Protein AF-A0A519V2J7-F1 (afdb_monomer)

Structure (mmCIF, N/CA/C/O backbone):
data_AF-A0A519V2J7-F1
#
_entry.id   AF-A0A519V2J7-F1
#
loop_
_atom_site.group_PDB
_atom_site.id
_atom_site.type_symbol
_atom_site.label_atom_id
_atom_site.label_alt_id
_atom_site.label_comp_id
_atom_site.label_asym_id
_atom_site.label_entity_id
_atom_site.label_seq_id
_atom_site.pdbx_PDB_ins_code
_atom_site.Cartn_x
_atom_site.Cartn_y
_atom_site.Cartn_z
_atom_site.occupancy
_atom_site.B_iso_or_equiv
_atom_site.auth_seq_id
_atom_site.auth_comp_id
_atom_site.auth_asym_id
_atom_site.auth_atom_id
_atom_site.pdbx_PDB_model_num
ATOM 1 N N . LEU A 1 1 ? 22.029 -15.291 -14.902 1.00 94.81 1 LEU A N 1
ATOM 2 C CA . LEU A 1 1 ? 23.264 -14.476 -14.997 1.00 94.81 1 LEU A CA 1
ATOM 3 C C . LEU A 1 1 ? 23.769 -14.062 -13.620 1.00 94.81 1 LEU A C 1
ATOM 5 O O . LEU A 1 1 ? 24.960 -14.186 -13.404 1.00 94.81 1 LEU A O 1
ATOM 9 N N . MET A 1 2 ? 22.904 -13.621 -12.703 1.00 97.44 2 MET A N 1
ATOM 10 C CA . MET A 1 2 ? 23.234 -13.340 -11.295 1.00 97.44 2 MET A CA 1
ATOM 11 C C . MET A 1 2 ? 22.042 -13.717 -10.403 1.00 97.44 2 MET A C 1
ATOM 13 O O . MET A 1 2 ? 20.953 -13.940 -10.940 1.00 97.44 2 MET A O 1
ATOM 17 N N . VAL A 1 3 ? 22.241 -13.796 -9.085 1.00 97.94 3 VAL A N 1
ATOM 18 C CA . VAL A 1 3 ? 21.187 -14.037 -8.079 1.00 97.94 3 VAL A CA 1
ATOM 19 C C . VAL A 1 3 ? 21.355 -13.062 -6.915 1.00 97.94 3 VAL A C 1
ATOM 21 O O . VAL A 1 3 ? 22.473 -12.833 -6.457 1.00 97.94 3 VAL A O 1
ATOM 24 N N . GLN A 1 4 ? 20.250 -12.485 -6.451 1.00 98.00 4 GLN A N 1
ATOM 25 C CA . GLN A 1 4 ? 20.248 -11.547 -5.331 1.00 98.00 4 GLN A CA 1
ATOM 26 C C . GLN A 1 4 ? 20.232 -12.291 -3.986 1.00 98.00 4 GLN A C 1
ATOM 28 O O . GLN A 1 4 ? 19.559 -13.312 -3.843 1.00 98.00 4 GLN A O 1
ATOM 33 N N . VAL A 1 5 ? 20.976 -11.778 -3.010 1.00 97.38 5 VAL A N 1
ATOM 34 C CA . VAL A 1 5 ? 21.006 -12.202 -1.609 1.00 97.38 5 VAL A CA 1
ATOM 35 C C . VAL A 1 5 ? 20.238 -11.161 -0.810 1.00 97.38 5 VAL A C 1
ATOM 37 O O . VAL A 1 5 ? 20.700 -10.026 -0.711 1.00 97.38 5 VAL A O 1
ATOM 40 N N . GLU A 1 6 ? 19.101 -11.560 -0.230 1.00 96.06 6 GLU A N 1
ATOM 41 C CA . GLU A 1 6 ? 18.181 -10.617 0.434 1.00 96.06 6 GLU A CA 1
ATOM 42 C C . GLU A 1 6 ? 17.695 -9.512 -0.533 1.00 96.06 6 GLU A C 1
ATOM 44 O O . GLU A 1 6 ? 17.820 -9.660 -1.747 1.00 96.06 6 GLU A O 1
ATOM 49 N N . ASN A 1 7 ? 17.059 -8.457 -0.037 1.00 96.06 7 ASN A N 1
ATOM 50 C CA . ASN A 1 7 ? 16.529 -7.327 -0.781 1.00 96.06 7 ASN A CA 1
ATOM 51 C C . ASN A 1 7 ? 16.445 -6.077 0.110 1.00 96.06 7 ASN A C 1
ATOM 53 O O . ASN A 1 7 ? 15.557 -5.982 0.956 1.00 96.06 7 ASN A O 1
ATOM 57 N N . GLU A 1 8 ? 17.308 -5.089 -0.136 1.00 93.44 8 GLU A N 1
ATOM 58 C CA . GLU A 1 8 ? 17.346 -3.821 0.610 1.00 93.44 8 GLU A CA 1
ATOM 59 C C . GLU A 1 8 ? 17.364 -4.006 2.135 1.00 93.44 8 GLU A C 1
ATOM 61 O O . GLU A 1 8 ? 16.686 -3.291 2.882 1.00 93.44 8 GLU A O 1
ATOM 66 N N . TYR A 1 9 ? 18.133 -4.985 2.621 1.00 93.25 9 TYR A N 1
ATOM 67 C CA . TYR A 1 9 ? 18.157 -5.332 4.038 1.00 93.25 9 TYR A CA 1
ATOM 68 C C . TYR A 1 9 ? 18.612 -4.164 4.920 1.00 93.25 9 TYR A C 1
ATOM 70 O O . TYR A 1 9 ? 18.130 -4.024 6.045 1.00 93.25 9 TYR A O 1
ATOM 78 N N . GLY A 1 10 ? 19.427 -3.247 4.393 1.00 88.94 10 GLY A N 1
ATOM 79 C CA . GLY A 1 10 ? 19.815 -2.011 5.064 1.00 88.94 10 GLY A CA 1
ATOM 80 C C . GLY A 1 10 ? 18.650 -1.058 5.376 1.00 88.94 10 GLY A C 1
ATOM 81 O O . GLY A 1 10 ? 18.790 -0.172 6.223 1.00 88.94 10 GLY A O 1
ATOM 82 N N . SER A 1 11 ? 17.488 -1.236 4.738 1.00 83.06 11 SER A N 1
ATOM 83 C CA . SER A 1 11 ? 16.233 -0.539 5.066 1.00 83.06 11 SER A CA 1
ATOM 84 C C . SER A 1 11 ? 15.457 -1.200 6.218 1.00 83.06 11 SER A C 1
ATOM 86 O O . SER A 1 11 ? 14.498 -0.621 6.735 1.00 83.06 11 SER A O 1
ATOM 88 N N . TYR A 1 12 ? 15.869 -2.395 6.652 1.00 86.94 12 TYR A N 1
ATOM 89 C CA . TYR A 1 12 ? 15.297 -3.129 7.784 1.00 86.94 12 TYR A CA 1
ATOM 90 C C . TYR A 1 12 ? 16.260 -3.227 8.979 1.00 86.94 12 TYR A C 1
ATOM 92 O O . TYR A 1 12 ? 15.853 -3.008 10.122 1.00 86.94 12 TYR A O 1
ATOM 100 N N . GLY A 1 13 ? 17.529 -3.549 8.733 1.00 85.94 13 GLY A N 1
ATOM 101 C CA . GLY A 1 13 ? 18.540 -3.824 9.749 1.00 85.94 13 GLY A CA 1
ATOM 102 C C . GLY A 1 13 ? 19.968 -3.725 9.209 1.00 85.94 13 GLY A C 1
ATOM 103 O O . GLY A 1 13 ? 20.228 -3.063 8.214 1.00 85.94 13 GLY A O 1
ATOM 104 N N . ASN A 1 14 ? 20.924 -4.324 9.922 1.00 88.44 14 ASN A N 1
ATOM 105 C CA . ASN A 1 14 ? 22.348 -4.337 9.550 1.00 88.44 14 ASN A CA 1
ATOM 106 C C . ASN A 1 14 ? 23.089 -5.600 10.044 1.00 88.44 14 ASN A C 1
ATOM 108 O O . ASN A 1 14 ? 24.297 -5.578 10.308 1.00 88.44 14 ASN A O 1
ATOM 112 N N . ASP A 1 15 ? 22.353 -6.695 10.245 1.00 91.12 15 ASP A N 1
ATOM 113 C CA . ASP A 1 15 ? 22.886 -7.991 10.661 1.00 91.12 15 ASP A CA 1
ATOM 114 C C . ASP A 1 15 ? 23.608 -8.717 9.510 1.00 91.12 15 ASP A C 1
ATOM 116 O O . ASP A 1 15 ? 23.041 -9.474 8.718 1.00 91.12 15 ASP A O 1
ATOM 120 N N . LYS A 1 16 ? 24.927 -8.538 9.471 1.00 90.50 16 LYS A N 1
ATOM 121 C CA . LYS A 1 16 ? 25.799 -9.202 8.493 1.00 90.50 16 LYS A CA 1
ATOM 122 C C . LYS A 1 16 ? 25.878 -10.717 8.675 1.00 90.50 16 LYS A C 1
ATOM 124 O O . LYS A 1 16 ? 26.193 -11.425 7.718 1.00 90.50 16 LYS A O 1
ATOM 129 N N . ALA A 1 17 ? 25.640 -11.236 9.883 1.00 92.94 17 ALA A N 1
ATOM 130 C CA . ALA A 1 17 ? 25.634 -12.678 10.107 1.00 92.94 17 ALA A CA 1
ATOM 131 C C . ALA A 1 17 ? 24.411 -13.307 9.431 1.00 92.94 17 ALA A C 1
ATOM 133 O O . ALA A 1 17 ? 24.555 -14.311 8.733 1.00 92.94 17 ALA A O 1
ATOM 134 N N . TYR A 1 18 ? 23.247 -12.663 9.546 1.00 94.94 18 TYR A N 1
ATOM 135 C CA . TYR A 1 18 ? 22.048 -13.030 8.795 1.00 94.94 18 TYR A CA 1
ATOM 136 C C . TYR A 1 18 ? 22.289 -13.005 7.277 1.00 94.94 18 TYR A C 1
ATOM 138 O O . TYR A 1 18 ? 22.065 -14.021 6.617 1.00 94.94 18 TYR A O 1
ATOM 146 N N . MET A 1 19 ? 22.843 -11.917 6.729 1.00 94.81 19 MET A N 1
ATOM 147 C CA . MET A 1 19 ? 23.150 -11.822 5.291 1.00 94.81 19 MET A CA 1
ATOM 148 C C . MET A 1 19 ? 24.060 -12.964 4.803 1.00 94.81 19 MET A C 1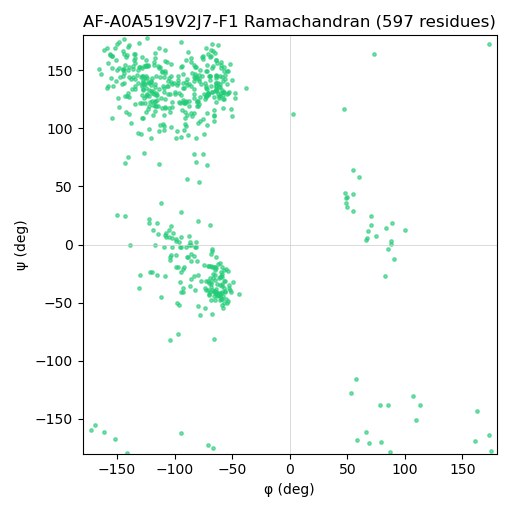
ATOM 150 O O . MET A 1 19 ? 23.823 -13.561 3.749 1.00 94.81 19 MET A O 1
ATOM 154 N N . ASN A 1 20 ? 25.073 -13.334 5.593 1.00 93.69 20 ASN A N 1
ATOM 155 C CA . ASN A 1 20 ? 25.963 -14.456 5.280 1.00 93.69 20 ASN A CA 1
ATOM 156 C C . ASN A 1 20 ? 25.269 -15.826 5.346 1.00 93.69 20 ASN A C 1
ATOM 158 O O . ASN A 1 20 ? 25.614 -16.718 4.564 1.00 93.69 20 ASN A O 1
ATOM 162 N N . ILE A 1 21 ? 24.282 -16.004 6.231 1.00 96.25 21 ILE A N 1
ATOM 163 C CA . ILE A 1 21 ? 23.445 -17.212 6.262 1.00 96.25 21 ILE A CA 1
ATOM 164 C C . ILE A 1 21 ? 22.614 -17.301 4.977 1.00 96.25 21 ILE A C 1
ATOM 166 O O . ILE A 1 21 ? 22.630 -18.341 4.323 1.00 96.25 21 ILE A O 1
ATOM 170 N N . ILE A 1 22 ? 21.949 -16.217 4.559 1.00 97.12 22 ILE A N 1
ATOM 171 C CA . ILE A 1 22 ? 21.142 -16.210 3.324 1.00 97.12 22 ILE A CA 1
ATOM 172 C C . ILE A 1 22 ? 22.007 -16.496 2.093 1.00 97.12 22 ILE A C 1
ATOM 174 O O . ILE A 1 22 ? 21.646 -17.331 1.261 1.00 97.12 22 ILE A O 1
ATOM 178 N N . LYS A 1 23 ? 23.189 -15.875 2.009 1.00 95.81 23 LYS A N 1
ATOM 179 C CA . LYS A 1 23 ? 24.191 -16.170 0.976 1.00 95.81 23 LYS A CA 1
ATOM 180 C C . LYS A 1 23 ? 24.549 -17.659 0.940 1.00 95.81 23 LYS A C 1
ATOM 182 O O . LYS A 1 23 ? 24.518 -18.258 -0.133 1.00 95.81 23 LYS A O 1
ATOM 187 N N . SER A 1 24 ? 24.871 -18.247 2.093 1.00 95.69 24 SER A N 1
ATOM 188 C CA . SER A 1 24 ? 25.264 -19.661 2.188 1.00 95.69 24 SER A CA 1
ATOM 189 C C . SER A 1 24 ? 24.119 -20.584 1.773 1.00 95.69 24 SER A C 1
ATOM 191 O O . SER A 1 24 ? 24.327 -21.487 0.968 1.00 95.69 24 SER A O 1
ATOM 193 N N . ASN A 1 25 ? 22.889 -20.292 2.206 1.00 97.69 25 ASN A N 1
ATOM 194 C CA . ASN A 1 25 ? 21.698 -21.049 1.817 1.00 97.69 25 ASN A CA 1
ATOM 195 C C . ASN A 1 25 ? 21.483 -21.052 0.294 1.00 97.69 25 ASN A C 1
ATOM 197 O O . ASN A 1 25 ? 21.133 -22.083 -0.276 1.00 97.69 25 ASN A O 1
ATOM 201 N N . LEU A 1 26 ? 21.707 -19.921 -0.386 1.00 97.50 26 LEU A N 1
ATOM 202 C CA . LEU A 1 26 ? 21.622 -19.852 -1.851 1.00 97.50 26 LEU A CA 1
ATOM 203 C C . LEU A 1 26 ? 22.711 -20.705 -2.524 1.00 97.50 26 LEU A C 1
ATOM 205 O O . LEU A 1 26 ? 22.443 -21.394 -3.509 1.00 97.50 26 LEU A O 1
ATOM 209 N N . GLN A 1 27 ? 23.930 -20.710 -1.986 1.00 96.00 27 GLN A N 1
ATOM 210 C CA . GLN A 1 27 ? 25.010 -21.556 -2.504 1.00 96.00 27 GLN A CA 1
ATOM 211 C C . GLN A 1 27 ? 24.709 -23.047 -2.300 1.00 96.00 27 GLN A C 1
ATOM 213 O O . GLN A 1 27 ? 24.857 -23.832 -3.236 1.00 96.00 27 GLN A O 1
ATOM 218 N N . GLU A 1 28 ? 24.227 -23.432 -1.117 1.00 98.06 28 GLU A N 1
ATOM 219 C CA . GLU A 1 28 ? 23.810 -24.804 -0.797 1.00 98.06 28 GLU A CA 1
ATOM 220 C C . GLU A 1 28 ? 22.620 -25.268 -1.648 1.00 98.06 28 GLU A C 1
ATOM 222 O O . GLU A 1 28 ? 22.567 -26.429 -2.054 1.00 98.06 28 GLU A O 1
ATOM 227 N N . ALA A 1 29 ? 21.707 -24.357 -2.000 1.00 98.31 29 ALA A N 1
ATOM 228 C CA . ALA A 1 29 ? 20.618 -24.618 -2.941 1.00 98.31 29 ALA A CA 1
ATOM 229 C C . ALA A 1 29 ? 21.096 -24.832 -4.394 1.00 98.31 29 ALA A C 1
ATOM 231 O O . ALA A 1 29 ? 20.302 -25.229 -5.248 1.00 98.31 29 ALA A O 1
ATOM 232 N N . GLY A 1 30 ? 22.381 -24.595 -4.684 1.00 97.62 30 GLY A N 1
ATOM 233 C CA . GLY A 1 30 ? 23.009 -24.875 -5.975 1.00 97.62 30 GLY A CA 1
ATOM 234 C C . GLY A 1 30 ? 23.172 -23.664 -6.895 1.00 97.62 30 GLY A C 1
ATOM 235 O O . GLY A 1 30 ? 23.476 -23.843 -8.076 1.00 97.62 30 GLY A O 1
ATOM 236 N N . PHE A 1 31 ? 22.994 -22.431 -6.407 1.00 97.75 31 PHE A N 1
ATOM 237 C CA . PHE A 1 31 ? 23.256 -21.240 -7.219 1.00 97.75 31 PHE A CA 1
ATOM 238 C C . PHE A 1 31 ? 24.767 -20.995 -7.367 1.00 97.75 31 PHE A C 1
ATOM 240 O O . PHE A 1 31 ? 25.440 -20.562 -6.436 1.00 97.75 31 PHE A O 1
ATOM 247 N N . THR A 1 32 ? 25.301 -21.243 -8.569 1.00 95.88 32 THR A N 1
ATOM 248 C CA . THR A 1 32 ? 26.739 -21.105 -8.895 1.00 95.88 32 THR A CA 1
ATOM 249 C C . THR A 1 32 ? 27.094 -19.827 -9.666 1.00 95.88 32 THR A C 1
ATOM 251 O O . THR A 1 32 ? 28.220 -19.677 -10.137 1.00 95.88 32 THR A O 1
ATOM 254 N N . VAL A 1 33 ? 26.132 -18.925 -9.866 1.00 96.62 33 VAL A N 1
ATOM 255 C CA . VAL A 1 33 ? 26.321 -17.633 -10.552 1.00 96.62 33 VAL A CA 1
ATOM 256 C C . VAL A 1 33 ? 26.740 -16.540 -9.557 1.00 96.62 33 VAL A C 1
ATOM 258 O O . VAL A 1 33 ? 26.599 -16.751 -8.352 1.00 96.62 33 VAL A O 1
ATOM 261 N N . PRO A 1 34 ? 27.232 -15.368 -10.013 1.00 95.25 34 PRO A N 1
ATOM 262 C CA . PRO A 1 34 ? 27.531 -14.262 -9.112 1.00 95.25 34 PRO A CA 1
ATOM 263 C C . PRO A 1 34 ? 26.337 -13.904 -8.223 1.00 95.25 34 PRO A C 1
ATOM 265 O O . PRO A 1 34 ? 25.211 -13.740 -8.706 1.00 95.25 34 PRO A O 1
ATOM 268 N N . LEU A 1 35 ? 26.621 -13.787 -6.928 1.00 96.50 35 LEU A N 1
ATOM 269 C CA . LEU A 1 35 ? 25.678 -13.350 -5.911 1.00 96.50 35 LEU A CA 1
ATOM 270 C C . LEU A 1 35 ? 25.885 -11.860 -5.626 1.00 96.50 35 LEU A C 1
ATOM 272 O O . LEU A 1 35 ? 27.028 -11.403 -5.515 1.00 96.50 35 LEU A O 1
ATOM 276 N N . PHE A 1 36 ? 24.794 -11.113 -5.491 1.00 96.31 36 PHE A N 1
ATOM 277 C CA . PHE A 1 36 ? 24.826 -9.679 -5.200 1.00 96.31 36 PHE A CA 1
ATOM 278 C C . PHE A 1 36 ? 23.809 -9.305 -4.124 1.00 96.31 36 PHE A C 1
ATOM 280 O O . PHE A 1 36 ? 22.850 -10.038 -3.928 1.00 96.31 36 PHE A O 1
ATOM 287 N N . HIS A 1 37 ? 24.000 -8.177 -3.447 1.00 95.94 37 HIS A N 1
ATOM 288 C CA . HIS A 1 37 ? 22.964 -7.551 -2.617 1.00 95.94 37 HIS A CA 1
ATOM 289 C C . HIS A 1 37 ? 22.645 -6.160 -3.175 1.00 95.94 37 HIS A C 1
ATOM 291 O O . HIS A 1 37 ? 23.489 -5.562 -3.854 1.00 95.94 37 HIS A O 1
ATOM 297 N N . CYS A 1 38 ? 21.438 -5.665 -2.916 1.00 95.81 38 CYS A N 1
ATOM 298 C CA . CYS A 1 38 ? 21.008 -4.330 -3.317 1.00 95.81 38 CYS A CA 1
ATOM 299 C C . CYS A 1 38 ? 20.539 -3.526 -2.108 1.00 95.81 38 CYS A C 1
ATOM 301 O O . CYS A 1 38 ? 19.924 -4.086 -1.206 1.00 95.81 38 CYS A O 1
ATOM 303 N N . ASP A 1 39 ? 20.821 -2.224 -2.109 1.00 93.50 39 ASP A N 1
ATOM 304 C CA . ASP A 1 39 ? 20.346 -1.276 -1.100 1.00 93.50 39 ASP A CA 1
ATOM 305 C C . ASP A 1 39 ? 20.287 0.146 -1.679 1.00 93.50 39 ASP A C 1
ATOM 307 O O . ASP A 1 39 ? 20.958 0.479 -2.666 1.00 93.50 39 ASP A O 1
ATOM 311 N N . GLY A 1 40 ? 19.539 1.026 -1.013 1.00 89.38 40 GLY A N 1
ATOM 312 C CA . GLY A 1 40 ? 19.598 2.465 -1.261 1.00 89.38 40 GLY A CA 1
ATOM 313 C C . GLY A 1 40 ? 20.975 3.072 -0.926 1.00 89.38 40 GLY A C 1
ATOM 314 O O . GLY A 1 40 ? 21.738 2.532 -0.114 1.00 89.38 40 GLY A O 1
ATOM 315 N N . PRO A 1 41 ? 21.317 4.244 -1.494 1.00 86.00 41 PRO A N 1
ATOM 316 C CA . PRO A 1 41 ? 22.643 4.866 -1.367 1.00 86.00 41 PRO A CA 1
ATOM 317 C C . PRO A 1 41 ? 23.077 5.129 0.079 1.00 86.00 41 PRO A C 1
ATOM 319 O O . PRO A 1 41 ? 24.269 5.099 0.389 1.00 86.00 41 PRO A O 1
ATOM 322 N N . SER A 1 42 ? 22.122 5.410 0.969 1.00 80.31 42 SER A N 1
ATOM 323 C CA . SER A 1 42 ? 22.409 5.730 2.369 1.00 80.31 42 SER A CA 1
ATOM 324 C C . SER A 1 42 ? 22.588 4.484 3.244 1.00 80.31 42 SER A C 1
ATOM 326 O O . SER A 1 42 ? 23.332 4.525 4.225 1.00 80.31 42 SER A O 1
ATOM 328 N N . GLN A 1 43 ? 21.952 3.378 2.856 1.00 84.12 43 GLN A N 1
ATOM 329 C CA . GLN A 1 43 ? 21.918 2.103 3.566 1.00 84.12 43 GLN A CA 1
ATOM 330 C C . GLN A 1 43 ? 23.113 1.213 3.199 1.00 84.12 43 GLN A C 1
ATOM 332 O O . GLN A 1 43 ? 23.698 0.575 4.077 1.00 84.12 43 GLN A O 1
ATOM 337 N N . LEU A 1 44 ? 23.549 1.261 1.933 1.00 82.50 44 LEU A N 1
ATOM 338 C CA . LEU A 1 44 ? 24.611 0.422 1.359 1.00 82.50 44 LEU A CA 1
ATOM 339 C C . LEU A 1 44 ? 25.856 0.269 2.240 1.00 82.50 44 LEU A C 1
ATOM 341 O O . LEU A 1 44 ? 26.417 -0.818 2.369 1.00 82.50 44 LEU A O 1
ATOM 345 N N . LYS A 1 45 ? 26.320 1.364 2.852 1.00 77.44 45 LYS A N 1
ATOM 346 C CA . LYS A 1 45 ? 27.564 1.354 3.632 1.00 77.44 45 LYS A CA 1
ATOM 347 C C . LYS A 1 45 ? 27.455 0.577 4.940 1.00 77.44 45 LYS A C 1
ATOM 349 O O . LYS A 1 45 ? 28.452 0.008 5.384 1.00 77.44 45 LYS A O 1
ATOM 354 N N . ALA A 1 46 ? 26.288 0.591 5.575 1.00 73.12 46 ALA A N 1
ATOM 355 C CA . ALA A 1 46 ? 26.096 -0.083 6.852 1.00 73.12 46 ALA A CA 1
ATOM 356 C C . ALA A 1 46 ? 26.058 -1.606 6.672 1.00 73.12 46 ALA A C 1
ATOM 358 O O . ALA A 1 46 ? 26.657 -2.328 7.474 1.00 73.12 46 ALA A O 1
ATOM 359 N N . ASP A 1 47 ? 25.426 -2.070 5.593 1.00 73.19 47 ASP A N 1
ATOM 360 C CA . ASP A 1 47 ? 25.054 -3.474 5.440 1.00 73.19 47 ASP A CA 1
ATOM 361 C C . ASP A 1 47 ? 25.953 -4.291 4.498 1.00 73.19 47 ASP A C 1
ATOM 363 O O . ASP A 1 47 ? 25.894 -5.511 4.528 1.00 73.19 47 ASP A O 1
ATOM 367 N N . HIS A 1 48 ? 26.874 -3.672 3.742 1.00 84.56 48 HIS A N 1
ATOM 368 C CA . HIS A 1 48 ? 27.737 -4.391 2.789 1.00 84.56 48 HIS A CA 1
ATOM 369 C C . HIS A 1 48 ? 28.450 -5.625 3.405 1.00 84.56 48 HIS A C 1
ATOM 371 O O . HIS A 1 48 ? 29.347 -5.451 4.257 1.00 84.56 48 HIS A O 1
ATOM 377 N N . PRO A 1 49 ? 28.077 -6.862 2.998 1.00 83.19 49 PRO A N 1
ATOM 378 C CA . PRO A 1 49 ? 28.698 -8.097 3.467 1.00 83.19 49 PRO A CA 1
ATOM 379 C C . PRO A 1 49 ? 29.953 -8.416 2.651 1.00 83.19 49 PRO A C 1
ATOM 381 O O . PRO A 1 49 ? 30.023 -8.156 1.449 1.00 83.19 49 PRO A O 1
ATOM 384 N N . GLU A 1 50 ? 30.949 -9.035 3.283 1.00 82.06 50 GLU A N 1
ATOM 385 C CA . GLU A 1 50 ? 32.198 -9.371 2.601 1.00 82.06 50 GLU A CA 1
ATOM 386 C C . GLU A 1 50 ? 31.978 -10.388 1.461 1.00 82.06 50 GLU A C 1
ATOM 388 O O . GLU A 1 50 ? 31.302 -11.417 1.595 1.00 82.06 50 GLU A O 1
ATOM 393 N N . GLY A 1 51 ? 32.571 -10.099 0.300 1.00 82.94 51 GLY A N 1
ATOM 394 C CA . GLY A 1 51 ? 32.550 -10.993 -0.856 1.00 82.94 51 GLY A CA 1
ATOM 395 C C . GLY A 1 51 ? 31.186 -11.122 -1.541 1.00 82.94 51 GLY A C 1
ATOM 396 O O . GLY A 1 51 ? 30.930 -12.160 -2.153 1.00 82.94 51 GLY A O 1
ATOM 397 N N . LEU A 1 52 ? 30.300 -10.131 -1.411 1.00 90.50 52 LEU A N 1
ATOM 398 C CA . LEU A 1 52 ? 29.135 -9.961 -2.283 1.00 90.50 52 LEU A CA 1
ATOM 399 C C . LEU A 1 52 ? 29.326 -8.749 -3.192 1.00 90.50 52 LEU A C 1
ATOM 401 O O . LEU A 1 52 ? 29.910 -7.748 -2.790 1.00 90.50 52 LEU A O 1
ATOM 405 N N . PHE A 1 53 ? 28.834 -8.846 -4.426 1.00 94.25 53 PHE A N 1
ATOM 406 C CA . PHE A 1 53 ? 28.776 -7.696 -5.323 1.00 94.25 53 PHE A CA 1
ATOM 407 C C . PHE A 1 53 ? 27.707 -6.716 -4.819 1.00 94.25 53 PHE A C 1
ATOM 409 O O . PHE A 1 53 ? 26.584 -7.133 -4.535 1.00 94.25 53 PHE A O 1
ATOM 416 N N . ALA A 1 54 ? 28.058 -5.437 -4.683 1.00 95.00 54 ALA A N 1
ATOM 417 C CA . ALA A 1 54 ? 27.129 -4.403 -4.240 1.00 95.00 54 ALA A CA 1
ATOM 418 C C . ALA A 1 54 ? 26.439 -3.745 -5.438 1.00 95.00 54 ALA A C 1
ATOM 420 O O . ALA A 1 54 ? 27.088 -3.358 -6.418 1.00 95.00 54 ALA A O 1
ATOM 421 N N . VAL A 1 55 ? 25.125 -3.581 -5.323 1.00 96.12 55 VAL A N 1
ATOM 422 C CA . VAL A 1 55 ? 24.253 -2.936 -6.306 1.00 96.12 55 VAL A CA 1
ATOM 423 C C . VAL A 1 55 ? 23.469 -1.826 -5.606 1.00 96.12 55 VAL A C 1
ATOM 425 O O . VAL A 1 55 ? 23.025 -2.007 -4.481 1.00 96.12 55 VAL A O 1
ATOM 428 N N . VAL A 1 56 ? 23.318 -0.661 -6.239 1.00 96.19 56 VAL A N 1
ATOM 429 C CA . VAL A 1 56 ? 22.593 0.474 -5.639 1.00 96.19 56 VAL A CA 1
ATOM 430 C C . VAL A 1 56 ? 21.201 0.613 -6.253 1.00 96.19 56 VAL A C 1
ATOM 432 O O . VAL A 1 56 ? 21.063 0.480 -7.464 1.00 96.19 56 VAL A O 1
ATOM 435 N N . ASN A 1 57 ? 20.182 0.914 -5.454 1.00 95.69 57 ASN A N 1
ATOM 436 C CA . ASN A 1 57 ? 18.821 1.187 -5.929 1.00 95.69 57 ASN A CA 1
ATOM 437 C C . ASN A 1 57 ? 18.512 2.688 -5.846 1.00 95.69 57 ASN A C 1
ATOM 439 O O . ASN A 1 57 ? 18.860 3.339 -4.857 1.00 95.69 57 ASN A O 1
ATOM 443 N N . PHE A 1 58 ? 17.892 3.263 -6.885 1.00 91.25 58 PHE A N 1
ATOM 444 C CA . PHE A 1 58 ? 17.529 4.687 -6.909 1.00 91.25 58 PHE A CA 1
ATOM 445 C C . PHE A 1 58 ? 16.528 5.044 -8.018 1.00 91.25 58 PHE A C 1
ATOM 447 O O . PHE A 1 58 ? 16.543 4.478 -9.102 1.00 91.25 58 PHE A O 1
ATOM 454 N N . GLY A 1 59 ? 15.708 6.077 -7.792 1.00 87.81 59 GLY A N 1
ATOM 455 C CA . GLY A 1 59 ? 14.768 6.612 -8.796 1.00 87.81 59 GLY A CA 1
ATOM 456 C C . GLY A 1 59 ? 15.211 7.909 -9.485 1.00 87.81 59 GLY A C 1
ATOM 457 O O . GLY A 1 59 ? 14.477 8.444 -10.309 1.00 87.81 59 GLY A O 1
ATOM 458 N N . SER A 1 60 ? 16.368 8.467 -9.111 1.00 86.62 60 SER A N 1
ATOM 459 C CA . SER A 1 60 ? 16.905 9.699 -9.706 1.00 86.62 60 SER A CA 1
ATOM 460 C C . SER A 1 60 ? 18.401 9.873 -9.435 1.00 86.62 60 SER A C 1
ATOM 462 O O . SER A 1 60 ? 18.965 9.196 -8.577 1.00 86.62 60 SER A O 1
ATOM 464 N N . ASN A 1 61 ? 19.038 10.809 -10.145 1.00 90.94 61 ASN A N 1
ATOM 465 C CA . ASN A 1 61 ? 20.418 11.259 -9.912 1.00 90.94 61 ASN A CA 1
ATOM 466 C C . ASN A 1 61 ? 21.473 10.120 -9.923 1.00 90.94 61 ASN A C 1
ATOM 468 O O . ASN A 1 61 ? 22.123 9.845 -8.908 1.00 90.94 61 ASN A O 1
ATOM 472 N N . PRO A 1 62 ? 21.674 9.437 -11.067 1.00 95.44 62 PRO A N 1
ATOM 473 C CA . PRO A 1 62 ? 22.590 8.297 -11.168 1.00 95.44 62 PRO A CA 1
ATOM 474 C C . PRO A 1 62 ? 24.043 8.629 -10.796 1.00 95.44 62 PRO A C 1
ATOM 476 O O . PRO A 1 62 ? 24.725 7.795 -10.203 1.00 95.44 62 PRO A O 1
ATOM 479 N N . GLU A 1 63 ? 24.520 9.843 -11.090 1.00 95.00 63 GLU A N 1
ATOM 480 C CA . GLU A 1 63 ? 25.886 10.277 -10.767 1.00 95.00 63 GLU A CA 1
ATOM 481 C C . GLU A 1 63 ? 26.167 10.208 -9.259 1.00 95.00 63 GLU A C 1
ATOM 483 O O . GLU A 1 63 ? 27.135 9.578 -8.822 1.00 95.00 63 GLU A O 1
ATOM 488 N N . ALA A 1 64 ? 25.296 10.815 -8.447 1.00 90.06 64 ALA A N 1
ATOM 489 C CA . ALA A 1 64 ? 25.467 10.835 -6.998 1.00 90.06 64 ALA A CA 1
ATOM 490 C C . ALA A 1 64 ? 25.368 9.427 -6.390 1.00 90.06 64 ALA A C 1
ATOM 492 O O . ALA A 1 64 ? 26.159 9.070 -5.512 1.00 90.06 64 ALA A O 1
ATOM 493 N N . ASN A 1 65 ? 24.434 8.611 -6.881 1.00 93.31 65 ASN A N 1
ATOM 494 C CA . ASN A 1 65 ? 24.216 7.256 -6.379 1.00 93.31 65 ASN A CA 1
ATOM 495 C C . ASN A 1 65 ? 25.366 6.304 -6.730 1.00 93.31 65 ASN A C 1
ATOM 497 O O . ASN A 1 65 ? 25.825 5.545 -5.876 1.00 93.31 65 ASN A O 1
ATOM 501 N N . PHE A 1 66 ? 25.919 6.382 -7.943 1.00 96.69 66 PHE A N 1
ATOM 502 C CA . PHE A 1 66 ? 27.112 5.608 -8.288 1.00 96.69 66 PHE A CA 1
ATOM 503 C C . PHE A 1 66 ? 28.362 6.084 -7.560 1.00 96.69 66 PHE A C 1
ATOM 505 O O . PHE A 1 66 ? 29.232 5.266 -7.251 1.00 96.69 66 PHE A O 1
ATOM 512 N N . LYS A 1 67 ? 28.445 7.370 -7.206 1.00 93.94 67 LYS A N 1
ATOM 513 C CA . LYS A 1 67 ? 29.489 7.833 -6.293 1.00 93.94 67 LYS A CA 1
ATOM 514 C C . LYS A 1 67 ? 29.356 7.170 -4.913 1.00 93.94 67 LYS A C 1
ATOM 516 O O . LYS A 1 67 ? 30.364 6.728 -4.370 1.00 93.94 67 LYS A O 1
ATOM 521 N N . ALA A 1 68 ? 28.142 7.057 -4.368 1.00 91.00 68 ALA A N 1
ATOM 522 C CA . ALA A 1 68 ? 27.911 6.355 -3.101 1.00 91.00 68 ALA A CA 1
ATOM 523 C C . ALA A 1 68 ? 28.307 4.869 -3.190 1.00 91.00 68 ALA A C 1
ATOM 525 O O . ALA A 1 68 ? 28.988 4.363 -2.299 1.00 91.00 68 ALA A O 1
ATOM 526 N N . LEU A 1 69 ? 27.985 4.197 -4.303 1.00 94.62 69 LEU A N 1
ATOM 527 C CA . LEU A 1 69 ? 28.432 2.824 -4.555 1.00 94.62 69 LEU A CA 1
ATOM 528 C C . LEU A 1 69 ? 29.968 2.713 -4.579 1.00 94.62 69 LEU A C 1
ATOM 530 O O . LEU A 1 69 ? 30.532 1.790 -3.997 1.00 94.62 69 LEU A O 1
ATOM 534 N N . ARG A 1 70 ? 30.672 3.669 -5.200 1.00 94.50 70 ARG A N 1
ATOM 535 C CA . ARG A 1 70 ? 32.147 3.677 -5.258 1.00 94.50 70 ARG A CA 1
ATOM 536 C C . ARG A 1 70 ? 32.823 3.849 -3.903 1.00 94.50 70 ARG A C 1
ATOM 538 O O . ARG A 1 70 ? 33.941 3.366 -3.739 1.00 94.50 70 ARG A O 1
ATOM 545 N N . ASP A 1 71 ? 32.155 4.474 -2.938 1.00 91.06 71 ASP A N 1
ATOM 546 C CA . ASP A 1 71 ? 32.693 4.639 -1.585 1.00 91.06 71 ASP A CA 1
ATOM 547 C C . ASP A 1 71 ? 32.816 3.285 -0.837 1.00 91.06 71 ASP A C 1
ATOM 549 O O . ASP A 1 71 ? 33.583 3.197 0.123 1.00 91.06 71 ASP A O 1
ATOM 553 N N . ILE A 1 72 ? 32.106 2.232 -1.275 1.00 89.62 72 ILE A N 1
ATOM 554 C CA . ILE A 1 72 ? 32.201 0.863 -0.719 1.00 89.62 72 ILE A CA 1
ATOM 555 C C . ILE A 1 72 ? 32.740 -0.173 -1.710 1.00 89.62 72 ILE A C 1
ATOM 557 O O . ILE A 1 72 ? 33.356 -1.152 -1.301 1.00 89.62 72 ILE A O 1
ATOM 561 N N . GLN A 1 73 ? 32.554 0.063 -3.008 1.00 91.38 73 GLN A N 1
ATOM 562 C CA . GLN A 1 73 ? 32.998 -0.796 -4.100 1.00 91.38 73 GLN A CA 1
ATOM 563 C C . GLN A 1 73 ? 33.835 0.039 -5.088 1.00 91.38 73 GLN A C 1
ATOM 565 O O . GLN A 1 73 ? 33.330 0.458 -6.140 1.00 91.38 73 GLN A O 1
ATOM 570 N N . PRO A 1 74 ? 35.122 0.311 -4.772 1.00 92.62 74 PRO A N 1
ATOM 571 C CA . PRO A 1 74 ? 35.940 1.272 -5.521 1.00 92.62 74 PRO A CA 1
ATOM 572 C C . PRO A 1 74 ? 36.227 0.866 -6.971 1.00 92.62 74 PRO A C 1
ATOM 574 O O . PRO A 1 74 ? 36.533 1.715 -7.804 1.00 92.62 74 PRO A O 1
ATOM 577 N N . THR A 1 75 ? 36.137 -0.429 -7.283 1.00 92.12 75 THR A N 1
ATOM 578 C CA . THR A 1 75 ? 36.404 -0.996 -8.614 1.00 92.12 75 THR A CA 1
ATOM 579 C C . THR A 1 75 ? 35.266 -1.923 -9.049 1.00 92.12 75 THR A C 1
ATOM 581 O O . THR A 1 75 ? 34.345 -2.180 -8.280 1.00 92.12 75 THR A O 1
ATOM 584 N N . GLY A 1 76 ? 35.299 -2.415 -10.289 1.00 91.38 76 GLY A N 1
ATOM 585 C CA . GLY A 1 76 ? 34.262 -3.304 -10.828 1.00 91.38 76 GLY A CA 1
ATOM 586 C C . GLY A 1 76 ? 33.074 -2.562 -11.458 1.00 91.38 76 GLY A C 1
ATOM 587 O O . GLY A 1 76 ? 33.090 -1.330 -11.551 1.00 91.38 76 GLY A O 1
ATOM 588 N N . PRO A 1 77 ? 32.057 -3.290 -11.945 1.00 95.31 77 PRO A N 1
ATOM 589 C CA . PRO A 1 77 ? 30.941 -2.696 -12.676 1.00 95.31 77 PRO A CA 1
ATOM 590 C C . PRO A 1 77 ? 30.069 -1.801 -11.785 1.00 95.31 77 PRO A C 1
ATOM 592 O O . PRO A 1 77 ? 29.988 -1.986 -10.572 1.00 95.31 77 PRO A O 1
ATOM 595 N N . LEU A 1 78 ? 29.430 -0.807 -12.404 1.00 97.81 78 LEU A N 1
ATOM 596 C CA . LEU A 1 78 ? 28.343 -0.040 -11.796 1.00 97.81 78 LEU A CA 1
ATOM 597 C C . LEU A 1 78 ? 27.025 -0.701 -12.178 1.00 97.81 78 LEU A C 1
ATOM 599 O O . LEU A 1 78 ? 26.828 -1.029 -13.350 1.00 97.81 78 LEU A O 1
ATOM 603 N N . MET A 1 79 ? 26.130 -0.871 -11.211 1.00 98.06 79 MET A N 1
ATOM 604 C CA . MET A 1 79 ? 24.791 -1.375 -11.470 1.00 98.06 79 MET A CA 1
ATOM 605 C C . MET A 1 79 ? 23.762 -0.648 -10.612 1.00 98.06 79 MET A C 1
ATOM 607 O O . MET A 1 79 ? 23.940 -0.538 -9.398 1.00 98.06 79 MET A O 1
ATOM 611 N N . CYS A 1 80 ? 22.701 -0.169 -11.261 1.00 98.44 80 CYS A N 1
ATOM 612 C CA . CYS A 1 80 ? 21.457 0.212 -10.606 1.00 98.44 80 CYS A CA 1
ATOM 613 C C . CYS A 1 80 ? 20.535 -1.020 -10.549 1.00 98.44 80 CYS A C 1
ATOM 615 O O . CYS A 1 80 ? 20.124 -1.523 -11.596 1.00 98.44 80 CYS A O 1
ATOM 617 N N . GLY A 1 81 ? 20.277 -1.569 -9.364 1.00 97.38 81 GLY A N 1
ATOM 618 C CA . GLY A 1 81 ? 19.485 -2.802 -9.217 1.00 97.38 81 GLY A CA 1
ATOM 619 C C . GLY A 1 81 ? 18.016 -2.565 -9.515 1.00 97.38 81 GLY A C 1
ATOM 620 O O . GLY A 1 81 ? 17.376 -3.358 -10.202 1.00 97.38 81 GLY A O 1
ATOM 621 N N . GLU A 1 82 ? 17.529 -1.416 -9.069 1.00 98.25 82 GLU A N 1
ATOM 622 C CA . GLU A 1 82 ? 16.170 -0.953 -9.275 1.00 98.25 82 GLU A CA 1
ATOM 623 C C . GLU A 1 82 ? 16.206 0.537 -9.615 1.00 98.25 82 GLU A C 1
ATOM 625 O O . GLU A 1 82 ? 16.440 1.394 -8.759 1.00 98.25 82 GLU A O 1
ATOM 630 N N . TYR A 1 83 ? 16.008 0.833 -10.901 1.00 98.31 83 TYR A N 1
ATOM 631 C CA . TYR A 1 83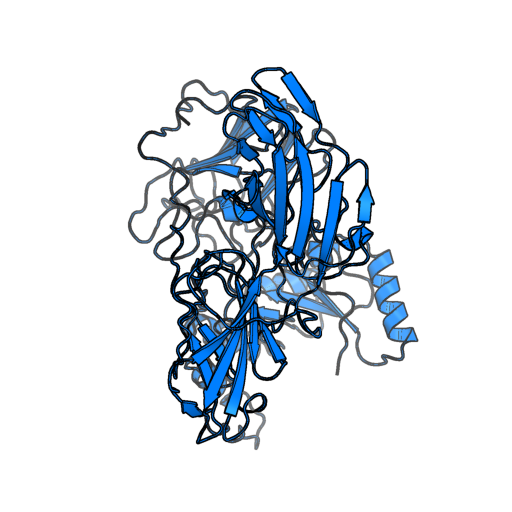 ? 15.749 2.180 -11.382 1.00 98.31 83 TYR A CA 1
ATOM 632 C C . TYR A 1 83 ? 14.244 2.405 -11.455 1.00 98.31 83 TYR A C 1
ATOM 634 O O . TYR A 1 83 ? 13.584 1.752 -12.265 1.00 98.31 83 TYR A O 1
ATOM 642 N N . TYR A 1 84 ? 13.715 3.329 -10.654 1.00 95.44 84 TYR A N 1
ATOM 643 C CA . TYR A 1 84 ? 12.273 3.565 -10.533 1.00 95.44 84 TYR A CA 1
ATOM 644 C C . TYR A 1 84 ? 11.761 4.620 -11.543 1.00 95.44 84 TYR A C 1
ATOM 646 O O . TYR A 1 84 ? 11.942 5.815 -11.303 1.00 95.44 84 TYR A O 1
ATOM 654 N N . PRO A 1 85 ? 11.108 4.246 -12.672 1.00 92.56 85 PRO A N 1
ATOM 655 C CA . PRO A 1 85 ? 10.664 5.191 -13.705 1.00 92.56 85 PRO A CA 1
ATOM 656 C C . PRO A 1 85 ? 9.280 5.803 -13.415 1.00 92.56 85 PRO A C 1
ATOM 658 O O . PRO A 1 85 ? 8.749 6.568 -14.217 1.00 92.56 85 PRO A O 1
ATOM 661 N N . GLY A 1 86 ? 8.664 5.418 -12.309 1.00 94.25 86 GLY A N 1
ATOM 662 C CA . GLY A 1 86 ? 7.340 5.804 -11.845 1.00 94.25 86 GLY A CA 1
ATOM 663 C C . GLY A 1 86 ? 7.200 5.310 -10.406 1.00 94.25 86 GLY A C 1
ATOM 664 O O . GLY A 1 86 ? 8.227 5.136 -9.744 1.00 94.25 86 GLY A O 1
ATOM 665 N N . TRP A 1 87 ? 5.986 5.084 -9.911 1.00 94.56 87 TRP A N 1
ATOM 666 C CA . TRP A 1 87 ? 5.779 4.611 -8.538 1.00 94.56 87 TRP A CA 1
ATOM 667 C C . TRP A 1 87 ? 4.440 3.889 -8.378 1.00 94.56 87 TRP A C 1
ATOM 669 O O . TRP A 1 87 ? 3.550 4.021 -9.214 1.00 94.56 87 TRP A O 1
ATOM 679 N N . PHE A 1 88 ? 4.289 3.125 -7.300 1.00 94.81 88 PHE A N 1
ATOM 680 C CA . PHE A 1 88 ? 3.037 2.442 -6.978 1.00 94.81 88 PHE A CA 1
ATOM 681 C C . PHE A 1 88 ? 2.046 3.369 -6.263 1.00 94.81 88 PHE A C 1
ATOM 683 O O . PHE A 1 88 ? 2.432 4.265 -5.515 1.00 94.81 88 PHE A O 1
ATOM 690 N N . ASP A 1 89 ? 0.750 3.096 -6.412 1.00 95.75 89 ASP A N 1
ATOM 691 C CA . ASP A 1 89 ? -0.298 3.895 -5.776 1.00 95.75 89 ASP A CA 1
ATOM 692 C C . ASP A 1 89 ? -0.765 3.333 -4.438 1.00 95.75 89 ASP A C 1
ATOM 694 O O . ASP A 1 89 ? -0.787 2.121 -4.211 1.00 95.75 89 ASP A O 1
ATOM 698 N N . SER A 1 90 ? -1.252 4.232 -3.583 1.00 94.81 90 SER A N 1
ATOM 699 C CA . SER A 1 90 ? -1.916 3.906 -2.318 1.00 94.81 90 SER A CA 1
ATOM 700 C C . SER A 1 90 ? -3.374 4.356 -2.322 1.00 94.81 90 SER A C 1
ATOM 702 O O . SER A 1 90 ? -3.717 5.406 -2.867 1.00 94.81 90 SER A O 1
ATOM 704 N N . TRP A 1 91 ? -4.254 3.593 -1.669 1.00 95.88 91 TRP A N 1
ATOM 705 C CA . TRP A 1 91 ? -5.673 3.943 -1.602 1.00 95.88 91 TRP A CA 1
ATOM 706 C C . TRP A 1 91 ? -5.901 5.289 -0.892 1.00 95.88 91 TRP A C 1
ATOM 708 O O . TRP A 1 91 ? -5.503 5.489 0.261 1.00 95.88 91 TRP A O 1
ATOM 718 N N . GLY A 1 92 ? -6.615 6.189 -1.565 1.00 91.00 92 GLY A N 1
ATOM 719 C CA . GLY A 1 92 ? -6.929 7.545 -1.121 1.00 91.00 92 GLY A CA 1
ATOM 720 C C . GLY A 1 92 ? -5.878 8.591 -1.496 1.00 91.00 92 GLY A C 1
ATOM 721 O O . GLY A 1 92 ? -6.049 9.747 -1.121 1.00 91.00 92 GLY A O 1
ATOM 722 N N . ARG A 1 93 ? -4.815 8.231 -2.227 1.00 86.50 93 ARG A N 1
ATOM 723 C CA . ARG A 1 93 ? -3.780 9.159 -2.720 1.00 86.50 93 ARG A CA 1
ATOM 724 C C . ARG A 1 93 ? -3.883 9.365 -4.233 1.00 86.50 93 ARG A C 1
ATOM 726 O O . ARG A 1 93 ? -4.504 8.534 -4.885 1.00 86.50 93 ARG A O 1
ATOM 733 N N . PRO A 1 94 ? -3.353 10.463 -4.796 1.00 86.94 94 PRO A N 1
ATOM 734 C CA . PRO A 1 94 ? -3.279 10.640 -6.245 1.00 86.94 94 PRO A CA 1
ATOM 735 C C . PRO A 1 94 ? -2.461 9.533 -6.928 1.00 86.94 94 PRO A C 1
ATOM 737 O O . PRO A 1 94 ? -1.625 8.895 -6.294 1.00 86.94 94 PRO A O 1
ATOM 740 N N . HIS A 1 95 ? -2.711 9.329 -8.221 1.00 92.69 95 HIS A N 1
ATOM 741 C CA . HIS A 1 95 ? -1.930 8.422 -9.062 1.00 92.69 95 HIS A CA 1
ATOM 742 C C . HIS A 1 95 ? -0.534 8.998 -9.334 1.00 92.69 95 HIS A C 1
ATOM 744 O O . HIS A 1 95 ? -0.422 10.157 -9.751 1.00 92.69 95 HIS A O 1
ATOM 750 N N . HIS A 1 96 ? 0.514 8.205 -9.120 1.00 89.81 96 HIS A N 1
ATOM 751 C CA . HIS A 1 96 ? 1.895 8.632 -9.342 1.00 89.81 96 HIS A CA 1
ATOM 752 C C . HIS A 1 96 ? 2.260 8.652 -10.825 1.00 89.81 96 HIS A C 1
ATOM 754 O O . HIS A 1 96 ? 1.837 7.800 -11.600 1.00 89.81 96 HIS A O 1
ATOM 760 N N . LYS A 1 97 ? 3.105 9.614 -11.211 1.00 89.25 97 LYS A N 1
ATOM 761 C CA . LYS A 1 97 ? 3.662 9.725 -12.565 1.00 89.25 97 LYS A CA 1
ATOM 762 C C . LYS A 1 97 ? 5.153 10.034 -12.506 1.00 89.25 97 LYS A C 1
ATOM 764 O O . LYS A 1 97 ? 5.611 10.781 -11.646 1.00 89.25 97 LYS A O 1
ATOM 769 N N . GLY A 1 98 ? 5.913 9.486 -13.444 1.00 89.12 98 GLY A N 1
ATOM 770 C CA . GLY A 1 98 ? 7.334 9.746 -13.635 1.00 89.12 98 GLY A CA 1
ATOM 771 C C . GLY A 1 98 ? 7.600 10.563 -14.897 1.00 89.12 98 GLY A C 1
ATOM 772 O O . GLY A 1 98 ? 7.133 10.222 -15.985 1.00 89.12 98 GLY A O 1
ATOM 773 N N . ASP A 1 99 ? 8.403 11.625 -14.776 1.00 93.12 99 ASP A N 1
ATOM 774 C CA . ASP A 1 99 ? 8.765 12.466 -15.922 1.00 93.12 99 ASP A CA 1
ATOM 775 C C . ASP A 1 99 ? 9.624 11.702 -16.942 1.00 93.12 99 ASP A C 1
ATOM 777 O O . ASP A 1 99 ? 10.800 11.406 -16.713 1.00 93.12 99 ASP A O 1
ATOM 781 N N . THR A 1 100 ? 9.039 11.437 -18.111 1.00 96.94 100 THR A N 1
ATOM 782 C CA . THR A 1 100 ? 9.682 10.688 -19.198 1.00 96.94 100 THR A CA 1
ATOM 783 C C . THR A 1 100 ? 10.993 11.334 -19.650 1.00 96.94 100 THR A C 1
ATOM 785 O O . THR A 1 100 ? 11.953 10.619 -19.942 1.00 96.94 100 THR A O 1
ATOM 788 N N . LYS A 1 101 ? 11.086 12.672 -19.685 1.00 96.25 101 LYS A N 1
ATOM 789 C CA . LYS A 1 101 ? 12.308 13.356 -20.144 1.00 96.25 101 LYS A CA 1
ATOM 790 C C . LYS A 1 101 ? 13.463 13.163 -19.168 1.00 96.25 101 LYS A C 1
ATOM 792 O O . LYS A 1 101 ? 14.560 12.807 -19.602 1.00 96.25 101 LYS A O 1
ATOM 797 N N . ARG A 1 102 ? 13.227 13.365 -17.866 1.00 95.94 102 ARG A N 1
ATOM 798 C CA . ARG A 1 102 ? 14.201 13.057 -16.809 1.00 95.94 102 ARG A CA 1
ATOM 799 C C . ARG A 1 102 ? 14.678 11.614 -16.922 1.00 95.94 102 ARG A C 1
ATOM 801 O O . ARG A 1 102 ? 15.882 11.385 -16.968 1.00 95.94 102 ARG A O 1
ATOM 808 N N . ILE A 1 103 ? 13.746 10.673 -17.052 1.00 97.81 103 ILE A N 1
ATOM 809 C CA . ILE A 1 103 ? 14.051 9.240 -17.109 1.00 97.81 103 ILE A CA 1
ATOM 810 C C . ILE A 1 103 ? 14.950 8.888 -18.296 1.00 97.81 103 ILE A C 1
ATOM 812 O O . ILE A 1 103 ? 15.970 8.222 -18.127 1.00 97.81 103 ILE A O 1
ATOM 816 N N . VAL A 1 104 ? 14.626 9.381 -19.496 1.00 98.69 104 VAL A N 1
ATOM 817 C CA . VAL A 1 104 ? 15.462 9.183 -20.692 1.00 98.69 104 VAL A CA 1
ATOM 818 C C . VAL A 1 104 ? 16.876 9.723 -20.467 1.00 98.69 104 VAL A C 1
ATOM 820 O O . VAL A 1 104 ? 17.847 9.046 -20.798 1.00 98.69 104 VAL A O 1
ATOM 823 N N . ASN A 1 105 ? 17.011 10.917 -19.885 1.00 98.31 105 ASN A N 1
ATOM 824 C CA . ASN A 1 105 ? 18.317 11.529 -19.636 1.00 98.31 105 ASN A CA 1
ATOM 825 C C . ASN A 1 105 ? 19.147 10.747 -18.608 1.00 98.31 105 ASN A C 1
ATOM 827 O O . ASN A 1 105 ? 20.351 10.572 -18.796 1.00 98.31 105 ASN A O 1
ATOM 831 N N . GLU A 1 106 ? 18.522 10.255 -17.540 1.00 98.12 106 GLU A N 1
ATOM 832 C CA . GLU A 1 106 ? 19.201 9.484 -16.496 1.00 98.12 106 GLU A CA 1
ATOM 833 C C . GLU A 1 106 ? 19.628 8.097 -16.991 1.00 98.12 106 GLU A C 1
ATOM 835 O O . GLU A 1 106 ? 20.776 7.702 -16.777 1.00 98.12 106 GLU A O 1
ATOM 840 N N . LEU A 1 107 ? 18.767 7.380 -17.725 1.00 98.62 107 LEU A N 1
ATOM 841 C CA . LEU A 1 107 ? 19.156 6.109 -18.346 1.00 98.62 107 LEU A CA 1
ATOM 842 C C . LEU A 1 107 ? 20.247 6.315 -19.404 1.00 98.62 107 LEU A C 1
ATOM 844 O O . LEU A 1 107 ? 21.187 5.523 -19.474 1.00 98.62 107 LEU A O 1
ATOM 848 N N . LYS A 1 108 ? 20.180 7.402 -20.186 1.00 98.69 108 LYS A N 1
ATOM 849 C CA . LYS A 1 108 ? 21.244 7.767 -21.130 1.00 98.69 108 LYS A CA 1
ATOM 850 C C . LYS A 1 108 ? 22.575 7.973 -20.406 1.00 98.69 108 LYS A C 1
ATOM 852 O O . LYS A 1 108 ? 23.586 7.437 -20.850 1.00 98.69 108 LYS A O 1
ATOM 857 N N . TYR A 1 109 ? 22.577 8.711 -19.295 1.00 98.44 109 TYR A N 1
ATOM 858 C CA . TYR A 1 109 ? 23.778 8.904 -18.483 1.00 98.44 109 TYR A CA 1
ATOM 859 C C . TYR A 1 109 ? 24.375 7.558 -18.050 1.00 98.44 109 TYR A C 1
ATOM 861 O O . TYR A 1 109 ? 25.572 7.337 -18.222 1.00 98.44 109 TYR A O 1
ATOM 869 N N . MET A 1 110 ? 23.552 6.632 -17.544 1.00 98.69 110 MET A N 1
ATOM 870 C CA . MET A 1 110 ? 24.034 5.310 -17.128 1.00 98.69 110 MET A CA 1
ATOM 871 C C . MET A 1 110 ? 24.644 4.524 -18.297 1.00 98.69 110 MET A C 1
ATOM 873 O O . MET A 1 110 ? 25.730 3.963 -18.147 1.00 98.69 110 MET A O 1
ATOM 877 N N . LEU A 1 111 ? 24.008 4.549 -19.471 1.00 98.56 111 LEU A N 1
ATOM 878 C CA . LEU A 1 111 ? 24.529 3.911 -20.684 1.00 98.56 111 LEU A CA 1
ATOM 879 C C . LEU A 1 111 ? 25.860 4.529 -21.145 1.00 98.56 111 LEU A C 1
ATOM 881 O O . LEU A 1 111 ? 26.795 3.794 -21.462 1.00 98.56 111 LEU A O 1
ATOM 885 N N . ASP A 1 112 ? 25.988 5.861 -21.122 1.00 98.31 112 ASP A N 1
ATOM 886 C CA . ASP A 1 112 ? 27.237 6.566 -21.454 1.00 98.31 112 ASP A CA 1
ATOM 887 C C . ASP A 1 112 ? 28.385 6.180 -20.508 1.00 98.31 112 ASP A C 1
ATOM 889 O O . ASP A 1 112 ? 29.536 6.069 -20.932 1.00 98.31 112 ASP A O 1
ATOM 893 N N . GLN A 1 113 ? 28.076 5.926 -19.231 1.00 97.25 113 GLN A N 1
ATOM 894 C CA . GLN A 1 113 ? 29.037 5.444 -18.233 1.00 97.25 113 GLN A CA 1
ATOM 895 C C . GLN A 1 113 ? 29.287 3.928 -18.298 1.00 97.25 113 GLN A C 1
ATOM 897 O O . GLN A 1 113 ? 30.048 3.401 -17.484 1.00 97.25 113 GLN A O 1
ATOM 902 N N . LYS A 1 114 ? 28.663 3.210 -19.244 1.00 97.06 114 LYS A N 1
ATOM 903 C CA . LYS A 1 114 ? 28.671 1.737 -19.328 1.00 97.06 114 LYS A CA 1
ATOM 904 C C . LYS A 1 114 ? 28.191 1.064 -18.033 1.00 97.06 114 LYS A C 1
ATOM 906 O O . LYS A 1 114 ? 28.625 -0.040 -17.701 1.00 97.06 114 LYS A O 1
ATOM 911 N N . ALA A 1 115 ? 27.323 1.740 -17.283 1.00 98.25 115 ALA A N 1
ATOM 912 C CA . ALA A 1 115 ? 26.685 1.193 -16.099 1.00 98.25 115 ALA A CA 1
ATOM 913 C C . ALA A 1 115 ? 25.503 0.301 -16.499 1.00 98.25 115 ALA A C 1
ATOM 915 O O . ALA A 1 115 ? 24.779 0.588 -17.451 1.00 98.25 115 ALA A O 1
ATOM 916 N N . SER A 1 116 ? 25.305 -0.784 -15.755 1.00 98.44 116 SER A N 1
ATOM 917 C CA . SER A 1 116 ? 24.128 -1.645 -15.888 1.00 98.44 116 SER A CA 1
ATOM 918 C C . SER A 1 116 ? 22.954 -1.073 -15.095 1.00 98.44 116 SER A C 1
ATOM 920 O O . SER A 1 116 ? 23.148 -0.367 -14.105 1.00 98.44 116 SER A O 1
ATOM 922 N N . PHE A 1 117 ? 21.730 -1.398 -15.494 1.00 98.56 117 PHE A N 1
ATOM 923 C CA . PHE A 1 117 ? 20.537 -1.073 -14.719 1.00 98.56 117 PHE A CA 1
ATOM 924 C C . PHE A 1 117 ? 19.427 -2.097 -14.958 1.00 98.56 117 PHE A C 1
ATOM 926 O O . PHE A 1 117 ? 19.407 -2.770 -15.990 1.00 98.56 117 PHE A O 1
ATOM 933 N N . SER A 1 118 ? 18.488 -2.182 -14.021 1.00 98.69 118 SER A N 1
ATOM 934 C CA . SER A 1 118 ? 17.205 -2.861 -14.195 1.00 98.69 118 SER A CA 1
ATOM 935 C C . SER A 1 118 ? 16.075 -1.879 -13.883 1.00 98.69 118 SER A C 1
ATOM 937 O O . SER A 1 118 ? 16.105 -1.184 -12.872 1.00 98.69 118 SER A O 1
ATOM 939 N N . ILE A 1 119 ? 15.109 -1.758 -14.797 1.00 98.69 119 ILE A N 1
ATOM 940 C CA . ILE A 1 119 ? 13.999 -0.802 -14.684 1.00 98.69 119 ILE A CA 1
ATOM 941 C C . ILE A 1 119 ? 12.884 -1.441 -13.853 1.00 98.69 119 ILE A C 1
ATOM 943 O O . ILE A 1 119 ? 12.244 -2.393 -14.308 1.00 98.69 119 ILE A O 1
ATOM 947 N N . TYR A 1 120 ? 12.632 -0.887 -12.669 1.00 98.38 120 TYR A N 1
ATOM 948 C CA . TYR A 1 120 ? 11.598 -1.327 -11.738 1.00 98.38 120 TYR A CA 1
ATOM 949 C C . TYR A 1 120 ? 10.467 -0.283 -11.680 1.00 98.38 120 TYR A C 1
ATOM 951 O O . TYR A 1 120 ? 10.599 0.730 -11.012 1.00 98.38 120 TYR A O 1
ATOM 959 N N . MET A 1 121 ? 9.339 -0.417 -12.373 1.00 98.38 121 MET A N 1
ATOM 960 C CA . MET A 1 121 ? 8.926 -1.525 -13.233 1.00 98.38 121 MET A CA 1
ATOM 961 C C . MET A 1 121 ? 9.027 -1.166 -14.714 1.00 98.38 121 MET A C 1
ATOM 963 O O . MET A 1 121 ? 8.647 -0.074 -15.130 1.00 98.38 121 MET A O 1
ATOM 967 N N . VAL A 1 122 ? 9.479 -2.115 -15.538 1.00 98.50 122 VAL A N 1
ATOM 968 C CA . VAL A 1 122 ? 9.305 -2.042 -17.001 1.00 98.50 122 VAL A CA 1
ATOM 969 C C . VAL A 1 122 ? 7.852 -2.323 -17.410 1.00 98.50 122 VAL A C 1
ATOM 971 O O . VAL A 1 122 ? 7.333 -1.680 -18.317 1.00 98.50 122 VAL A O 1
ATOM 974 N N . HIS A 1 123 ? 7.207 -3.256 -16.710 1.00 98.69 123 HIS A N 1
ATOM 975 C CA . HIS A 1 123 ? 5.784 -3.589 -16.737 1.00 98.69 123 HIS A CA 1
ATOM 976 C C . HIS A 1 123 ? 5.425 -4.055 -15.326 1.00 98.69 123 HIS A C 1
ATOM 978 O O . HIS A 1 123 ? 6.020 -5.027 -14.856 1.00 98.69 123 HIS A O 1
ATOM 984 N N . GLY A 1 124 ? 4.518 -3.368 -14.633 1.00 98.31 124 GLY A N 1
ATOM 985 C CA . GLY A 1 124 ? 4.133 -3.776 -13.280 1.00 98.31 124 GLY A CA 1
ATOM 986 C C . GLY A 1 124 ? 2.906 -4.696 -13.243 1.00 98.31 124 GLY A C 1
ATOM 987 O O . GLY A 1 124 ? 2.891 -5.670 -12.491 1.00 98.31 124 GLY A O 1
ATOM 988 N N . GLY A 1 125 ? 1.916 -4.463 -14.110 1.00 98.25 125 GLY A N 1
ATOM 989 C CA . GLY A 1 125 ? 0.729 -5.314 -14.234 1.00 98.25 125 GLY A CA 1
ATOM 990 C C . GLY A 1 125 ? -0.308 -5.069 -13.134 1.00 98.25 125 GLY A C 1
ATOM 991 O O . GLY A 1 125 ? -0.595 -3.929 -12.780 1.00 98.25 125 GLY A O 1
ATOM 992 N N . THR A 1 126 ? -0.893 -6.142 -12.601 1.00 98.44 126 THR A N 1
ATOM 993 C CA . THR A 1 126 ? -1.951 -6.085 -11.579 1.00 98.44 126 THR A CA 1
ATOM 994 C C . THR A 1 126 ? -1.573 -6.960 -10.392 1.00 98.44 126 THR A C 1
ATOM 996 O O . THR A 1 126 ? -1.229 -8.134 -10.556 1.00 98.44 126 THR A O 1
ATOM 999 N N . THR A 1 127 ? -1.722 -6.445 -9.174 1.00 98.38 127 THR A N 1
ATOM 1000 C CA . THR A 1 127 ? -1.672 -7.282 -7.975 1.00 98.38 127 THR A CA 1
ATOM 1001 C C . THR A 1 127 ? -3.031 -7.946 -7.758 1.00 98.38 127 THR A C 1
ATOM 1003 O O . THR A 1 127 ? -3.946 -7.383 -7.144 1.00 98.38 127 THR A O 1
ATOM 1006 N N . PHE A 1 128 ? -3.183 -9.152 -8.306 1.00 97.75 128 PHE A N 1
ATOM 1007 C CA . PHE A 1 128 ? -4.439 -9.893 -8.236 1.00 97.75 128 PHE A CA 1
ATOM 1008 C C . PHE A 1 128 ? -4.786 -10.375 -6.812 1.00 97.75 128 PHE A C 1
ATOM 1010 O O . PHE A 1 128 ? -3.974 -10.351 -5.884 1.00 97.75 128 PHE A O 1
ATOM 1017 N N . ALA A 1 129 ? -6.027 -10.826 -6.650 1.00 96.31 129 ALA A N 1
ATOM 1018 C CA . ALA A 1 129 ? -6.576 -11.410 -5.436 1.00 96.31 129 ALA A CA 1
ATOM 1019 C C . ALA A 1 129 ? -6.391 -10.541 -4.176 1.00 96.31 129 ALA A C 1
ATOM 1021 O O . ALA A 1 129 ? -6.807 -9.383 -4.131 1.00 96.31 129 ALA A O 1
ATOM 1022 N N . THR A 1 130 ? -5.839 -11.118 -3.110 1.00 96.38 130 THR A N 1
ATOM 1023 C CA . THR A 1 130 ? -5.604 -10.456 -1.818 1.00 96.38 130 THR A CA 1
ATOM 1024 C C . THR A 1 130 ? -4.135 -10.095 -1.599 1.00 96.38 130 THR A C 1
ATOM 1026 O O . THR A 1 130 ? -3.772 -9.758 -0.473 1.00 96.38 130 THR A O 1
ATOM 1029 N N . TYR A 1 131 ? -3.308 -10.161 -2.649 1.00 97.06 131 TYR A N 1
ATOM 1030 C CA . TYR A 1 131 ? -1.846 -10.063 -2.566 1.00 97.06 131 TYR A CA 1
ATOM 1031 C C . TYR A 1 131 ? -1.302 -8.631 -2.469 1.00 97.06 131 TYR A C 1
ATOM 1033 O O . TYR A 1 131 ? -0.097 -8.449 -2.331 1.00 97.06 131 TYR A O 1
ATOM 1041 N N . THR A 1 132 ? -2.169 -7.615 -2.505 1.00 96.25 132 THR A N 1
ATOM 1042 C CA . THR A 1 132 ? -1.789 -6.212 -2.279 1.00 96.25 132 THR A CA 1
ATOM 1043 C C . THR A 1 132 ? -1.127 -6.044 -0.913 1.00 96.25 132 THR A C 1
ATOM 1045 O O . THR A 1 132 ? -1.681 -6.487 0.100 1.00 96.25 132 THR A O 1
ATOM 1048 N N . GLY A 1 133 ? 0.022 -5.373 -0.875 1.00 97.44 133 GLY A N 1
ATOM 1049 C CA . GLY A 1 133 ? 0.710 -5.042 0.367 1.00 97.44 133 GLY A CA 1
ATOM 1050 C C . GLY A 1 133 ? 0.369 -3.651 0.899 1.00 97.44 133 GLY A C 1
ATOM 1051 O O . GLY A 1 133 ? -0.654 -3.052 0.550 1.00 97.44 133 GLY A O 1
ATOM 1052 N N . ALA A 1 134 ? 1.217 -3.154 1.792 1.00 96.31 134 ALA A N 1
ATOM 1053 C CA . ALA A 1 134 ? 1.112 -1.827 2.380 1.00 96.31 134 ALA A CA 1
ATOM 1054 C C . ALA A 1 134 ? 2.486 -1.319 2.833 1.00 96.31 134 ALA A C 1
ATOM 1056 O O . ALA A 1 134 ? 3.323 -2.107 3.272 1.00 96.31 134 ALA A O 1
ATOM 1057 N N . ASN A 1 135 ? 2.672 -0.003 2.840 1.00 88.38 135 ASN A N 1
ATOM 1058 C CA . ASN A 1 135 ? 3.771 0.641 3.561 1.00 88.38 135 ASN A CA 1
ATOM 1059 C C . ASN A 1 135 ? 3.287 1.065 4.956 1.00 88.38 135 ASN A C 1
ATOM 1061 O O . ASN A 1 135 ? 2.087 1.253 5.172 1.00 88.38 135 ASN A O 1
ATOM 1065 N N . SER A 1 136 ? 4.196 1.162 5.930 1.00 83.12 136 SER A N 1
ATOM 1066 C CA . SER A 1 136 ? 3.893 1.674 7.272 1.00 83.12 136 SER A CA 1
ATOM 1067 C C . SER A 1 136 ? 5.166 2.029 8.040 1.00 83.12 136 SER A C 1
ATOM 1069 O O . SER A 1 136 ? 6.125 1.262 7.950 1.00 83.12 136 SER A O 1
ATOM 1071 N N . PRO A 1 137 ? 5.146 3.061 8.909 1.00 70.19 137 PRO A N 1
ATOM 1072 C CA . PRO A 1 137 ? 4.068 4.036 9.162 1.00 70.19 137 PRO A CA 1
ATOM 1073 C C . PRO A 1 137 ? 4.122 5.233 8.195 1.00 70.19 137 PRO A C 1
ATOM 1075 O O . PRO A 1 137 ? 5.187 5.449 7.659 1.00 70.19 137 PRO A O 1
ATOM 1078 N N . PRO A 1 138 ? 3.039 6.014 7.986 1.00 76.88 138 PRO A N 1
ATOM 1079 C CA . PRO A 1 138 ? 1.661 5.654 8.314 1.00 76.88 138 PRO A CA 1
ATOM 1080 C C . PRO A 1 138 ? 1.203 4.451 7.476 1.00 76.88 138 PRO A C 1
ATOM 1082 O O . PRO A 1 138 ? 1.777 4.162 6.434 1.00 76.88 138 PRO A O 1
ATOM 1085 N N . TYR A 1 139 ? 0.168 3.731 7.921 1.00 86.69 139 TYR A N 1
ATOM 1086 C CA . TYR A 1 139 ? -0.348 2.589 7.160 1.00 86.69 139 TYR A CA 1
ATOM 1087 C C . TYR A 1 139 ? -0.956 3.054 5.826 1.00 86.69 139 TYR A C 1
ATOM 1089 O O . TYR A 1 139 ? -2.013 3.688 5.807 1.00 86.69 139 TYR A O 1
ATOM 1097 N N . LEU A 1 140 ? -0.293 2.719 4.720 1.00 90.19 140 LEU A N 1
ATOM 1098 C CA . LEU A 1 140 ? -0.650 3.081 3.351 1.00 90.19 140 LEU A CA 1
ATOM 1099 C C . LEU A 1 140 ? -0.859 1.798 2.533 1.00 90.19 140 LEU A C 1
ATOM 1101 O O . LEU A 1 140 ? 0.103 1.239 2.005 1.00 90.19 140 LEU A O 1
ATOM 1105 N N . PRO A 1 141 ? -2.098 1.277 2.456 1.00 96.31 141 PRO A N 1
ATOM 1106 C CA . PRO A 1 141 ? -2.379 0.090 1.666 1.00 96.31 141 PRO A CA 1
ATOM 1107 C C . PRO A 1 141 ? -2.294 0.416 0.177 1.00 96.31 141 PRO A C 1
ATOM 1109 O O . PRO A 1 141 ? -2.928 1.364 -0.298 1.00 96.31 141 PRO A O 1
ATOM 1112 N N . GLN A 1 142 ? -1.545 -0.407 -0.546 1.00 97.69 142 GLN A N 1
ATOM 1113 C CA . GLN A 1 142 ? -1.315 -0.243 -1.975 1.00 97.69 142 GLN A CA 1
ATOM 1114 C C . GLN A 1 142 ? -2.581 -0.590 -2.770 1.00 97.69 142 GLN A C 1
ATOM 1116 O O . GLN A 1 142 ? -3.401 -1.417 -2.344 1.00 97.69 142 GLN A O 1
ATOM 1121 N N . THR A 1 143 ? -2.764 0.065 -3.917 1.00 97.81 143 THR A N 1
ATOM 1122 C CA . THR A 1 143 ? -3.877 -0.256 -4.817 1.00 97.81 143 THR A CA 1
ATOM 1123 C C . THR A 1 143 ? -3.658 -1.581 -5.541 1.00 97.81 143 THR A C 1
ATOM 1125 O O . THR A 1 143 ? -2.589 -2.182 -5.488 1.00 97.81 143 THR A O 1
ATOM 1128 N N . SER A 1 144 ? -4.709 -2.067 -6.194 1.00 97.50 144 SER A N 1
ATOM 1129 C CA . SER A 1 144 ? -4.654 -3.308 -6.967 1.00 97.50 144 SER A CA 1
ATOM 1130 C C . SER A 1 144 ? -3.967 -3.160 -8.319 1.00 97.50 144 SER A C 1
ATOM 1132 O O . SER A 1 144 ? -3.372 -4.125 -8.796 1.00 97.50 144 SER A O 1
ATOM 1134 N N . SER A 1 145 ? -4.068 -1.982 -8.939 1.00 98.38 145 SER A N 1
ATOM 1135 C CA . SER A 1 145 ? -3.322 -1.695 -10.160 1.00 98.38 145 SER A CA 1
ATOM 1136 C C . SER A 1 145 ? -1.859 -1.517 -9.780 1.00 98.38 145 SER A C 1
ATOM 1138 O O . SER A 1 145 ? -1.534 -0.758 -8.865 1.00 98.38 145 SER A O 1
ATOM 1140 N N . TYR A 1 146 ? -0.983 -2.230 -10.474 1.00 98.56 146 TYR A N 1
ATOM 1141 C CA . TYR A 1 146 ? 0.458 -2.042 -10.386 1.00 98.56 146 TYR A CA 1
ATOM 1142 C C . TYR A 1 146 ? 0.967 -1.466 -11.712 1.00 98.56 146 TYR A C 1
ATOM 1144 O O . TYR A 1 146 ? 2.047 -1.812 -12.169 1.00 98.56 146 TYR A O 1
ATOM 1152 N N . ASP A 1 147 ? 0.167 -0.596 -12.347 1.00 98.56 147 ASP A N 1
ATOM 1153 C CA . ASP A 1 147 ? 0.527 0.119 -13.578 1.00 98.56 147 ASP A CA 1
ATOM 1154 C C . ASP A 1 147 ? 1.883 0.826 -13.451 1.00 98.56 147 ASP A C 1
ATOM 1156 O O . ASP A 1 147 ? 2.723 0.746 -14.347 1.00 98.56 147 ASP A O 1
ATOM 1160 N N . TYR A 1 148 ? 2.118 1.426 -12.280 1.00 98.44 148 TYR A N 1
ATOM 1161 C CA . TYR A 1 148 ? 3.378 2.044 -11.874 1.00 98.44 148 TYR A CA 1
ATOM 1162 C C . TYR A 1 148 ? 3.764 3.293 -12.687 1.00 98.44 148 TYR A C 1
ATOM 1164 O O . TYR A 1 148 ? 4.864 3.811 -12.505 1.00 98.44 148 TYR A O 1
ATOM 1172 N N . ASP A 1 149 ? 2.918 3.757 -13.618 1.00 97.81 149 ASP A N 1
ATOM 1173 C CA . ASP A 1 149 ? 3.334 4.617 -14.732 1.00 97.81 149 ASP A CA 1
ATOM 1174 C C . ASP A 1 149 ? 4.571 4.027 -15.443 1.00 97.81 149 ASP A C 1
ATOM 1176 O O . ASP A 1 149 ? 5.547 4.706 -15.781 1.00 97.81 149 ASP A O 1
ATOM 1180 N N . ALA A 1 150 ? 4.586 2.702 -15.604 1.00 98.62 150 ALA A N 1
ATOM 1181 C CA . ALA A 1 150 ? 5.676 1.989 -16.244 1.00 98.62 150 ALA A CA 1
ATOM 1182 C C . ALA A 1 150 ? 5.750 2.309 -17.754 1.00 98.62 150 ALA A C 1
ATOM 1184 O O . ALA A 1 150 ? 4.786 2.770 -18.375 1.00 98.62 150 ALA A O 1
ATOM 1185 N N . PRO A 1 151 ? 6.890 2.032 -18.414 1.00 98.56 151 PRO A N 1
ATOM 1186 C CA . PRO A 1 151 ? 6.964 2.055 -19.873 1.00 98.56 151 PRO A CA 1
ATOM 1187 C C . PRO A 1 151 ? 5.881 1.186 -20.540 1.00 98.56 151 PRO A C 1
ATOM 1189 O O . PRO A 1 151 ? 5.360 1.542 -21.594 1.00 98.56 151 PRO A O 1
ATOM 1192 N N . ILE A 1 152 ? 5.518 0.059 -19.932 1.00 98.62 152 ILE A N 1
ATOM 1193 C CA . ILE A 1 152 ? 4.448 -0.819 -20.405 1.00 98.62 152 ILE A CA 1
ATOM 1194 C C . ILE A 1 152 ? 3.319 -0.806 -19.370 1.00 98.62 152 ILE A C 1
ATOM 1196 O O . ILE A 1 152 ? 3.542 -1.221 -18.231 1.00 98.62 152 ILE A O 1
ATOM 1200 N N . ASP A 1 153 ? 2.127 -0.373 -19.786 1.00 97.88 153 ASP A N 1
ATOM 1201 C CA . ASP A 1 153 ? 0.966 -0.173 -18.902 1.00 97.88 153 ASP A CA 1
ATOM 1202 C C . ASP A 1 153 ? 0.483 -1.472 -18.221 1.00 97.88 153 ASP A C 1
ATOM 1204 O O . ASP A 1 153 ? 0.922 -2.579 -18.558 1.00 97.88 153 ASP A O 1
ATOM 1208 N N . GLU A 1 154 ? -0.455 -1.355 -17.273 1.00 98.44 154 GLU A N 1
ATOM 1209 C CA . GLU A 1 154 ? -1.065 -2.490 -16.554 1.00 98.44 154 GLU A CA 1
ATOM 1210 C C . GLU A 1 154 ? -1.552 -3.617 -17.486 1.00 98.44 154 GLU A C 1
ATOM 1212 O O . GLU A 1 154 ? -1.510 -4.794 -17.123 1.00 98.44 154 GLU A O 1
ATOM 1217 N N . ALA A 1 155 ? -1.996 -3.289 -18.699 1.00 96.88 155 ALA A N 1
ATOM 1218 C CA . ALA A 1 155 ? -2.541 -4.253 -19.644 1.00 96.88 155 ALA A CA 1
ATOM 1219 C C . ALA A 1 155 ? -1.543 -4.724 -20.715 1.00 96.88 155 ALA A C 1
ATOM 1221 O O . ALA A 1 155 ? -1.921 -5.501 -21.599 1.00 96.88 155 ALA A O 1
ATOM 1222 N N . GLY A 1 156 ? -0.279 -4.305 -20.636 1.00 97.44 156 GLY A N 1
ATOM 1223 C CA . GLY A 1 156 ? 0.783 -4.748 -21.531 1.00 97.44 156 GLY A CA 1
ATOM 1224 C C . GLY A 1 156 ? 0.935 -3.920 -22.811 1.00 97.44 156 GLY A C 1
ATOM 1225 O O . GLY A 1 156 ? 1.516 -4.422 -23.775 1.00 97.44 156 GLY A O 1
ATOM 1226 N N . ASN A 1 157 ? 0.401 -2.696 -22.875 1.00 97.56 157 ASN A N 1
ATOM 1227 C CA . ASN A 1 157 ? 0.559 -1.817 -24.035 1.00 97.56 157 ASN A CA 1
ATOM 1228 C C . ASN A 1 157 ? 1.762 -0.874 -23.877 1.00 97.56 157 ASN A C 1
ATOM 1230 O O . ASN A 1 157 ? 2.053 -0.418 -22.771 1.00 97.56 157 ASN A O 1
ATOM 1234 N N . PRO A 1 158 ? 2.447 -0.532 -24.983 1.00 97.88 158 PRO A N 1
ATOM 1235 C CA . PRO A 1 158 ? 3.510 0.466 -24.958 1.00 97.88 158 PRO A CA 1
ATOM 1236 C C . PRO A 1 158 ? 2.949 1.869 -24.674 1.00 97.88 158 PRO A C 1
ATOM 1238 O O . PRO A 1 158 ? 2.014 2.311 -25.344 1.00 97.88 158 PRO A O 1
ATOM 1241 N N . THR A 1 159 ? 3.556 2.587 -23.727 1.00 97.81 159 THR A N 1
ATOM 1242 C CA . THR A 1 159 ? 3.252 3.998 -23.435 1.00 97.81 159 THR A CA 1
ATOM 1243 C C . THR A 1 159 ? 4.203 4.944 -24.175 1.00 97.81 159 THR A C 1
ATOM 1245 O O . THR A 1 159 ? 5.186 4.515 -24.787 1.00 97.81 159 THR A O 1
ATOM 1248 N N . GLU A 1 160 ? 3.968 6.258 -24.093 1.00 98.06 160 GLU A N 1
ATOM 1249 C CA . GLU A 1 160 ? 4.915 7.269 -24.597 1.00 98.06 160 GLU A CA 1
ATOM 1250 C C . GLU A 1 160 ? 6.330 7.068 -24.026 1.00 98.06 160 GLU A C 1
ATOM 1252 O O . GLU A 1 160 ? 7.325 7.181 -24.748 1.00 98.06 160 GLU A O 1
ATOM 1257 N N . LYS A 1 161 ? 6.417 6.671 -22.750 1.00 98.50 161 LYS A N 1
ATOM 1258 C CA . LYS A 1 161 ? 7.672 6.362 -22.064 1.00 98.50 161 LYS A CA 1
ATOM 1259 C C . LYS A 1 161 ? 8.376 5.156 -22.686 1.00 98.50 161 LYS A C 1
ATOM 1261 O O . LYS A 1 161 ? 9.585 5.213 -22.898 1.00 98.50 161 LYS A O 1
ATOM 1266 N N . PHE A 1 162 ? 7.650 4.101 -23.070 1.00 98.62 162 PHE A N 1
ATOM 1267 C CA . PHE A 1 162 ? 8.240 2.976 -23.807 1.00 98.62 162 PHE A CA 1
ATOM 1268 C C . PHE A 1 162 ? 8.849 3.402 -25.135 1.00 98.62 162 PHE A C 1
ATOM 1270 O O . PHE A 1 162 ? 9.977 3.009 -25.424 1.00 98.62 162 PHE A O 1
ATOM 1277 N N . TYR A 1 163 ? 8.149 4.207 -25.938 1.00 98.62 163 TYR A N 1
ATOM 1278 C CA . TYR A 1 163 ? 8.683 4.639 -27.232 1.00 98.62 163 TYR A CA 1
ATOM 1279 C C . TYR A 1 163 ? 9.952 5.483 -27.069 1.00 98.62 163 TYR A C 1
ATOM 1281 O O . TYR A 1 163 ? 10.931 5.244 -27.777 1.00 98.62 163 TYR A O 1
ATOM 1289 N N . ALA A 1 164 ? 9.973 6.397 -26.095 1.00 98.75 164 ALA A N 1
ATOM 1290 C CA . ALA A 1 164 ? 11.145 7.218 -25.800 1.00 98.75 164 ALA A CA 1
ATOM 1291 C C . ALA A 1 164 ? 12.349 6.377 -25.332 1.00 98.75 164 ALA A C 1
ATOM 1293 O O . ALA A 1 164 ? 13.471 6.564 -25.807 1.00 98.75 164 ALA A O 1
ATOM 1294 N N . LEU A 1 165 ? 12.121 5.405 -24.441 1.00 98.69 165 LEU A N 1
ATOM 1295 C CA . LEU A 1 165 ? 13.172 4.495 -23.981 1.00 98.69 165 LEU A CA 1
ATOM 1296 C C . LEU A 1 165 ? 13.659 3.555 -25.084 1.00 98.69 165 LEU A C 1
ATOM 1298 O O . LEU A 1 165 ? 14.855 3.307 -25.209 1.00 98.69 165 LEU A O 1
ATOM 1302 N N . ARG A 1 166 ? 12.749 3.065 -25.926 1.00 98.50 166 ARG A N 1
ATOM 1303 C CA . ARG A 1 166 ? 13.088 2.232 -27.076 1.00 98.50 166 ARG A CA 1
ATOM 1304 C C . ARG A 1 166 ? 13.969 2.989 -28.073 1.00 98.50 166 ARG A C 1
ATOM 1306 O O . ARG A 1 166 ? 14.941 2.423 -28.566 1.00 98.50 166 ARG A O 1
ATOM 1313 N N . GLU A 1 167 ? 13.660 4.257 -28.348 1.00 98.56 167 GLU A N 1
ATOM 1314 C CA . GLU A 1 167 ? 14.497 5.116 -29.194 1.00 98.56 167 GLU A CA 1
ATOM 1315 C C . GLU A 1 167 ? 15.893 5.315 -28.590 1.00 98.56 167 GLU A C 1
ATOM 1317 O O . GLU A 1 167 ? 16.893 5.232 -29.304 1.00 98.56 167 GLU A O 1
ATOM 1322 N N . LEU A 1 168 ? 15.974 5.547 -27.275 1.00 98.62 168 LEU A N 1
ATOM 1323 C CA . LEU A 1 168 ? 17.246 5.638 -26.565 1.00 98.62 168 LEU A CA 1
ATOM 1324 C C . LEU A 1 168 ? 18.058 4.348 -26.732 1.00 98.62 168 LEU A C 1
ATOM 1326 O O . LEU A 1 168 ? 19.194 4.410 -27.192 1.00 98.62 168 LEU A O 1
ATOM 1330 N N . PHE A 1 169 ? 17.487 3.190 -26.396 1.00 98.25 169 PHE A N 1
ATOM 1331 C CA . PHE A 1 169 ? 18.208 1.913 -26.418 1.00 98.25 169 PHE A CA 1
ATOM 1332 C C . PHE A 1 169 ? 18.640 1.490 -27.819 1.00 98.25 169 PHE A C 1
ATOM 1334 O O . PHE A 1 169 ? 19.714 0.913 -27.964 1.00 98.25 169 PHE A O 1
ATOM 1341 N N . GLY A 1 170 ? 17.883 1.855 -28.858 1.00 97.94 170 GLY A N 1
ATOM 1342 C CA . GLY A 1 170 ? 18.288 1.632 -30.248 1.00 97.94 170 GLY A CA 1
ATOM 1343 C C . GLY A 1 170 ? 19.634 2.274 -30.612 1.00 97.94 170 GLY A C 1
ATOM 1344 O O . GLY A 1 170 ? 20.290 1.817 -31.541 1.00 97.94 170 GLY A O 1
ATOM 1345 N N . LYS A 1 171 ? 20.082 3.295 -29.865 1.00 97.50 171 LYS A N 1
ATOM 1346 C CA . LYS A 1 171 ? 21.370 3.985 -30.070 1.00 97.50 171 LYS A CA 1
ATOM 1347 C C . LYS A 1 171 ? 22.556 3.297 -29.377 1.00 97.50 171 LYS A C 1
ATOM 1349 O O . LYS A 1 171 ? 23.687 3.716 -29.595 1.00 97.50 171 LYS A O 1
ATOM 1354 N N . TYR A 1 172 ? 22.310 2.282 -28.543 1.00 97.94 172 TYR A N 1
ATOM 1355 C CA . TYR A 1 172 ? 23.331 1.573 -27.750 1.00 97.94 172 TYR A CA 1
ATOM 1356 C C . TYR A 1 172 ? 23.426 0.076 -28.082 1.00 97.94 172 TYR A C 1
ATOM 1358 O O . TYR A 1 172 ? 24.056 -0.683 -27.345 1.00 97.94 172 TYR A O 1
ATOM 1366 N N . LEU A 1 173 ? 22.800 -0.351 -29.179 1.00 97.31 173 LEU A N 1
ATOM 1367 C CA . LEU A 1 173 ? 22.927 -1.706 -29.706 1.00 97.31 173 LEU A CA 1
ATOM 1368 C C . LEU A 1 173 ? 24.346 -1.982 -30.220 1.00 97.31 173 LEU A C 1
ATOM 1370 O O . LEU A 1 173 ? 25.061 -1.059 -30.621 1.00 97.31 173 LEU A O 1
ATOM 1374 N N . GLN A 1 174 ? 24.754 -3.253 -30.213 1.00 96.06 174 GLN A N 1
ATOM 1375 C CA . GLN A 1 174 ? 26.008 -3.650 -30.856 1.00 96.06 174 GLN A CA 1
ATOM 1376 C C . GLN A 1 174 ? 25.893 -3.540 -32.382 1.00 96.06 174 GLN A C 1
ATOM 1378 O O . GLN A 1 174 ? 24.799 -3.507 -32.949 1.00 96.06 174 GLN A O 1
ATOM 1383 N N . GLU A 1 175 ? 27.034 -3.486 -33.071 1.00 95.56 175 GLU A N 1
ATOM 1384 C CA . GLU A 1 175 ? 27.051 -3.451 -34.534 1.00 95.56 175 GLU A CA 1
ATOM 1385 C C . GLU A 1 175 ? 26.320 -4.673 -35.118 1.00 95.56 175 GLU A C 1
ATOM 1387 O O . GLU A 1 175 ? 26.632 -5.817 -34.791 1.00 95.56 175 GLU A O 1
ATOM 1392 N N . GLY A 1 176 ? 25.334 -4.418 -35.983 1.00 95.56 176 GLY A N 1
ATOM 1393 C CA . GLY A 1 176 ? 24.506 -5.451 -36.612 1.00 95.56 176 GLY A CA 1
ATOM 1394 C C . GLY A 1 176 ? 23.293 -5.907 -35.793 1.00 95.56 176 GLY A C 1
ATOM 1395 O O . GLY A 1 176 ? 22.505 -6.704 -36.299 1.00 95.56 176 GLY A O 1
ATOM 1396 N N . GLU A 1 177 ? 23.105 -5.410 -34.568 1.00 97.19 177 GLU A N 1
ATOM 1397 C CA . GLU A 1 177 ? 21.883 -5.649 -33.798 1.00 97.19 177 GLU A CA 1
ATOM 1398 C C . GLU A 1 177 ? 20.773 -4.664 -34.187 1.00 97.19 177 GLU A C 1
ATOM 1400 O O . GLU A 1 177 ? 21.007 -3.479 -34.427 1.00 97.19 177 GLU A O 1
ATOM 1405 N N . GLU A 1 178 ? 19.531 -5.149 -34.179 1.00 95.94 178 GLU A N 1
ATOM 1406 C CA . GLU A 1 178 ? 18.332 -4.341 -34.390 1.00 95.94 178 GLU A CA 1
ATOM 1407 C C . GLU A 1 178 ? 17.280 -4.665 -33.327 1.00 95.94 178 GLU A C 1
ATOM 1409 O O . GLU A 1 178 ? 17.125 -5.810 -32.892 1.00 95.94 178 GLU A O 1
ATOM 1414 N N . LEU A 1 179 ? 16.508 -3.656 -32.917 1.00 96.62 179 LEU A N 1
ATOM 1415 C CA . LEU A 1 179 ? 15.391 -3.877 -32.005 1.00 96.62 179 LEU A CA 1
ATOM 1416 C C . LEU A 1 179 ? 14.256 -4.618 -32.720 1.00 96.62 179 LEU A C 1
ATOM 1418 O O . LEU A 1 179 ? 13.727 -4.149 -33.728 1.00 96.62 179 LEU A O 1
ATOM 1422 N N . THR A 1 180 ? 13.781 -5.709 -32.125 1.00 96.38 180 THR A N 1
ATOM 1423 C CA . THR A 1 180 ? 12.646 -6.490 -32.641 1.00 96.38 180 THR A CA 1
ATOM 1424 C C . THR A 1 180 ? 11.366 -5.665 -32.750 1.00 96.38 180 THR A C 1
ATOM 1426 O O . THR A 1 180 ? 11.163 -4.716 -31.989 1.00 96.38 180 THR A O 1
ATOM 1429 N N . ALA A 1 181 ? 10.481 -6.024 -33.684 1.00 96.88 181 ALA A N 1
ATOM 1430 C CA . ALA A 1 181 ? 9.199 -5.347 -33.863 1.00 96.88 181 ALA A CA 1
ATOM 1431 C C . ALA A 1 181 ? 8.363 -5.340 -32.569 1.00 96.88 181 ALA A C 1
ATOM 1433 O O . ALA A 1 181 ? 8.337 -6.317 -31.820 1.00 96.88 181 ALA A O 1
ATOM 1434 N N . ILE A 1 182 ? 7.660 -4.233 -32.324 1.00 97.69 182 ILE A N 1
ATOM 1435 C CA . ILE A 1 182 ? 6.768 -4.096 -31.168 1.00 97.69 182 ILE A CA 1
ATOM 1436 C C . ILE A 1 182 ? 5.542 -4.998 -31.399 1.00 97.69 182 ILE A C 1
ATOM 1438 O O . ILE A 1 182 ? 4.938 -4.915 -32.474 1.00 97.69 182 ILE A O 1
ATOM 1442 N N . PRO A 1 183 ? 5.151 -5.849 -30.431 1.00 96.25 183 PRO A N 1
ATOM 1443 C CA . PRO A 1 183 ? 3.920 -6.626 -30.527 1.00 96.25 183 PRO A CA 1
ATOM 1444 C C . PRO A 1 183 ? 2.685 -5.739 -30.727 1.00 96.25 183 PRO A C 1
ATOM 1446 O O . PRO A 1 183 ? 2.648 -4.591 -30.288 1.00 96.25 183 PRO A O 1
ATOM 1449 N N . ALA A 1 184 ? 1.647 -6.279 -31.367 1.00 94.50 184 ALA A N 1
ATOM 1450 C CA . ALA A 1 184 ? 0.390 -5.554 -31.532 1.00 94.50 184 ALA A CA 1
ATOM 1451 C C . ALA A 1 184 ? -0.238 -5.222 -30.167 1.00 94.50 184 ALA A C 1
ATOM 1453 O O . ALA A 1 184 ? -0.321 -6.094 -29.298 1.00 94.50 184 ALA A O 1
ATOM 1454 N N . SER A 1 185 ? -0.720 -3.986 -30.011 1.00 92.62 185 SER A N 1
ATOM 1455 C CA . SER A 1 185 ? -1.407 -3.545 -28.795 1.00 92.62 185 SER A CA 1
ATOM 1456 C C . SER A 1 185 ? -2.618 -4.419 -28.482 1.00 92.62 185 SER A C 1
ATOM 1458 O O . SER A 1 185 ? -3.295 -4.942 -29.379 1.00 92.62 185 SER A O 1
ATOM 1460 N N . GLN A 1 186 ? -2.913 -4.559 -27.192 1.00 95.00 186 GLN A N 1
ATOM 1461 C CA . GLN A 1 186 ? -4.104 -5.258 -26.747 1.00 95.00 186 GLN A CA 1
ATOM 1462 C C . GLN A 1 186 ? -5.362 -4.517 -27.203 1.00 95.00 186 GLN A C 1
ATOM 1464 O O . GLN A 1 186 ? -5.412 -3.289 -27.275 1.00 95.00 186 GLN A O 1
ATOM 1469 N N . LYS A 1 187 ? -6.408 -5.286 -27.502 1.00 96.88 187 LYS A N 1
ATOM 1470 C CA . LYS A 1 187 ? -7.725 -4.753 -27.840 1.00 96.88 187 LYS A CA 1
ATOM 1471 C C . LYS A 1 187 ? -8.618 -4.772 -26.613 1.00 96.88 187 LYS A C 1
ATOM 1473 O O . LYS A 1 187 ? -8.574 -5.709 -25.812 1.00 96.88 187 LYS A O 1
ATOM 1478 N N . PHE A 1 188 ? -9.463 -3.753 -26.526 1.00 98.06 188 PHE A N 1
ATOM 1479 C CA . PHE A 1 188 ? -10.412 -3.581 -25.440 1.00 98.06 188 PHE A CA 1
ATOM 1480 C C . PHE A 1 188 ? -11.830 -3.433 -25.966 1.00 98.06 188 PHE A C 1
ATOM 1482 O O . PHE A 1 188 ? -12.055 -2.979 -27.089 1.00 98.06 188 PHE A O 1
ATOM 1489 N N . GLN A 1 189 ? -12.792 -3.809 -25.133 1.00 97.94 189 GLN A N 1
ATOM 1490 C CA . GLN A 1 189 ? -14.210 -3.711 -25.442 1.00 97.94 189 GLN A CA 1
ATOM 1491 C C . GLN A 1 189 ? -15.011 -3.171 -24.260 1.00 97.94 189 GLN A C 1
ATOM 1493 O O . GLN A 1 189 ? -14.673 -3.385 -23.095 1.00 97.94 189 GLN A O 1
ATOM 1498 N N . THR A 1 190 ? -16.134 -2.541 -24.586 1.00 98.25 190 THR A N 1
ATOM 1499 C CA . THR A 1 190 ? -17.222 -2.278 -23.645 1.00 98.25 190 THR A CA 1
ATOM 1500 C C . THR A 1 190 ? -18.277 -3.370 -23.800 1.00 98.25 190 THR A C 1
ATOM 1502 O O . THR A 1 190 ? -18.608 -3.775 -24.915 1.00 98.25 190 THR A O 1
ATOM 1505 N N . LEU A 1 191 ? -18.828 -3.840 -22.682 1.00 98.12 191 LEU A N 1
ATOM 1506 C CA . LEU A 1 191 ? -19.873 -4.864 -22.633 1.00 98.12 191 LEU A CA 1
ATOM 1507 C C . LEU A 1 191 ? -21.158 -4.302 -22.017 1.00 98.12 191 LEU A C 1
ATOM 1509 O O . LEU A 1 191 ? -21.160 -3.260 -21.358 1.00 98.12 191 LEU A O 1
ATOM 1513 N N . ALA A 1 192 ? -22.266 -5.019 -22.205 1.00 97.62 192 ALA A N 1
ATOM 1514 C CA . ALA A 1 192 ? -23.516 -4.693 -21.527 1.00 97.62 192 ALA A CA 1
ATOM 1515 C C . ALA A 1 192 ? -23.366 -4.827 -19.993 1.00 97.62 192 ALA A C 1
ATOM 1517 O O . ALA A 1 192 ? -22.678 -5.745 -19.536 1.00 97.62 192 ALA A O 1
ATOM 1518 N N . PRO A 1 193 ? -24.041 -3.976 -19.193 1.00 97.12 193 PRO A N 1
ATOM 1519 C CA . PRO A 1 193 ? -23.984 -4.044 -17.735 1.00 97.12 193 PRO A CA 1
ATOM 1520 C C . PRO A 1 193 ? -24.358 -5.419 -17.169 1.00 97.12 193 PRO A C 1
ATOM 1522 O O . PRO A 1 193 ? -25.203 -6.140 -17.714 1.00 97.12 193 PRO A O 1
ATOM 1525 N N . VAL A 1 194 ? -23.752 -5.759 -16.033 1.00 97.31 194 VAL A N 1
ATOM 1526 C CA . VAL A 1 194 ? -23.983 -7.026 -15.334 1.00 97.31 194 VAL A CA 1
ATOM 1527 C C . VAL A 1 194 ? -25.423 -7.118 -14.845 1.00 97.31 194 VAL A C 1
ATOM 1529 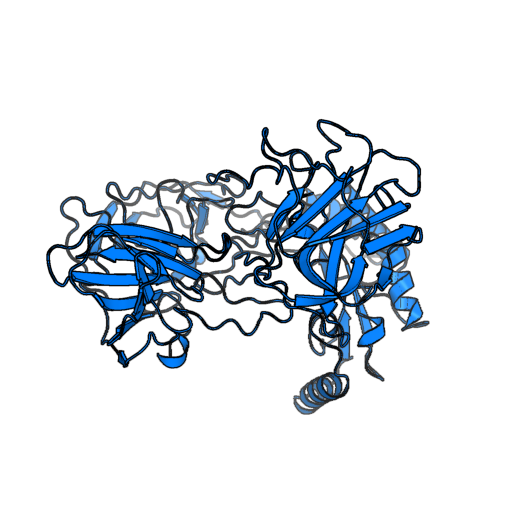O O . VAL A 1 194 ? -25.965 -6.193 -14.242 1.00 97.31 194 VAL A O 1
ATOM 1532 N N . LYS A 1 195 ? -26.030 -8.292 -15.033 1.00 93.19 195 LYS A N 1
ATOM 1533 C CA . LYS A 1 195 ? -27.341 -8.618 -14.464 1.00 93.19 195 LYS A CA 1
ATOM 1534 C C . LYS A 1 195 ? -27.151 -9.421 -13.180 1.00 93.19 195 LYS A C 1
ATOM 1536 O O . LYS A 1 195 ? -26.944 -10.635 -13.242 1.00 93.19 195 LYS A O 1
ATOM 1541 N N . PHE A 1 196 ? -27.215 -8.757 -12.027 1.00 93.56 196 PHE A N 1
ATOM 1542 C CA . PHE A 1 196 ? -27.197 -9.431 -10.726 1.00 93.56 196 PHE A CA 1
ATOM 1543 C C . PHE A 1 196 ? -28.523 -10.147 -10.473 1.00 93.56 196 PHE A C 1
ATOM 1545 O O . PHE A 1 196 ? -29.594 -9.555 -10.592 1.00 93.56 196 PHE A O 1
ATOM 1552 N N . LYS A 1 197 ? -28.443 -11.439 -10.150 1.00 92.06 197 LYS A N 1
ATOM 1553 C CA . LYS A 1 197 ? -29.615 -12.296 -9.900 1.00 92.06 197 LYS A CA 1
ATOM 1554 C C . LYS A 1 197 ? -29.628 -12.879 -8.502 1.00 92.06 197 LYS A C 1
ATOM 1556 O O . LYS A 1 197 ? -30.693 -13.253 -8.017 1.00 92.06 197 LYS A O 1
ATOM 1561 N N . PHE A 1 198 ? -28.462 -12.975 -7.875 1.00 93.69 198 PHE A N 1
ATOM 1562 C CA . PHE A 1 198 ? -28.309 -13.662 -6.610 1.00 93.69 198 PHE A CA 1
ATOM 1563 C C . PHE A 1 198 ? -27.535 -12.825 -5.604 1.00 93.69 198 PHE A C 1
ATOM 1565 O O . PHE A 1 198 ? -26.648 -12.052 -5.968 1.00 93.69 198 PHE A O 1
ATOM 1572 N N . PHE A 1 199 ? -27.855 -13.032 -4.333 1.00 93.88 199 PHE A N 1
ATOM 1573 C CA . PHE A 1 199 ? -27.164 -12.426 -3.208 1.00 93.88 199 PHE A CA 1
ATOM 1574 C C . PHE A 1 199 ? -26.998 -13.432 -2.073 1.00 93.88 199 PHE A C 1
ATOM 1576 O O . PHE A 1 199 ? -27.874 -14.265 -1.834 1.00 93.88 199 PHE A O 1
ATOM 1583 N N . ALA A 1 200 ? -25.870 -13.350 -1.379 1.00 94.56 200 ALA A N 1
ATOM 1584 C CA . ALA A 1 200 ? -25.618 -14.076 -0.147 1.00 94.56 200 ALA A CA 1
ATOM 1585 C C . ALA A 1 200 ? -25.155 -13.087 0.929 1.00 94.56 200 ALA A C 1
ATOM 1587 O O . ALA A 1 200 ? -24.038 -12.569 0.864 1.00 94.56 200 ALA A O 1
ATOM 1588 N N . ALA A 1 201 ? -26.010 -12.829 1.921 1.00 94.06 201 ALA A N 1
ATOM 1589 C CA . ALA A 1 201 ? -25.669 -11.982 3.061 1.00 94.06 201 ALA A CA 1
ATOM 1590 C C . ALA A 1 201 ? -24.549 -12.630 3.885 1.00 94.06 201 ALA A C 1
ATOM 1592 O O . ALA A 1 201 ? -24.649 -13.810 4.246 1.00 94.06 201 ALA A O 1
ATOM 1593 N N . LEU A 1 202 ? -23.512 -11.867 4.237 1.00 95.38 202 LEU A N 1
ATOM 1594 C CA . LEU A 1 202 ? -22.376 -12.389 4.998 1.00 95.38 202 LEU A CA 1
ATOM 1595 C C . LEU A 1 202 ? -22.819 -12.930 6.362 1.00 95.38 202 LEU A C 1
ATOM 1597 O O . LEU A 1 202 ? -22.441 -14.033 6.741 1.00 95.38 202 LEU A O 1
ATOM 1601 N N . ASN A 1 203 ? -23.685 -12.198 7.070 1.00 92.50 203 ASN A N 1
ATOM 1602 C CA . ASN A 1 203 ? -24.182 -12.585 8.395 1.00 92.50 203 ASN A CA 1
ATOM 1603 C C . ASN A 1 203 ? -24.923 -13.935 8.413 1.00 92.50 203 ASN A C 1
ATOM 1605 O O . ASN A 1 203 ? -24.943 -14.599 9.446 1.00 92.50 203 ASN A O 1
ATOM 1609 N N . GLN A 1 204 ? -25.525 -14.342 7.291 1.00 93.62 204 GLN A N 1
ATOM 1610 C CA . GLN A 1 204 ? -26.226 -15.626 7.154 1.00 93.62 204 GLN A CA 1
ATOM 1611 C C . GLN A 1 204 ? -25.298 -16.767 6.712 1.00 93.62 204 GLN A C 1
ATOM 1613 O O . GLN A 1 204 ? -25.693 -17.930 6.741 1.00 93.62 204 GLN A O 1
ATOM 1618 N N . ASN A 1 205 ? -24.077 -16.433 6.296 1.00 96.06 205 ASN A N 1
ATOM 1619 C CA . ASN A 1 205 ? -23.087 -17.355 5.749 1.00 96.06 205 ASN A CA 1
ATOM 1620 C C . ASN A 1 205 ? -21.778 -17.334 6.553 1.00 96.06 205 ASN A C 1
ATOM 1622 O O . ASN A 1 205 ? -20.727 -17.707 6.035 1.00 96.06 205 ASN A O 1
ATOM 1626 N N . LEU A 1 206 ? -21.824 -16.888 7.813 1.00 96.44 206 LEU A N 1
ATOM 1627 C CA . LEU A 1 206 ? -20.652 -16.921 8.678 1.00 96.44 206 LEU A CA 1
ATOM 1628 C C . LEU A 1 206 ? -20.218 -18.379 8.922 1.00 96.44 206 LEU A C 1
ATOM 1630 O O . LEU A 1 206 ? -21.072 -19.240 9.153 1.00 96.44 206 LEU A O 1
ATOM 1634 N N . PRO A 1 207 ? -18.904 -18.660 8.903 1.00 95.50 207 PRO A N 1
ATOM 1635 C CA . PRO A 1 207 ? -18.378 -19.988 9.196 1.00 95.50 207 PRO A CA 1
ATOM 1636 C C . PRO A 1 207 ? -18.527 -20.337 10.684 1.00 95.50 207 PRO A C 1
ATOM 1638 O O . PRO A 1 207 ? -19.164 -19.630 11.463 1.00 95.50 207 PRO A O 1
ATOM 1641 N N . LYS A 1 208 ? -17.945 -21.459 11.113 1.00 96.44 208 LYS A N 1
ATOM 1642 C CA . LYS A 1 208 ? -17.913 -21.810 12.536 1.00 96.44 208 LYS A CA 1
ATOM 1643 C C . LYS A 1 208 ? -17.099 -20.768 13.315 1.00 96.44 208 LYS A C 1
ATOM 1645 O O . LYS A 1 208 ? -15.994 -20.424 12.909 1.00 96.44 208 LYS A O 1
ATOM 1650 N N . ALA A 1 209 ? -17.637 -20.308 14.443 1.00 98.12 209 ALA A N 1
ATOM 1651 C CA . ALA A 1 209 ? -16.936 -19.373 15.317 1.00 98.12 209 ALA A CA 1
ATOM 1652 C C . ALA A 1 209 ? -15.895 -20.081 16.198 1.00 98.12 209 ALA A C 1
ATOM 1654 O O . ALA A 1 209 ? -16.175 -21.157 16.737 1.00 98.12 209 ALA A O 1
ATOM 1655 N N . ALA A 1 210 ? -14.755 -19.430 16.419 1.00 98.56 210 ALA A N 1
ATOM 1656 C CA . ALA A 1 210 ? -13.868 -19.697 17.547 1.00 98.56 210 ALA A CA 1
ATO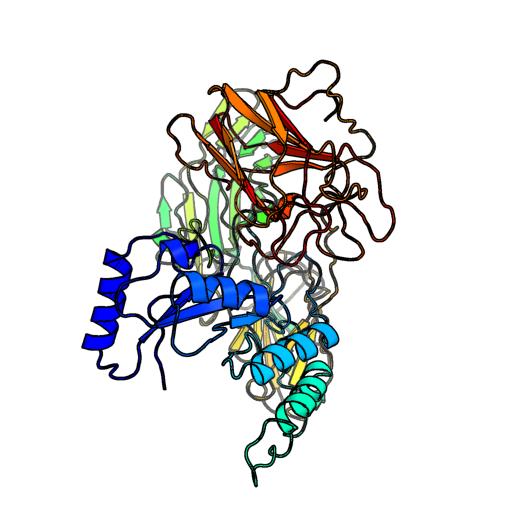M 1657 C C . ALA A 1 210 ? -14.283 -18.825 18.743 1.00 98.56 210 ALA A C 1
ATOM 1659 O O . ALA A 1 210 ? -14.615 -17.649 18.570 1.00 98.56 210 ALA A O 1
ATOM 1660 N N . LEU A 1 211 ? -14.297 -19.402 19.943 1.00 98.50 211 LEU A N 1
ATOM 1661 C CA . LEU A 1 211 ? -14.696 -18.717 21.175 1.00 98.50 211 LEU A CA 1
ATOM 1662 C C . LEU A 1 211 ? -13.458 -18.322 21.977 1.00 98.50 211 LEU A C 1
ATOM 1664 O O . LEU A 1 211 ? -12.542 -19.131 22.112 1.00 98.50 211 LEU A O 1
ATOM 1668 N N . SER A 1 212 ? -13.453 -17.117 22.536 1.00 98.38 212 SER A N 1
ATOM 1669 C CA . SER A 1 212 ? -12.328 -16.608 23.325 1.00 98.38 212 SER A CA 1
ATOM 1670 C C . SER A 1 212 ? -12.765 -15.494 24.279 1.00 98.38 212 SER A C 1
ATOM 1672 O O . SER A 1 212 ? -13.762 -14.812 24.046 1.00 98.38 212 SER A O 1
ATOM 1674 N N . GLU A 1 213 ? -12.017 -15.278 25.363 1.00 97.62 213 GLU A N 1
ATOM 1675 C CA . GLU A 1 213 ? -12.288 -14.166 26.290 1.00 97.62 213 GLU A CA 1
ATOM 1676 C C . GLU A 1 213 ? -12.001 -12.797 25.662 1.00 97.62 213 GLU A C 1
ATOM 1678 O O . GLU A 1 213 ? -12.755 -11.854 25.887 1.00 97.62 213 GLU A O 1
ATOM 1683 N N . MET A 1 214 ? -10.962 -12.706 24.829 1.00 97.00 214 MET A N 1
ATOM 1684 C CA . MET A 1 214 ? -10.553 -11.510 24.081 1.00 97.00 214 MET A CA 1
ATOM 1685 C C . MET A 1 214 ? -10.665 -11.762 22.571 1.00 97.00 214 MET A C 1
ATOM 1687 O O . MET A 1 214 ? -10.680 -12.930 22.176 1.00 97.00 214 MET A O 1
ATOM 1691 N N . PRO A 1 215 ? -10.733 -10.732 21.711 1.00 98.12 215 PRO A N 1
ATOM 1692 C CA . PRO A 1 215 ? -10.673 -10.931 20.265 1.00 98.12 215 PRO A CA 1
ATOM 1693 C C . PRO A 1 215 ? -9.420 -11.719 19.862 1.00 98.12 215 PRO A C 1
ATOM 1695 O O . PRO A 1 215 ? -8.339 -11.482 20.393 1.00 98.12 215 PRO A O 1
ATOM 1698 N N . MET A 1 216 ? -9.567 -12.666 18.936 1.00 98.19 216 MET A N 1
ATOM 1699 C CA . MET A 1 216 ? -8.426 -13.394 18.370 1.00 98.19 216 MET A CA 1
ATOM 1700 C C . MET A 1 216 ? -7.880 -12.669 17.145 1.00 98.19 216 MET A C 1
ATOM 1702 O O . MET A 1 216 ? -8.651 -12.166 16.322 1.00 98.19 216 MET A O 1
ATOM 1706 N N . LEU A 1 217 ? -6.561 -12.666 16.974 1.00 98.25 217 LEU A N 1
ATOM 1707 C CA . LEU A 1 217 ? -5.967 -12.187 15.731 1.00 98.25 217 LEU A CA 1
ATOM 1708 C C . LEU A 1 217 ? -6.234 -13.201 14.609 1.00 98.25 217 LEU A C 1
ATOM 1710 O O . LEU A 1 217 ? -6.487 -14.382 14.856 1.00 98.25 217 LEU A O 1
ATOM 1714 N N . MET A 1 218 ? -6.243 -12.722 13.368 1.00 97.94 218 MET A N 1
ATOM 1715 C CA . MET A 1 218 ? -6.598 -13.507 12.184 1.00 97.94 218 MET A CA 1
ATOM 1716 C C . MET A 1 218 ? -5.726 -14.766 12.063 1.00 97.94 218 MET A C 1
ATOM 1718 O O . MET A 1 218 ? -6.223 -15.852 11.771 1.00 97.94 218 MET A O 1
ATOM 1722 N N . GLU A 1 219 ? -4.439 -14.642 12.370 1.00 98.00 219 GLU A N 1
ATOM 1723 C CA . GLU A 1 219 ? -3.472 -15.735 12.312 1.00 98.00 219 GLU A CA 1
ATOM 1724 C C . GLU A 1 219 ? -3.739 -16.796 13.391 1.00 98.00 219 GLU A C 1
ATOM 1726 O O . GLU A 1 219 ? -3.604 -17.990 13.123 1.00 98.00 219 GLU A O 1
ATOM 1731 N N . ASP A 1 220 ? -4.219 -16.396 14.576 1.00 97.88 220 ASP A N 1
ATOM 1732 C CA . ASP A 1 220 ? -4.597 -17.332 15.647 1.00 97.88 220 ASP A CA 1
ATOM 1733 C C . ASP A 1 220 ? -5.855 -18.147 15.272 1.00 97.88 220 ASP A C 1
ATOM 1735 O O . ASP A 1 220 ? -6.118 -19.209 15.836 1.00 97.88 220 ASP A O 1
ATOM 1739 N N . LEU A 1 221 ? -6.632 -17.670 14.291 1.00 97.69 221 LEU A N 1
ATOM 1740 C CA . LEU A 1 221 ? -7.764 -18.381 13.688 1.00 97.69 221 LEU A CA 1
ATOM 1741 C C . LEU A 1 221 ? -7.343 -19.283 12.516 1.00 97.69 221 LEU A C 1
ATOM 1743 O O . LEU A 1 221 ? -8.209 -19.835 11.830 1.00 97.69 221 LEU A O 1
ATOM 1747 N N . ASN A 1 222 ? -6.035 -19.436 12.277 1.00 96.69 222 ASN A N 1
ATOM 1748 C CA . ASN A 1 222 ? -5.474 -20.115 11.112 1.00 96.69 222 ASN A CA 1
ATOM 1749 C C . ASN A 1 222 ? -6.010 -19.521 9.796 1.00 96.69 222 ASN A C 1
ATOM 1751 O O . ASN A 1 222 ? -6.436 -20.241 8.888 1.00 96.69 222 ASN A O 1
ATOM 1755 N N . GLN A 1 223 ? -6.078 -18.193 9.718 1.00 95.62 223 GLN A N 1
ATOM 1756 C CA . GLN A 1 223 ? -6.507 -17.455 8.538 1.00 95.62 223 GLN A CA 1
ATOM 1757 C C . GLN A 1 223 ? -5.383 -16.530 8.064 1.00 95.62 223 GLN A C 1
ATOM 1759 O O . GLN A 1 223 ? -4.726 -15.856 8.849 1.00 95.62 223 GLN A O 1
ATOM 1764 N N . ASP A 1 224 ? -5.186 -16.506 6.753 1.00 93.00 224 ASP A N 1
ATOM 1765 C CA . ASP A 1 224 ? -4.184 -15.728 6.036 1.00 93.00 224 ASP A CA 1
ATOM 1766 C C . ASP A 1 224 ? -4.761 -14.408 5.504 1.00 93.00 224 ASP A C 1
ATOM 1768 O O . ASP A 1 224 ? -4.215 -13.343 5.796 1.00 93.00 224 ASP A O 1
ATOM 1772 N N . PHE A 1 225 ? -5.879 -14.451 4.772 1.00 95.88 225 PHE A N 1
ATOM 1773 C CA . PHE A 1 225 ? -6.478 -13.290 4.103 1.00 95.88 225 PHE A CA 1
ATOM 1774 C C . PHE A 1 225 ? -7.996 -13.197 4.291 1.00 95.88 225 PHE A C 1
ATOM 1776 O O . PHE A 1 225 ? -8.679 -14.159 4.652 1.00 95.88 225 PHE A O 1
ATOM 1783 N N . GLY A 1 226 ? -8.546 -12.017 3.996 1.00 96.06 226 GLY A N 1
ATOM 1784 C CA . GLY A 1 226 ? -9.982 -11.749 3.978 1.00 96.06 226 GLY A CA 1
ATOM 1785 C C . GLY A 1 226 ? -10.442 -10.905 5.160 1.00 96.06 226 GLY A C 1
ATOM 1786 O O . GLY A 1 226 ? -9.882 -9.841 5.431 1.00 96.06 226 GLY A O 1
ATOM 1787 N N . CYS A 1 227 ? -11.494 -11.354 5.838 1.00 97.69 227 CYS A N 1
ATOM 1788 C CA . CYS A 1 227 ? -12.095 -10.638 6.958 1.00 97.69 227 CYS A CA 1
ATOM 1789 C C . CYS A 1 227 ? -12.250 -11.539 8.185 1.00 97.69 227 CYS A C 1
ATOM 1791 O O . CYS A 1 227 ? -12.312 -12.760 8.068 1.00 97.69 227 CYS A O 1
ATOM 1793 N N . VAL A 1 228 ? -12.417 -10.932 9.355 1.00 98.62 228 VAL A N 1
ATOM 1794 C CA . VAL A 1 228 ? -12.914 -11.607 10.556 1.00 98.62 228 VAL A CA 1
ATOM 1795 C C . VAL A 1 228 ? -14.129 -10.842 11.061 1.00 98.62 228 VAL A C 1
ATOM 1797 O O . VAL A 1 228 ? -14.089 -9.626 11.243 1.00 98.62 228 VAL A O 1
ATOM 1800 N N . MET A 1 229 ? -15.233 -11.552 11.278 1.00 98.69 229 MET A N 1
ATOM 1801 C CA . MET A 1 229 ? -16.378 -11.000 11.997 1.00 98.69 229 MET A CA 1
ATOM 1802 C C . MET A 1 229 ? -16.220 -11.336 13.480 1.00 98.69 229 MET A C 1
ATOM 1804 O O . MET A 1 229 ? -16.147 -12.504 13.849 1.00 98.69 229 MET A O 1
ATOM 1808 N N . TYR A 1 230 ? -16.194 -10.322 14.332 1.00 98.81 230 TYR A N 1
ATOM 1809 C CA . TYR A 1 230 ? -16.124 -10.451 15.783 1.00 98.81 230 TYR A CA 1
ATOM 1810 C C . TYR A 1 230 ? -17.482 -10.121 16.382 1.00 98.81 230 TYR A C 1
ATOM 1812 O O . TYR A 1 230 ? -18.052 -9.078 16.067 1.00 98.81 230 TYR A O 1
ATOM 1820 N N . LYS A 1 231 ? -18.018 -10.981 17.252 1.00 98.75 231 LYS A N 1
ATOM 1821 C CA . LYS A 1 231 ? -19.286 -10.720 17.946 1.00 98.75 231 LYS A CA 1
ATOM 1822 C C . LYS A 1 231 ? -19.149 -10.895 19.449 1.00 98.75 231 LYS A C 1
ATOM 1824 O O . LYS A 1 231 ? -18.607 -11.899 19.896 1.00 98.75 231 LYS A O 1
ATOM 1829 N N . ALA A 1 232 ? -19.719 -9.969 20.208 1.00 98.62 232 ALA A N 1
ATOM 1830 C CA . ALA A 1 232 ? -19.830 -10.035 21.662 1.00 98.62 232 ALA A CA 1
ATOM 1831 C C . ALA A 1 232 ? -21.165 -9.429 22.111 1.00 98.62 232 ALA A C 1
ATOM 1833 O O . ALA A 1 232 ? -21.827 -8.718 21.353 1.00 98.62 232 ALA A O 1
ATOM 1834 N N . ASN A 1 233 ? -21.573 -9.701 23.347 1.00 98.44 233 ASN A N 1
ATOM 1835 C CA . ASN A 1 233 ? -22.725 -9.038 23.952 1.00 98.44 233 ASN A CA 1
ATOM 1836 C C . ASN A 1 233 ? -22.233 -7.916 24.862 1.00 98.44 233 ASN A C 1
ATOM 1838 O O . ASN A 1 233 ? -21.385 -8.146 25.721 1.00 98.44 233 ASN A O 1
ATOM 1842 N N . ILE A 1 234 ? -22.792 -6.720 24.697 1.00 98.06 234 ILE A N 1
ATOM 1843 C CA . ILE A 1 234 ? -22.495 -5.569 25.552 1.00 98.06 234 ILE A CA 1
ATOM 1844 C C . ILE A 1 234 ? -23.729 -5.192 26.378 1.00 98.06 234 ILE A C 1
ATOM 1846 O O . ILE A 1 234 ? -24.853 -5.328 25.883 1.00 98.06 234 ILE A O 1
ATOM 1850 N N . PRO A 1 235 ? -23.559 -4.744 27.633 1.00 96.31 235 PRO A N 1
ATOM 1851 C CA . PRO A 1 235 ? -24.683 -4.465 28.517 1.00 96.31 235 PRO A CA 1
ATOM 1852 C C . PRO A 1 235 ? -25.471 -3.218 28.091 1.00 96.31 235 PRO A C 1
ATOM 1854 O O . PRO A 1 235 ? -24.987 -2.357 27.341 1.00 96.31 235 PRO A O 1
ATOM 1857 N N . ALA A 1 236 ? -26.680 -3.104 28.648 1.00 96.25 236 ALA A N 1
ATOM 1858 C CA . ALA A 1 236 ? -27.423 -1.849 28.674 1.00 96.25 236 ALA A CA 1
ATOM 1859 C C . ALA A 1 236 ? -26.568 -0.729 29.293 1.00 96.25 236 ALA A C 1
ATOM 1861 O O . ALA A 1 236 ? -25.729 -0.979 30.162 1.00 96.25 236 ALA A O 1
ATOM 1862 N N . GLY A 1 237 ? -26.780 0.508 28.861 1.00 93.69 237 GLY A N 1
ATOM 1863 C CA . GLY A 1 237 ? -26.031 1.653 29.364 1.00 93.69 237 GLY A CA 1
ATOM 1864 C C . GLY A 1 237 ? -26.334 2.934 28.604 1.00 93.69 237 GLY A C 1
ATOM 1865 O O . GLY A 1 237 ? -27.024 2.923 27.584 1.00 93.69 237 GLY A O 1
ATOM 1866 N N . ALA A 1 238 ? -25.805 4.046 29.105 1.00 94.62 238 ALA A N 1
ATOM 1867 C CA . ALA A 1 238 ? -25.867 5.330 28.422 1.00 94.62 238 ALA A CA 1
ATOM 1868 C C . ALA A 1 238 ? -25.039 5.317 27.118 1.00 94.62 238 ALA A C 1
ATOM 1870 O O . ALA A 1 238 ? -24.517 4.286 26.680 1.00 94.62 238 ALA A O 1
ATOM 1871 N N . LYS A 1 239 ? -24.948 6.477 26.467 1.00 96.75 239 LYS A N 1
ATOM 1872 C CA . LYS A 1 239 ? -24.010 6.693 25.363 1.00 96.75 239 LYS A CA 1
ATOM 1873 C C . LYS A 1 239 ? -22.582 6.453 25.873 1.00 96.75 239 LYS A C 1
ATOM 1875 O O . LYS A 1 239 ? -22.240 6.938 26.943 1.00 96.75 239 LYS A O 1
ATOM 1880 N N . THR A 1 240 ? -21.780 5.699 25.128 1.00 97.38 240 THR A N 1
ATOM 1881 C CA . THR A 1 240 ? -20.416 5.313 25.535 1.00 97.38 240 THR A CA 1
ATOM 1882 C C . THR A 1 240 ? -19.491 5.266 24.331 1.00 97.38 240 THR A C 1
ATOM 1884 O O . THR A 1 240 ? -19.933 4.868 23.253 1.00 97.38 240 THR A O 1
ATOM 1887 N N . THR A 1 241 ? -18.204 5.533 24.520 1.00 98.06 241 THR A N 1
ATOM 1888 C CA . THR A 1 241 ? -17.187 5.325 23.483 1.00 98.06 241 THR A CA 1
ATOM 1889 C C . THR A 1 241 ? -16.742 3.864 23.482 1.00 98.06 241 THR A C 1
ATOM 1891 O O . THR A 1 241 ? -16.347 3.332 24.518 1.00 98.06 241 THR A O 1
ATOM 1894 N N . LEU A 1 242 ? -16.809 3.197 22.332 1.00 98.44 242 LEU A N 1
ATOM 1895 C CA . LEU A 1 242 ? -16.155 1.911 22.104 1.00 98.44 242 LEU A CA 1
ATOM 1896 C C . LEU A 1 242 ? -14.728 2.174 21.630 1.00 98.44 242 LEU A C 1
ATOM 1898 O O . LEU A 1 242 ? -14.535 2.785 20.578 1.00 98.44 242 LEU A O 1
ATOM 1902 N N . THR A 1 243 ? -13.754 1.703 22.398 1.00 94.81 243 THR A N 1
ATOM 1903 C CA . THR A 1 243 ? -12.330 1.935 22.157 1.00 94.81 243 THR A CA 1
ATOM 1904 C C . THR A 1 243 ? -11.613 0.613 21.948 1.00 94.81 243 THR A C 1
ATOM 1906 O O . THR A 1 243 ? -11.751 -0.315 22.750 1.00 94.81 243 THR A O 1
ATOM 1909 N N . PHE A 1 244 ? -10.833 0.566 20.878 1.00 92.94 244 PHE A N 1
ATOM 1910 C CA . PHE A 1 244 ? -9.925 -0.515 20.528 1.00 92.94 244 PHE A CA 1
ATOM 1911 C C . PHE A 1 244 ? -8.494 -0.028 20.753 1.00 92.94 244 PHE A C 1
ATOM 1913 O O . PHE A 1 244 ? -8.231 1.169 20.629 1.00 92.94 244 PHE A O 1
ATOM 1920 N N . GLU A 1 245 ? -7.588 -0.939 21.101 1.00 84.94 245 GLU A N 1
ATOM 1921 C CA . GLU A 1 245 ? -6.159 -0.624 21.152 1.00 84.94 245 GLU A CA 1
ATOM 1922 C C . GLU A 1 245 ? -5.644 -0.362 19.733 1.00 84.94 245 GLU A C 1
ATOM 1924 O O . GLU A 1 245 ? -5.272 0.767 19.424 1.00 84.94 245 GLU A O 1
ATOM 1929 N N . GLU A 1 246 ? -5.771 -1.353 18.844 1.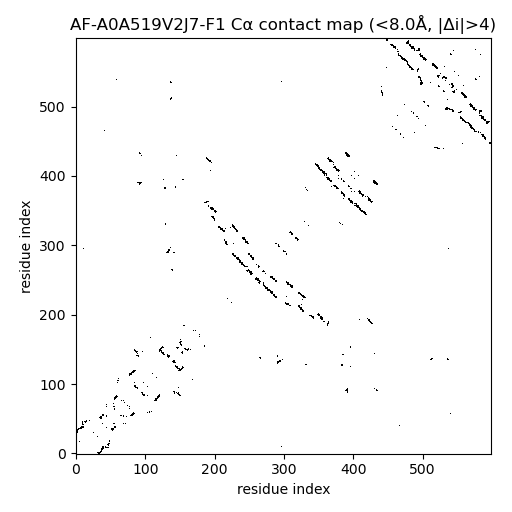00 86.75 246 GLU A N 1
ATOM 1930 C CA . GLU A 1 246 ? -5.541 -1.199 17.404 1.00 86.75 246 GLU A CA 1
ATOM 1931 C C . GLU A 1 246 ? -6.531 -2.052 16.592 1.00 86.75 246 GLU A C 1
ATOM 1933 O O . GLU A 1 246 ? -7.059 -3.070 17.058 1.00 86.75 246 GLU A O 1
ATOM 1938 N N . ILE A 1 247 ? -6.786 -1.633 15.350 1.00 94.50 247 ILE A N 1
ATOM 1939 C CA . ILE A 1 247 ? -7.579 -2.386 14.370 1.00 94.50 247 ILE A CA 1
ATOM 1940 C C . ILE A 1 247 ? -6.795 -2.502 13.078 1.00 94.50 247 ILE A C 1
ATOM 1942 O O . ILE A 1 247 ? -6.475 -1.492 12.454 1.00 94.50 247 ILE A O 1
ATOM 1946 N N . HIS A 1 248 ? -6.546 -3.737 12.655 1.00 97.25 248 HIS A N 1
ATOM 1947 C CA . HIS A 1 248 ? -5.826 -4.064 11.432 1.00 97.25 248 HIS A CA 1
ATOM 1948 C C . HIS A 1 248 ? -6.782 -4.742 10.423 1.00 97.25 248 HIS A C 1
ATOM 1950 O O . HIS A 1 248 ? -7.039 -5.942 10.531 1.00 97.25 248 HIS A O 1
ATOM 1956 N N . ASP A 1 249 ? -7.364 -4.028 9.447 1.00 96.94 249 ASP A N 1
ATOM 1957 C CA . ASP A 1 249 ? -7.056 -2.625 9.079 1.00 96.94 249 ASP A CA 1
ATOM 1958 C C . ASP A 1 249 ? -8.280 -1.719 8.942 1.00 96.94 249 ASP A C 1
ATOM 1960 O O . ASP A 1 249 ? -8.239 -0.551 9.331 1.00 96.94 249 ASP A O 1
ATOM 1964 N N . TYR A 1 250 ? -9.382 -2.243 8.412 1.00 98.50 250 TYR A N 1
ATOM 1965 C CA . TYR A 1 250 ? -10.608 -1.476 8.221 1.00 98.50 250 TYR A CA 1
ATOM 1966 C C . TYR A 1 250 ? -11.774 -2.207 8.863 1.00 98.50 250 TYR A C 1
ATOM 1968 O O . TYR A 1 250 ? -12.008 -3.373 8.551 1.00 98.50 250 TYR A O 1
ATOM 1976 N N . ALA A 1 251 ? -12.524 -1.545 9.744 1.00 98.50 251 ALA A N 1
ATOM 1977 C CA . ALA A 1 251 ? -13.621 -2.198 10.448 1.00 98.50 251 ALA A CA 1
ATOM 1978 C C . ALA A 1 251 ? -14.954 -1.479 10.307 1.00 98.50 251 ALA A C 1
ATOM 1980 O O . ALA A 1 251 ? -15.020 -0.254 10.349 1.00 98.50 251 ALA A O 1
ATOM 1981 N N . LEU A 1 252 ? -16.028 -2.262 10.213 1.00 98.44 252 LEU A N 1
ATOM 1982 C CA . LEU A 1 252 ? -17.409 -1.801 10.326 1.00 98.44 252 LEU A CA 1
ATOM 1983 C C . LEU A 1 252 ? -17.996 -2.271 11.654 1.00 98.44 252 LEU A C 1
ATOM 1985 O O . LEU A 1 252 ? -17.988 -3.466 11.957 1.00 98.44 252 LEU A O 1
ATOM 1989 N N . VAL A 1 253 ? -18.509 -1.328 12.444 1.00 98.62 253 VAL A N 1
ATOM 1990 C CA . VAL A 1 253 ? -19.081 -1.586 13.771 1.00 98.62 253 VAL A CA 1
ATOM 1991 C C . VAL A 1 253 ? -20.600 -1.542 13.695 1.00 98.62 253 VAL A C 1
ATOM 1993 O O . VAL A 1 253 ? -21.175 -0.570 13.207 1.00 98.62 253 VAL A O 1
ATOM 1996 N N . TYR A 1 254 ? -21.254 -2.571 14.229 1.00 98.00 254 TYR A N 1
ATOM 1997 C CA . TYR A 1 254 ? -22.705 -2.713 14.251 1.00 98.00 254 TYR A CA 1
ATOM 1998 C C . TYR A 1 254 ? -23.215 -2.986 15.666 1.00 98.00 254 TYR A C 1
ATOM 2000 O O . TYR A 1 254 ? -22.597 -3.736 16.423 1.00 98.00 254 TYR A O 1
ATOM 2008 N N . ILE A 1 255 ? -24.396 -2.451 15.978 1.00 97.62 255 ILE A N 1
ATOM 2009 C CA . ILE A 1 255 ? -25.195 -2.826 17.152 1.00 97.62 255 ILE A CA 1
ATOM 2010 C C . ILE A 1 255 ? -26.514 -3.411 16.664 1.00 97.62 255 ILE A C 1
ATOM 2012 O O . ILE A 1 255 ? -27.226 -2.757 15.905 1.00 97.62 255 ILE A O 1
ATOM 2016 N N . ASP A 1 256 ? -26.825 -4.646 17.064 1.00 94.44 256 ASP A N 1
ATOM 2017 C CA . ASP A 1 256 ? -28.025 -5.383 16.631 1.00 94.44 256 ASP A CA 1
ATOM 2018 C C . ASP A 1 256 ? -28.232 -5.327 15.097 1.00 94.44 256 ASP A C 1
ATOM 2020 O O . ASP A 1 256 ? -29.330 -5.102 14.591 1.00 94.44 256 ASP A O 1
ATOM 2024 N N . ASN A 1 257 ? -27.138 -5.521 14.346 1.00 90.44 257 ASN A N 1
ATOM 2025 C CA . ASN A 1 257 ? -27.043 -5.441 12.877 1.00 90.44 257 ASN A CA 1
ATOM 2026 C C . ASN A 1 257 ? -27.253 -4.046 12.253 1.00 90.44 257 ASN A C 1
ATOM 2028 O O . ASN A 1 257 ? -27.248 -3.922 11.029 1.00 90.44 257 ASN A O 1
ATOM 2032 N N . LYS A 1 258 ? -27.386 -2.982 13.050 1.00 93.25 258 LYS A N 1
ATOM 2033 C CA . LYS A 1 258 ? -27.397 -1.601 12.555 1.00 93.25 258 LYS A CA 1
ATOM 2034 C C . LYS A 1 258 ? -25.978 -1.042 12.524 1.00 93.25 258 LYS A C 1
ATOM 2036 O O . LYS A 1 258 ? -25.316 -1.012 13.559 1.00 93.25 258 LYS A O 1
ATOM 2041 N N . LEU A 1 259 ? -25.533 -0.576 11.357 1.00 95.12 259 LEU A N 1
ATOM 2042 C CA . LEU A 1 259 ? -24.226 0.064 11.194 1.00 95.12 259 LEU A CA 1
ATOM 2043 C C . LEU A 1 259 ? -24.149 1.335 12.052 1.00 95.12 259 LEU A C 1
ATOM 2045 O O . LEU A 1 259 ? -25.016 2.205 11.965 1.00 95.12 259 LEU A O 1
ATOM 2049 N N . ILE A 1 260 ? -23.103 1.428 12.870 1.00 97.62 260 ILE A N 1
ATOM 2050 C CA . ILE A 1 260 ? -22.756 2.611 13.665 1.00 97.62 260 ILE A CA 1
ATOM 2051 C C . ILE A 1 260 ? -21.741 3.469 12.910 1.00 97.62 260 ILE A C 1
ATOM 2053 O O . ILE A 1 260 ? -21.859 4.691 12.886 1.00 97.62 260 ILE A O 1
ATOM 2057 N N . GLY A 1 261 ? -20.765 2.834 12.262 1.00 96.06 261 GLY A N 1
ATOM 2058 C CA . GLY A 1 261 ? -19.777 3.510 11.432 1.00 96.06 261 GLY A CA 1
ATOM 2059 C C . GLY A 1 261 ? -18.541 2.655 11.191 1.00 96.06 261 GLY A C 1
ATOM 2060 O O . GLY A 1 261 ? -18.529 1.460 11.497 1.00 96.06 261 GLY A O 1
ATOM 2061 N N . SER A 1 262 ? -17.511 3.289 10.637 1.00 96.69 262 SER A N 1
ATOM 2062 C CA . SER A 1 262 ? -16.248 2.649 10.286 1.00 96.69 262 SER A CA 1
ATOM 2063 C C . SER A 1 262 ? -15.061 3.149 11.106 1.00 96.69 262 SER A C 1
ATOM 2065 O O . SER A 1 262 ? -15.041 4.289 11.591 1.00 96.69 262 SER A O 1
ATOM 2067 N N . LEU A 1 263 ? -14.070 2.275 11.226 1.00 96.38 263 LEU A N 1
ATOM 2068 C CA . LEU A 1 263 ? -12.754 2.486 11.818 1.00 96.38 263 LEU A CA 1
ATOM 2069 C C . LEU A 1 263 ? -11.713 2.211 10.727 1.00 96.38 263 LEU A C 1
ATOM 2071 O O . LEU A 1 263 ? -11.913 1.317 9.905 1.00 96.38 263 LEU A O 1
ATOM 2075 N N . ASP A 1 264 ? -10.653 3.013 10.680 1.00 93.31 264 ASP A N 1
ATOM 2076 C CA . ASP A 1 264 ? -9.701 3.032 9.563 1.00 93.31 264 ASP A CA 1
ATOM 2077 C C . ASP A 1 264 ? -8.283 3.238 10.099 1.00 93.31 264 ASP A C 1
ATOM 2079 O O . ASP A 1 264 ? -7.967 4.308 10.636 1.00 93.31 264 ASP A O 1
ATOM 2083 N N . ARG A 1 265 ? -7.437 2.212 9.945 1.00 92.94 265 ARG A N 1
ATOM 2084 C CA . ARG A 1 265 ? -6.030 2.231 10.356 1.00 92.94 265 ARG A CA 1
ATOM 2085 C C . ARG A 1 265 ? -5.233 3.337 9.680 1.00 92.94 265 ARG A C 1
ATOM 2087 O O . ARG A 1 265 ? -4.427 3.968 10.349 1.00 92.94 265 ARG A O 1
ATOM 2094 N N . ARG A 1 266 ? -5.517 3.665 8.412 1.00 88.12 266 ARG A N 1
ATOM 2095 C CA . ARG A 1 266 ? -4.836 4.765 7.695 1.00 88.12 266 ARG A CA 1
ATOM 2096 C C . ARG A 1 266 ? -5.011 6.111 8.402 1.00 88.12 266 ARG A C 1
ATOM 2098 O O . ARG A 1 266 ? -4.214 7.024 8.232 1.00 88.12 266 ARG A O 1
ATOM 2105 N N . LYS A 1 267 ? -6.097 6.245 9.171 1.00 81.69 267 LYS A N 1
ATOM 2106 C CA . LYS A 1 267 ? -6.485 7.468 9.883 1.00 81.69 267 LYS A CA 1
ATOM 2107 C C . LYS A 1 267 ? -6.273 7.372 11.393 1.00 81.69 267 LYS A C 1
ATOM 2109 O O . LYS A 1 267 ? -6.735 8.263 12.106 1.00 81.69 267 LYS A O 1
ATOM 2114 N N . ASN A 1 268 ? -5.657 6.292 11.889 1.00 78.50 268 ASN A N 1
ATOM 2115 C CA . ASN A 1 268 ? -5.539 5.986 13.319 1.00 78.50 268 ASN A CA 1
ATOM 2116 C C . ASN A 1 268 ? -6.887 6.105 14.062 1.00 78.50 268 ASN A C 1
ATOM 2118 O O . ASN A 1 268 ? -6.968 6.568 15.202 1.00 78.50 268 ASN A O 1
ATOM 2122 N N . LYS A 1 269 ? -7.987 5.736 13.390 1.00 85.31 269 LYS A N 1
ATOM 2123 C CA . LYS A 1 269 ? -9.339 5.834 13.945 1.00 85.31 269 LYS A CA 1
ATOM 2124 C C . LYS A 1 269 ? -9.725 4.496 14.566 1.00 85.31 269 LYS A C 1
ATOM 2126 O O . LYS A 1 269 ? -10.285 3.649 13.878 1.00 85.31 269 LYS A O 1
ATOM 2131 N N . PHE A 1 270 ? -9.472 4.350 15.867 1.00 90.00 270 PHE A N 1
ATOM 2132 C CA . PHE A 1 270 ? -9.725 3.124 16.647 1.00 90.00 270 PHE A CA 1
ATOM 2133 C C . PHE A 1 270 ? -10.786 3.294 17.741 1.00 90.00 270 PHE A C 1
ATOM 2135 O O . PHE A 1 270 ? -10.862 2.516 18.687 1.00 90.00 270 PHE A O 1
ATOM 2142 N N . ASN A 1 271 ? -11.612 4.330 17.645 1.00 91.19 271 ASN A N 1
ATOM 2143 C CA . ASN A 1 271 ? -12.698 4.572 18.584 1.00 91.19 271 ASN A CA 1
ATOM 2144 C C . ASN A 1 271 ? -13.954 5.068 17.865 1.00 91.19 271 ASN A C 1
ATOM 2146 O O . ASN A 1 271 ? -13.888 5.689 16.799 1.00 91.19 271 ASN A O 1
ATOM 2150 N N . ILE A 1 272 ? -15.113 4.741 18.437 1.00 96.25 272 ILE A N 1
ATOM 2151 C CA . ILE A 1 272 ? -16.416 5.138 17.906 1.00 96.25 272 ILE A CA 1
ATOM 2152 C C . ILE A 1 272 ? -17.454 5.282 19.017 1.00 96.25 272 ILE A C 1
ATOM 2154 O O . ILE A 1 272 ? -17.521 4.480 19.945 1.00 96.25 272 ILE A O 1
ATOM 2158 N N . GLU A 1 273 ? -18.306 6.293 18.897 1.00 97.62 273 GLU A N 1
ATOM 2159 C CA . GLU A 1 273 ? -19.426 6.502 19.810 1.00 97.62 273 GLU A CA 1
ATOM 2160 C C . GLU A 1 273 ? -20.535 5.474 19.576 1.00 97.62 273 GLU A C 1
ATOM 2162 O O . GLU A 1 273 ? -21.043 5.326 18.463 1.00 97.62 273 GLU A O 1
ATOM 2167 N N . LEU A 1 274 ? -20.964 4.807 20.646 1.00 97.94 274 LEU A N 1
ATOM 2168 C CA . LEU A 1 274 ? -22.134 3.940 20.647 1.00 97.94 274 LEU A CA 1
ATOM 2169 C C . LEU A 1 274 ? -23.336 4.670 21.255 1.00 97.94 274 LEU A C 1
ATOM 2171 O O . LEU A 1 274 ? -23.194 5.334 22.287 1.00 97.94 274 LEU A O 1
ATOM 2175 N N . PRO A 1 275 ? -24.543 4.512 20.682 1.00 96.75 275 PRO A N 1
ATOM 2176 C CA . PRO A 1 275 ? -25.755 5.075 21.263 1.00 96.75 275 PRO A CA 1
ATOM 2177 C C . PRO A 1 275 ? -26.075 4.431 22.618 1.00 96.75 275 PRO A C 1
ATOM 2179 O O . PRO A 1 275 ? -25.569 3.354 22.951 1.00 96.75 275 PRO A O 1
ATOM 2182 N N . ALA A 1 276 ? -26.961 5.078 23.379 1.00 96.44 276 ALA A N 1
ATOM 2183 C CA . ALA A 1 276 ? -27.538 4.482 24.578 1.00 96.44 276 ALA A CA 1
ATOM 2184 C C . ALA A 1 276 ? -28.284 3.180 24.239 1.00 96.44 276 ALA A C 1
ATOM 2186 O O . ALA A 1 276 ? -28.910 3.053 23.184 1.00 96.44 276 ALA A O 1
ATOM 2187 N N . ARG A 1 277 ? -28.211 2.210 25.149 1.00 96.50 277 ARG A N 1
ATOM 2188 C CA . ARG A 1 277 ? -28.730 0.848 24.996 1.00 96.50 277 ARG A CA 1
ATOM 2189 C C . ARG A 1 277 ? -29.657 0.546 26.164 1.00 96.50 277 ARG A C 1
ATOM 2191 O O . ARG A 1 277 ? -29.231 0.587 27.314 1.00 96.50 277 ARG A O 1
ATOM 2198 N N . SER A 1 278 ? -30.914 0.217 25.883 1.00 95.94 278 SER A N 1
ATOM 2199 C CA . SER A 1 278 ? -31.919 -0.089 26.915 1.00 95.94 278 SER A CA 1
ATOM 2200 C C . SER A 1 278 ? -31.834 -1.517 27.464 1.00 95.94 278 SER A C 1
ATOM 2202 O O . SER A 1 278 ? -32.428 -1.821 28.493 1.00 95.94 278 SER A O 1
ATOM 2204 N N . LYS A 1 279 ? -31.106 -2.402 26.781 1.00 96.88 279 LYS A N 1
ATOM 2205 C CA . LYS A 1 279 ? -30.912 -3.813 27.131 1.00 96.88 279 LYS A CA 1
ATOM 2206 C C . LYS A 1 279 ? -29.528 -4.271 26.679 1.00 96.88 279 LYS A C 1
ATOM 2208 O O . LYS A 1 279 ? -28.830 -3.529 25.992 1.00 96.88 279 LYS A O 1
ATOM 2213 N N . THR A 1 280 ? -29.150 -5.493 27.034 1.00 97.62 280 THR A N 1
ATOM 2214 C CA . THR A 1 280 ? -27.995 -6.160 26.423 1.00 97.62 280 THR A CA 1
ATOM 2215 C C . THR A 1 280 ? -28.197 -6.264 24.911 1.00 97.62 280 THR A C 1
ATOM 2217 O O . THR A 1 280 ? -29.242 -6.739 24.463 1.00 97.62 280 THR A O 1
ATOM 2220 N N . THR A 1 281 ? -27.207 -5.827 24.139 1.00 97.88 281 THR A N 1
ATOM 2221 C CA . THR A 1 281 ? -27.245 -5.803 22.668 1.00 97.88 281 THR A CA 1
ATOM 2222 C C . THR A 1 281 ? -26.039 -6.522 22.082 1.00 97.88 281 THR A C 1
ATOM 2224 O O . THR A 1 281 ? -24.969 -6.557 22.697 1.00 97.88 281 THR A O 1
ATOM 2227 N N . GLN A 1 282 ? -26.182 -7.054 20.870 1.00 98.25 282 GLN A N 1
ATOM 2228 C CA . GLN A 1 282 ? -25.075 -7.674 20.154 1.00 98.25 282 GLN A CA 1
ATOM 2229 C C . GLN A 1 282 ? -24.196 -6.597 19.514 1.00 98.25 282 GLN A C 1
ATOM 2231 O O . GLN A 1 282 ? -24.642 -5.862 18.633 1.00 98.25 282 GLN A O 1
ATOM 2236 N N . LEU A 1 283 ? -22.928 -6.557 19.915 1.00 98.75 283 LEU A N 1
ATOM 2237 C CA . LEU A 1 283 ? -21.861 -5.880 19.192 1.00 98.75 283 LEU A CA 1
ATOM 2238 C C . LEU A 1 283 ? -21.352 -6.813 18.091 1.00 98.75 283 LEU A C 1
ATOM 2240 O O . LEU A 1 283 ? -21.037 -7.972 18.359 1.00 98.75 283 LEU A O 1
ATOM 2244 N N . SER A 1 284 ? -21.268 -6.312 16.861 1.00 98.62 284 SER A N 1
ATOM 2245 C CA . SER A 1 284 ? -20.557 -6.975 15.764 1.00 98.62 284 SER A CA 1
ATOM 2246 C C . SER A 1 284 ? -19.514 -6.030 15.177 1.00 98.62 284 SER A C 1
ATOM 2248 O O . SER A 1 284 ? -19.814 -4.864 14.933 1.00 98.62 284 SER A O 1
ATOM 2250 N N . VAL A 1 285 ? -18.304 -6.524 14.938 1.00 98.75 285 VAL A N 1
ATOM 2251 C CA . VAL A 1 285 ? -17.204 -5.779 14.320 1.00 98.75 285 VAL A CA 1
ATOM 2252 C C . VAL A 1 285 ? -16.683 -6.613 13.155 1.00 98.75 285 VAL A C 1
ATOM 2254 O O . VAL A 1 285 ? -16.093 -7.669 13.367 1.00 98.75 285 VAL A O 1
ATOM 2257 N N . LEU A 1 286 ? -16.944 -6.179 11.924 1.00 98.75 286 LEU A N 1
ATOM 2258 C CA . LEU A 1 286 ? -16.400 -6.810 10.722 1.00 98.75 286 LEU A CA 1
ATOM 2259 C C . LEU A 1 286 ? -15.079 -6.133 10.385 1.00 98.75 286 LEU A C 1
ATOM 2261 O O . LEU A 1 286 ? -15.105 -4.987 9.950 1.00 98.75 286 LEU A O 1
ATOM 2265 N N . VAL A 1 287 ? -13.960 -6.826 10.580 1.00 98.75 287 VAL A N 1
ATOM 2266 C CA . VAL A 1 287 ? -12.619 -6.318 10.265 1.00 98.75 287 VAL A CA 1
ATOM 2267 C C . VAL A 1 287 ? -12.141 -6.940 8.963 1.00 98.75 287 VAL A C 1
ATOM 2269 O O . VAL A 1 287 ? -12.067 -8.161 8.848 1.00 98.75 287 VAL A O 1
ATOM 2272 N N . GLU A 1 288 ? -11.812 -6.110 7.984 1.00 98.50 288 GLU A N 1
ATOM 2273 C CA . GLU A 1 288 ? -11.134 -6.509 6.758 1.00 98.50 288 GLU A CA 1
ATOM 2274 C C . GLU A 1 288 ? -9.624 -6.261 6.897 1.00 98.50 288 GLU A C 1
ATOM 2276 O O . GLU A 1 288 ? -9.190 -5.180 7.306 1.00 98.50 288 GLU A O 1
ATOM 2281 N N . ALA A 1 289 ? -8.832 -7.284 6.564 1.00 97.50 289 ALA A N 1
ATOM 2282 C CA . ALA A 1 289 ? -7.393 -7.155 6.378 1.00 97.50 289 ALA A CA 1
ATOM 2283 C C . ALA A 1 289 ? -7.134 -6.689 4.943 1.00 97.50 289 ALA A C 1
ATOM 2285 O O . ALA A 1 289 ? -7.373 -7.446 3.990 1.00 97.50 289 ALA A O 1
ATOM 2286 N N . THR A 1 290 ? -6.676 -5.447 4.780 1.00 94.25 290 THR A N 1
ATOM 2287 C CA . THR A 1 290 ? -6.439 -4.866 3.454 1.00 94.25 290 THR A CA 1
ATOM 2288 C C . THR A 1 290 ? -5.121 -5.384 2.870 1.00 94.25 290 THR A C 1
ATOM 2290 O O . THR A 1 290 ? -5.129 -6.073 1.862 1.00 94.25 290 THR A O 1
ATOM 2293 N N . GLY A 1 291 ? -3.985 -5.141 3.510 1.00 95.38 291 GLY A N 1
ATOM 2294 C CA . GLY A 1 291 ? -2.681 -5.624 3.037 1.00 95.38 291 GLY A CA 1
ATOM 2295 C C . GLY A 1 291 ? -1.690 -5.672 4.186 1.00 95.38 291 GLY A C 1
ATOM 2296 O O . GLY A 1 291 ? -1.690 -4.761 5.016 1.00 95.38 291 GLY A O 1
ATOM 2297 N N . ARG A 1 292 ? -0.897 -6.741 4.304 1.00 98.06 292 ARG A N 1
ATOM 2298 C CA . ARG A 1 292 ? 0.194 -6.764 5.292 1.00 98.06 292 ARG A CA 1
ATOM 2299 C C . ARG A 1 292 ? 1.283 -5.790 4.866 1.00 98.06 292 ARG A C 1
ATOM 2301 O O . ARG A 1 292 ? 1.522 -5.628 3.670 1.00 98.06 292 ARG A O 1
ATOM 2308 N N . VAL A 1 293 ? 1.909 -5.152 5.849 1.00 96.19 293 VAL A N 1
ATOM 2309 C CA . VAL A 1 293 ? 3.060 -4.284 5.604 1.00 96.19 293 VAL A CA 1
ATOM 2310 C C . VAL A 1 293 ? 4.185 -5.092 4.953 1.00 96.19 293 VAL A C 1
ATOM 2312 O O . VAL A 1 293 ? 4.517 -6.172 5.438 1.00 96.19 293 VAL A O 1
ATOM 2315 N N . ASN A 1 294 ? 4.744 -4.582 3.855 1.00 95.81 294 ASN A N 1
ATOM 2316 C CA . ASN A 1 294 ? 5.755 -5.264 3.036 1.00 95.81 294 ASN A CA 1
ATOM 2317 C C . ASN A 1 294 ? 7.125 -4.567 3.039 1.00 95.81 294 ASN A C 1
ATOM 2319 O O . ASN A 1 294 ? 7.998 -4.949 2.269 1.00 95.81 294 ASN A O 1
ATOM 2323 N N . TYR A 1 295 ? 7.310 -3.561 3.897 1.00 89.25 295 TYR A N 1
ATOM 2324 C CA . TYR A 1 295 ? 8.540 -2.782 3.966 1.00 89.25 295 TYR A CA 1
ATOM 2325 C C . TYR A 1 295 ? 8.833 -2.299 5.394 1.00 89.25 295 TYR A C 1
ATOM 2327 O O . TYR A 1 295 ? 7.921 -1.946 6.149 1.00 89.25 295 TYR A O 1
ATOM 2335 N N . GLY A 1 296 ? 10.119 -2.267 5.754 1.00 84.81 296 GLY A N 1
ATOM 2336 C CA . GLY A 1 296 ? 10.620 -1.734 7.023 1.00 84.81 296 GLY A CA 1
ATOM 2337 C C . GLY A 1 296 ? 10.258 -2.555 8.270 1.00 84.81 296 GLY A C 1
ATOM 2338 O O . GLY A 1 296 ? 9.735 -3.667 8.211 1.00 84.81 296 GLY A O 1
ATOM 2339 N N . GLY A 1 297 ? 10.525 -1.999 9.455 1.00 80.00 297 GLY A N 1
ATOM 2340 C CA . GLY A 1 297 ? 10.355 -2.709 10.735 1.00 80.00 297 GLY A CA 1
ATOM 2341 C C . GLY A 1 297 ? 8.905 -3.042 11.123 1.00 80.00 297 GLY A C 1
ATOM 2342 O O . GLY A 1 297 ? 8.675 -3.703 12.132 1.00 80.00 297 GLY A O 1
ATOM 2343 N N . HIS A 1 298 ? 7.914 -2.578 10.354 1.00 84.44 298 HIS A N 1
ATOM 2344 C CA . HIS A 1 298 ? 6.487 -2.794 10.628 1.00 84.44 298 HIS A CA 1
ATOM 2345 C C . HIS A 1 298 ? 5.913 -4.020 9.895 1.00 84.44 298 HIS A C 1
ATOM 2347 O O . HIS A 1 298 ? 4.715 -4.268 9.991 1.00 84.44 298 HIS A O 1
ATOM 2353 N N . MET A 1 299 ? 6.750 -4.821 9.217 1.00 90.38 299 MET A N 1
ATOM 2354 C CA . MET A 1 299 ? 6.344 -6.074 8.554 1.00 90.38 299 MET A CA 1
ATOM 2355 C C . MET A 1 299 ? 5.730 -7.118 9.505 1.00 90.38 299 MET A C 1
ATOM 2357 O O . MET A 1 299 ? 5.001 -8.008 9.062 1.00 90.38 299 MET A O 1
ATOM 2361 N N . HIS A 1 300 ? 5.964 -7.007 10.819 1.00 90.56 300 HIS A N 1
ATOM 2362 C CA . HIS A 1 300 ? 5.265 -7.787 11.846 1.00 90.56 300 HIS A CA 1
ATOM 2363 C C . HIS A 1 300 ? 3.807 -7.328 12.013 1.00 90.56 300 HIS A C 1
ATOM 2365 O O . HIS A 1 300 ? 3.408 -6.775 13.035 1.00 90.56 300 HIS A O 1
ATOM 2371 N N . ASP A 1 301 ? 2.996 -7.580 10.990 1.00 95.25 301 ASP A N 1
ATOM 2372 C CA . ASP A 1 301 ? 1.688 -6.962 10.819 1.00 95.25 301 ASP A CA 1
ATOM 2373 C C . ASP A 1 301 ? 0.535 -7.968 10.942 1.00 95.25 301 ASP A C 1
ATOM 2375 O O . ASP A 1 301 ? -0.145 -8.310 9.966 1.00 95.25 301 ASP A O 1
ATOM 2379 N N . ARG A 1 302 ? 0.320 -8.473 12.163 1.00 96.06 302 ARG A N 1
ATOM 2380 C CA . ARG A 1 302 ? -0.815 -9.367 12.449 1.00 96.06 302 ARG A CA 1
ATOM 2381 C C . ARG A 1 302 ? -2.142 -8.635 12.247 1.00 96.06 302 ARG A C 1
ATOM 2383 O O . ARG A 1 302 ? -2.243 -7.439 12.534 1.00 96.06 302 ARG A O 1
ATOM 2390 N N . LYS A 1 303 ? -3.167 -9.339 11.766 1.00 98.19 303 LYS A N 1
ATOM 2391 C CA . LYS A 1 303 ? -4.448 -8.734 11.360 1.00 98.19 303 LYS A CA 1
ATOM 2392 C C . LYS A 1 303 ? -5.580 -9.019 12.343 1.00 98.19 303 LYS A C 1
ATOM 2394 O O . LYS A 1 303 ? -5.555 -10.013 13.061 1.00 98.19 303 LYS A O 1
ATOM 2399 N N . GLY A 1 304 ? -6.610 -8.173 12.344 1.00 97.69 304 GLY A N 1
ATOM 2400 C CA . GLY A 1 304 ? -7.764 -8.289 13.239 1.00 97.69 304 GLY A CA 1
ATOM 2401 C C . GLY A 1 304 ? -7.816 -7.198 14.308 1.00 97.69 304 GLY A C 1
ATOM 2402 O O . GLY A 1 304 ? -7.372 -6.073 14.086 1.00 97.69 304 GLY A O 1
ATOM 2403 N N . ILE A 1 305 ? -8.410 -7.522 15.457 1.00 98.25 305 ILE A N 1
ATOM 2404 C CA . ILE A 1 305 ? -8.467 -6.628 16.621 1.00 98.25 305 ILE A CA 1
ATOM 2405 C C . ILE A 1 305 ? -7.325 -6.991 17.563 1.00 98.25 305 ILE A C 1
ATOM 2407 O O . ILE A 1 305 ? -7.257 -8.129 18.026 1.00 98.25 305 ILE A O 1
ATOM 2411 N N . HIS A 1 306 ? -6.463 -6.022 17.863 1.00 92.56 306 HIS A N 1
ATOM 2412 C CA . HIS A 1 306 ? -5.384 -6.198 18.830 1.00 92.56 306 HIS A CA 1
ATOM 2413 C C . HIS A 1 306 ? -5.849 -5.806 20.229 1.00 92.56 306 HIS A C 1
ATOM 2415 O O . HIS A 1 306 ? -6.557 -4.811 20.405 1.00 92.56 306 HIS A O 1
ATOM 2421 N N . GLY A 1 307 ? -5.427 -6.596 21.215 1.00 88.69 307 GLY A N 1
ATOM 2422 C CA . GLY A 1 307 ? -5.642 -6.307 22.629 1.00 88.69 307 GLY A CA 1
ATOM 2423 C C . GLY A 1 307 ? -7.104 -6.333 23.086 1.00 88.69 307 GLY A C 1
ATOM 2424 O O . GLY A 1 307 ? -7.995 -6.917 22.460 1.00 88.69 307 GLY A O 1
ATOM 2425 N N . SER A 1 308 ? -7.337 -5.711 24.240 1.00 92.31 308 SER A N 1
ATOM 2426 C CA . SER A 1 308 ? -8.657 -5.631 24.869 1.00 92.31 308 SER A CA 1
ATOM 2427 C C . SER A 1 308 ? -9.502 -4.502 24.276 1.00 92.31 308 SER A C 1
ATOM 2429 O O . SER A 1 308 ? -9.016 -3.417 23.958 1.00 92.31 308 SER A O 1
ATOM 2431 N N . VAL A 1 309 ? -10.814 -4.725 24.217 1.00 97.88 309 VAL A N 1
ATOM 2432 C CA . VAL A 1 309 ? -11.795 -3.735 23.751 1.00 97.88 309 VAL A CA 1
ATOM 2433 C C . VAL A 1 309 ? -12.576 -3.201 24.942 1.00 97.88 309 VAL A C 1
ATOM 2435 O O . VAL A 1 309 ? -13.012 -3.970 25.800 1.00 97.88 309 VAL A O 1
ATOM 2438 N N . PHE A 1 310 ? -12.797 -1.888 24.992 1.00 97.56 310 PHE A N 1
ATOM 2439 C CA . PHE A 1 310 ? -13.426 -1.241 26.139 1.00 97.56 310 PHE A CA 1
ATOM 2440 C C . PHE A 1 310 ? -14.607 -0.358 25.755 1.00 97.56 310 PHE A C 1
ATOM 2442 O O . PHE A 1 310 ? -14.591 0.335 24.744 1.00 97.56 310 PHE A O 1
ATOM 2449 N N . LEU A 1 311 ? -15.606 -0.336 26.631 1.00 98.12 311 LEU A N 1
ATOM 2450 C CA . LEU A 1 311 ? -16.615 0.710 26.710 1.00 98.12 311 LEU A CA 1
ATOM 2451 C C . LEU A 1 311 ? -16.147 1.751 27.727 1.00 98.12 311 LEU A C 1
ATOM 2453 O O . LEU A 1 311 ? -15.874 1.408 28.883 1.00 98.12 311 LEU A O 1
ATOM 2457 N N . ILE A 1 312 ? -16.069 3.005 27.298 1.00 96.44 312 ILE A N 1
ATOM 2458 C CA . ILE A 1 312 ? -15.675 4.145 28.122 1.00 96.44 312 ILE A CA 1
ATOM 2459 C C . ILE A 1 312 ? -16.890 5.053 28.331 1.00 96.44 312 ILE A C 1
ATOM 2461 O O . ILE A 1 312 ? -17.546 5.468 27.374 1.00 96.44 312 ILE A O 1
ATOM 2465 N N . ASP A 1 313 ? -17.182 5.339 29.597 1.00 92.88 313 ASP A N 1
ATOM 2466 C CA . ASP A 1 313 ? -18.207 6.281 30.053 1.00 92.88 313 ASP A CA 1
ATOM 2467 C C . ASP A 1 313 ? -17.586 7.196 31.117 1.00 92.88 313 ASP A C 1
ATOM 2469 O O . ASP A 1 313 ? -17.418 6.806 32.277 1.00 92.88 313 ASP A O 1
ATOM 2473 N N . GLY A 1 314 ? -17.125 8.378 30.700 1.00 89.06 314 GLY A N 1
ATOM 2474 C CA . GLY A 1 314 ? -16.299 9.244 31.542 1.00 89.06 314 GLY A CA 1
ATOM 2475 C C . GLY A 1 314 ? -15.026 8.523 32.003 1.00 89.06 314 GLY A C 1
ATOM 2476 O O . GLY A 1 314 ? -14.185 8.149 31.190 1.00 89.06 314 GLY A O 1
ATOM 2477 N N . THR A 1 315 ? -14.884 8.310 33.312 1.00 87.19 315 THR A N 1
ATOM 2478 C CA . THR A 1 315 ? -13.752 7.576 33.908 1.00 87.19 315 THR A CA 1
ATOM 2479 C C . THR A 1 315 ? -13.995 6.070 34.025 1.00 87.19 315 THR A C 1
ATOM 2481 O O . THR A 1 315 ? -13.063 5.315 34.311 1.00 87.19 315 THR A O 1
ATOM 2484 N N . LYS A 1 316 ? -15.230 5.598 33.809 1.00 93.44 316 LYS A N 1
ATOM 2485 C CA . LYS A 1 316 ? -15.568 4.178 33.904 1.00 93.44 316 LYS A CA 1
ATOM 2486 C C . LYS A 1 316 ? -15.113 3.457 32.641 1.00 93.44 316 LYS A C 1
ATOM 2488 O O . LYS A 1 316 ? -15.593 3.737 31.545 1.00 93.44 316 LYS A O 1
ATOM 2493 N N . LYS A 1 317 ? -14.239 2.467 32.818 1.00 95.12 317 LYS A N 1
ATOM 2494 C CA . LYS A 1 317 ? -13.737 1.586 31.758 1.00 95.12 317 LYS A CA 1
ATOM 2495 C C . LYS A 1 317 ? -14.284 0.175 31.973 1.00 95.12 317 LYS A C 1
ATOM 2497 O O . LYS A 1 317 ? -14.020 -0.436 33.003 1.00 95.12 317 LYS A O 1
ATOM 2502 N N . THR A 1 318 ? -15.073 -0.329 31.027 1.00 96.75 318 THR A N 1
ATOM 2503 C CA . THR A 1 318 ? -15.655 -1.682 31.074 1.00 96.75 318 THR A CA 1
ATOM 2504 C C . THR A 1 318 ? -15.129 -2.504 29.908 1.00 96.75 318 THR A C 1
ATOM 2506 O O . THR A 1 318 ? -15.335 -2.135 28.757 1.00 96.75 318 THR A O 1
ATOM 2509 N N . GLU A 1 319 ? -14.442 -3.604 30.192 1.00 97.56 319 GLU A N 1
ATOM 2510 C CA . GLU A 1 319 ? -13.909 -4.500 29.162 1.00 97.56 319 GLU A CA 1
ATOM 2511 C C . GLU A 1 319 ? -15.017 -5.334 28.505 1.00 97.56 319 GLU A C 1
ATOM 2513 O O . GLU A 1 319 ? -15.917 -5.834 29.184 1.00 97.56 319 GLU A O 1
ATOM 2518 N N . VAL A 1 320 ? -14.944 -5.496 27.183 1.00 98.38 320 VAL A N 1
ATOM 2519 C CA . VAL A 1 320 ? -15.833 -6.363 26.404 1.00 98.38 320 VAL A CA 1
ATOM 2520 C C . VAL A 1 320 ? -15.193 -7.742 26.274 1.00 98.38 320 VAL A C 1
ATOM 2522 O O . VAL A 1 320 ? -14.087 -7.870 25.752 1.00 98.38 320 VAL A O 1
ATOM 2525 N N . LYS A 1 321 ? -15.912 -8.773 26.723 1.00 98.19 321 LYS A N 1
ATOM 2526 C CA . LYS A 1 321 ? -15.426 -10.159 26.817 1.00 98.19 321 LYS A CA 1
ATOM 2527 C C . LYS A 1 321 ? -16.316 -11.144 26.061 1.00 98.19 321 LYS A C 1
ATOM 2529 O O . LYS A 1 321 ? -17.386 -10.765 25.579 1.00 98.19 321 LYS A O 1
ATOM 2534 N N . ASN A 1 322 ? -15.922 -12.419 26.053 1.00 98.38 322 ASN A N 1
ATOM 2535 C CA . ASN A 1 322 ? -16.682 -13.543 25.488 1.00 98.38 322 ASN A CA 1
ATOM 2536 C C . ASN A 1 322 ? -16.960 -13.386 23.984 1.00 98.38 322 ASN A C 1
ATOM 2538 O O . ASN A 1 322 ? -18.109 -13.378 23.526 1.00 98.38 322 ASN A O 1
ATOM 2542 N N . TRP A 1 323 ? -15.887 -13.248 23.216 1.00 98.75 323 TRP A N 1
ATOM 2543 C CA . TRP A 1 323 ? -15.924 -13.037 21.780 1.00 98.75 323 TRP A CA 1
ATOM 2544 C C . TRP A 1 323 ? -16.191 -14.330 21.007 1.00 98.75 323 TRP A C 1
ATOM 2546 O O . TRP A 1 323 ? -15.666 -15.404 21.303 1.00 98.75 323 TRP A O 1
ATOM 2556 N N . LYS A 1 324 ? -17.008 -14.197 19.962 1.00 98.88 324 LYS A N 1
ATOM 2557 C CA . LYS A 1 324 ? -17.161 -15.162 18.873 1.00 98.88 324 LYS A CA 1
ATOM 2558 C C . LYS A 1 324 ? -16.451 -14.609 17.643 1.00 98.88 324 LYS A C 1
ATOM 2560 O O . LYS A 1 324 ? -16.863 -13.571 17.125 1.00 98.88 324 LYS A O 1
ATOM 2565 N N . ASN A 1 325 ? -15.430 -15.310 17.175 1.00 98.75 325 ASN A N 1
ATOM 2566 C CA . ASN A 1 325 ? -14.566 -14.902 16.072 1.00 98.75 325 ASN A CA 1
ATOM 2567 C C . ASN A 1 325 ? -14.875 -15.780 14.854 1.00 98.75 325 ASN A C 1
ATOM 2569 O O . ASN A 1 325 ? -14.732 -17.000 14.921 1.00 98.75 325 ASN A O 1
ATOM 2573 N N . TYR A 1 326 ? -15.329 -15.183 13.759 1.00 98.56 326 TYR A N 1
ATOM 2574 C CA . TYR A 1 326 ? -15.766 -15.886 12.554 1.00 98.56 326 TYR A CA 1
ATOM 2575 C C . TYR A 1 326 ? -14.784 -15.592 11.405 1.00 98.56 326 TYR A C 1
ATOM 2577 O O . TYR A 1 326 ? -14.850 -14.494 10.840 1.00 98.56 326 TYR A O 1
ATOM 2585 N N . PRO A 1 327 ? -13.880 -16.529 11.060 1.00 97.44 327 PRO A N 1
ATOM 2586 C CA . PRO A 1 327 ? -12.845 -16.306 10.050 1.00 97.44 327 PRO A CA 1
ATOM 2587 C C . PRO A 1 327 ? -13.397 -16.401 8.621 1.00 97.44 327 PRO A C 1
ATOM 2589 O O . PRO A 1 327 ? -13.695 -17.490 8.134 1.00 97.44 327 PRO A O 1
ATOM 2592 N N . VAL A 1 328 ? -13.544 -15.271 7.930 1.00 96.69 328 VAL A N 1
ATOM 2593 C CA . VAL A 1 328 ? -14.098 -15.179 6.568 1.00 96.69 328 VAL A CA 1
ATOM 2594 C C . VAL A 1 328 ? -12.956 -15.094 5.553 1.00 96.69 328 VAL A C 1
ATOM 2596 O O . VAL A 1 328 ? -12.485 -14.005 5.220 1.00 96.69 328 VAL A O 1
ATOM 2599 N N . ARG A 1 329 ? -12.514 -16.251 5.049 1.00 95.19 329 ARG A N 1
ATOM 2600 C CA . ARG A 1 329 ? -11.481 -16.335 4.002 1.00 95.19 329 ARG A CA 1
ATOM 2601 C C . ARG A 1 329 ? -11.998 -15.782 2.672 1.00 95.19 329 ARG A C 1
ATOM 2603 O O . ARG A 1 329 ? -13.082 -16.158 2.230 1.00 95.19 329 ARG A O 1
ATOM 2610 N N . LEU A 1 330 ? -11.208 -14.913 2.046 1.00 95.31 330 LEU A N 1
ATOM 2611 C CA . LEU A 1 330 ? -11.447 -14.303 0.731 1.00 95.31 330 LEU A CA 1
ATOM 2612 C C . LEU A 1 330 ? -10.149 -14.371 -0.090 1.00 95.31 330 LEU A C 1
ATOM 2614 O O . LEU A 1 330 ? -9.083 -14.564 0.487 1.00 95.31 330 LEU A O 1
ATOM 2618 N N . GLY A 1 331 ? -10.238 -14.179 -1.406 1.00 93.94 331 GLY A N 1
ATOM 2619 C CA . GLY A 1 331 ? -9.107 -14.263 -2.338 1.00 93.94 331 GLY A CA 1
ATOM 2620 C C . GLY A 1 331 ? -9.255 -15.451 -3.286 1.00 93.94 331 GLY A C 1
ATOM 2621 O O . GLY A 1 331 ? -10.367 -15.737 -3.743 1.00 93.94 331 GLY A O 1
ATOM 2622 N N . ASP A 1 332 ? -8.156 -16.162 -3.540 1.00 89.81 332 ASP A N 1
ATOM 2623 C CA . ASP A 1 332 ? -8.095 -17.339 -4.422 1.00 89.81 332 ASP A CA 1
ATOM 2624 C C . ASP A 1 332 ? -8.619 -18.609 -3.740 1.00 89.81 332 ASP A C 1
ATOM 2626 O O . ASP A 1 332 ? -7.969 -19.650 -3.649 1.00 89.81 332 ASP A O 1
ATOM 2630 N N . VAL A 1 333 ? -9.842 -18.511 -3.228 1.00 86.81 333 VAL A N 1
ATOM 2631 C CA . VAL A 1 333 ? -10.559 -19.592 -2.559 1.00 86.81 333 VAL A CA 1
ATOM 2632 C C . VAL A 1 333 ? -11.955 -19.734 -3.146 1.00 86.81 333 VAL A C 1
ATOM 2634 O O . VAL A 1 333 ? -12.567 -18.776 -3.617 1.00 86.81 333 VAL A O 1
ATOM 2637 N N . THR A 1 334 ? -12.505 -20.945 -3.079 1.00 83.31 334 THR A N 1
ATOM 2638 C CA . THR A 1 334 ? -13.926 -21.140 -3.386 1.00 83.31 334 THR A CA 1
ATOM 2639 C C . THR A 1 334 ? -14.763 -20.429 -2.330 1.00 83.31 334 THR A C 1
ATOM 2641 O O . THR A 1 334 ? -14.590 -20.694 -1.145 1.00 83.31 334 THR A O 1
ATOM 2644 N N . ILE A 1 335 ? -15.688 -19.567 -2.754 1.00 83.69 335 ILE A N 1
ATOM 2645 C CA . ILE A 1 335 ? -16.581 -18.816 -1.864 1.00 83.69 335 ILE A CA 1
ATOM 2646 C C . ILE A 1 335 ? -17.739 -19.738 -1.427 1.00 83.69 335 ILE A C 1
ATOM 2648 O O . ILE A 1 335 ? -18.651 -19.981 -2.224 1.00 83.69 335 ILE A O 1
ATOM 2652 N N . PRO A 1 336 ? -17.761 -20.269 -0.186 1.00 84.56 336 PRO A N 1
ATOM 2653 C CA . PRO A 1 336 ? -18.699 -21.317 0.208 1.00 84.56 336 PRO A CA 1
ATOM 2654 C C . PRO A 1 336 ? -20.002 -20.712 0.753 1.00 84.56 336 PRO A C 1
ATOM 2656 O O . PRO A 1 336 ? -20.396 -20.966 1.890 1.00 84.56 336 PRO A O 1
ATOM 2659 N N . VAL A 1 337 ? -20.664 -19.873 -0.047 1.00 93.94 337 VAL A N 1
ATOM 2660 C CA . VAL A 1 337 ? -21.871 -19.142 0.368 1.00 93.94 337 VAL A CA 1
ATOM 2661 C C . VAL A 1 337 ? -23.129 -19.675 -0.304 1.00 93.94 337 VAL A C 1
ATOM 2663 O O . VAL A 1 337 ? -23.124 -20.129 -1.449 1.00 93.94 337 VAL A O 1
ATOM 2666 N N . LYS A 1 338 ? -24.245 -19.594 0.417 1.00 94.75 338 LYS A N 1
ATOM 2667 C CA . LYS A 1 338 ? -25.568 -19.973 -0.071 1.00 94.75 338 LYS A CA 1
ATOM 2668 C C . LYS A 1 338 ? -26.244 -18.763 -0.697 1.00 94.75 338 LYS A C 1
ATOM 2670 O O . LYS A 1 338 ? -26.740 -17.876 -0.002 1.00 94.75 338 LYS A O 1
ATOM 2675 N N . TYR A 1 339 ? -26.258 -18.753 -2.022 1.00 93.94 339 TYR A N 1
ATOM 2676 C CA . TYR A 1 339 ? -26.932 -17.738 -2.817 1.00 93.94 339 TYR A CA 1
ATOM 2677 C C . TYR A 1 339 ? -28.451 -17.895 -2.769 1.00 93.94 339 TYR A C 1
ATOM 2679 O O . TYR A 1 339 ? -28.985 -18.992 -2.920 1.00 93.94 339 TYR A O 1
ATOM 2687 N N . GLN A 1 340 ? -29.139 -16.771 -2.611 1.00 92.50 340 GLN A N 1
ATOM 2688 C CA . GLN A 1 340 ? -30.589 -16.654 -2.725 1.00 92.50 340 GLN A CA 1
ATOM 2689 C C . GLN A 1 340 ? -30.924 -15.705 -3.873 1.00 92.50 340 GLN A C 1
ATOM 2691 O O . GLN A 1 340 ? -30.098 -14.873 -4.257 1.00 92.50 340 GLN A O 1
ATOM 2696 N N . THR A 1 341 ? -32.128 -15.822 -4.434 1.00 91.25 341 THR A N 1
ATOM 2697 C CA . THR A 1 341 ? -32.613 -14.866 -5.436 1.00 91.25 341 THR A CA 1
ATOM 2698 C C . THR A 1 341 ? -32.579 -13.460 -4.853 1.00 91.25 341 THR A C 1
ATOM 2700 O O . THR A 1 341 ? -33.049 -13.220 -3.743 1.00 91.25 341 THR A O 1
ATOM 2703 N N . PHE A 1 342 ? -32.014 -12.524 -5.606 1.00 82.88 342 PHE A N 1
ATOM 2704 C CA . PHE A 1 342 ? -31.918 -11.140 -5.182 1.00 82.88 342 PHE A CA 1
ATOM 2705 C C . PHE A 1 342 ? -33.306 -10.486 -5.224 1.00 82.88 342 PHE A C 1
ATOM 2707 O O . PHE A 1 342 ? -33.808 -10.143 -6.293 1.00 82.88 342 PHE A O 1
ATOM 2714 N N . SER A 1 343 ? -33.935 -10.324 -4.059 1.00 73.25 343 SER A N 1
ATOM 2715 C CA . SER A 1 343 ? -35.196 -9.596 -3.891 1.00 73.25 343 SER A CA 1
ATOM 2716 C C . SER A 1 343 ? -35.008 -8.456 -2.892 1.00 73.25 343 SER A C 1
ATOM 2718 O O . SER A 1 343 ? -34.699 -8.720 -1.737 1.00 73.25 343 SER A O 1
ATOM 2720 N N . THR A 1 344 ? -35.218 -7.212 -3.338 1.00 64.44 344 THR A N 1
ATOM 2721 C CA . THR A 1 344 ? -35.309 -5.965 -2.541 1.00 64.44 344 THR A CA 1
ATOM 2722 C C . THR A 1 344 ? -34.231 -5.701 -1.467 1.00 64.44 344 THR A C 1
ATOM 2724 O O . THR A 1 344 ? -34.141 -6.368 -0.446 1.00 64.44 344 THR A O 1
ATOM 2727 N N . GLN A 1 345 ? -33.483 -4.618 -1.705 1.00 61.50 345 GLN A N 1
ATOM 2728 C CA . GLN A 1 345 ? -32.585 -3.843 -0.832 1.00 61.50 345 GLN A CA 1
ATOM 2729 C C . GLN A 1 345 ? -32.361 -4.308 0.618 1.00 61.50 345 GLN A C 1
ATOM 2731 O O . GLN A 1 345 ? -33.181 -4.065 1.503 1.00 61.50 345 GLN A O 1
ATOM 2736 N N . ARG A 1 346 ? -31.127 -4.751 0.887 1.00 62.72 346 ARG A N 1
ATOM 2737 C CA . ARG A 1 346 ? -30.413 -4.432 2.130 1.00 62.72 346 ARG A CA 1
ATOM 2738 C C . ARG A 1 346 ? -28.972 -4.032 1.790 1.00 62.72 346 ARG A C 1
ATOM 2740 O O . ARG A 1 346 ? -28.281 -4.831 1.160 1.00 62.72 346 ARG A O 1
ATOM 2747 N N . PRO A 1 347 ? -28.512 -2.819 2.149 1.00 71.19 347 PRO A N 1
ATOM 2748 C CA . PRO A 1 347 ? -27.093 -2.486 2.131 1.00 71.19 347 PRO A CA 1
ATOM 2749 C C . PRO A 1 347 ? -26.441 -3.159 3.346 1.00 71.19 347 PRO A C 1
ATOM 2751 O O . PRO A 1 347 ? -26.274 -2.556 4.404 1.00 71.19 347 PRO A O 1
ATOM 2754 N N . GLU A 1 348 ? -26.194 -4.461 3.230 1.00 86.88 348 GLU A N 1
ATOM 2755 C CA . GLU A 1 348 ? -25.410 -5.218 4.201 1.00 86.88 348 GLU A CA 1
ATOM 2756 C C . GLU A 1 348 ? -24.256 -5.931 3.500 1.00 86.88 348 GLU A C 1
ATOM 2758 O O . GLU A 1 348 ? -24.342 -6.239 2.309 1.00 86.88 348 GLU A O 1
ATOM 2763 N N . ALA A 1 349 ? -23.190 -6.208 4.254 1.00 94.12 349 ALA A N 1
ATOM 2764 C CA . ALA A 1 349 ? -22.030 -6.924 3.746 1.00 94.12 349 ALA A CA 1
ATOM 2765 C C . ALA A 1 349 ? -22.449 -8.259 3.113 1.00 94.12 349 ALA A C 1
ATOM 2767 O O . ALA A 1 349 ? -23.168 -9.054 3.734 1.00 94.12 349 ALA A O 1
ATOM 2768 N N . GLY A 1 350 ? -21.981 -8.545 1.901 1.00 95.00 350 GLY A N 1
ATOM 2769 C CA . GLY A 1 350 ? -22.362 -9.781 1.227 1.00 95.00 350 GLY A CA 1
ATOM 2770 C C . GLY A 1 350 ? -21.847 -9.922 -0.195 1.00 95.00 350 GLY A C 1
ATOM 2771 O O . GLY A 1 350 ? -21.121 -9.075 -0.709 1.00 95.00 350 GLY A O 1
ATOM 2772 N N . PHE A 1 351 ? -22.238 -11.034 -0.813 1.00 96.12 351 PHE A N 1
ATOM 2773 C CA . PHE A 1 351 ? -21.784 -11.457 -2.133 1.00 96.12 351 PHE A CA 1
ATOM 2774 C C . PHE A 1 351 ? -22.906 -11.308 -3.156 1.00 96.12 351 PHE A C 1
ATOM 2776 O O . PHE A 1 351 ? -23.926 -11.991 -3.070 1.00 96.12 351 PHE A O 1
ATOM 2783 N N . TYR A 1 352 ? -22.698 -10.457 -4.151 1.00 95.62 352 TYR A N 1
ATOM 2784 C CA . TYR A 1 352 ? -23.579 -10.241 -5.291 1.00 95.62 352 TYR A CA 1
ATOM 2785 C C . TYR A 1 352 ? -23.105 -11.104 -6.452 1.00 95.62 352 TYR A C 1
ATOM 2787 O O . TYR A 1 352 ? -21.972 -10.961 -6.898 1.00 95.62 352 TYR A O 1
ATOM 2795 N N . LYS A 1 353 ? -23.961 -11.989 -6.965 1.00 95.81 353 LYS A N 1
ATOM 2796 C CA . LYS A 1 353 ? -23.636 -12.866 -8.095 1.00 95.81 353 LYS A CA 1
ATOM 2797 C C . LYS A 1 353 ? -24.509 -12.546 -9.303 1.00 95.81 353 LYS A C 1
ATOM 2799 O O . LYS A 1 353 ? -25.741 -12.457 -9.221 1.00 95.81 353 LYS A O 1
ATOM 2804 N N . GLY A 1 354 ? -23.847 -12.352 -10.436 1.00 95.94 354 GLY A N 1
ATOM 2805 C CA . GLY A 1 354 ? -24.458 -11.925 -11.682 1.00 95.94 354 GLY A CA 1
ATOM 2806 C C . GLY A 1 354 ? -23.812 -12.560 -12.900 1.00 95.94 354 GLY A C 1
ATOM 2807 O O . GLY A 1 354 ? -22.845 -13.315 -12.808 1.00 95.94 354 GLY A O 1
ATOM 2808 N N . THR A 1 355 ? -24.382 -12.250 -14.059 1.00 97.81 355 THR A N 1
ATOM 2809 C CA . THR A 1 355 ? -23.897 -12.757 -15.344 1.00 97.81 355 THR A CA 1
ATOM 2810 C C . THR A 1 355 ? -23.869 -11.667 -16.402 1.00 97.81 355 THR A C 1
ATOM 2812 O O . THR A 1 355 ? -24.723 -10.774 -16.391 1.00 97.81 355 THR A O 1
ATOM 2815 N N . PHE A 1 356 ? -22.951 -11.795 -17.354 1.00 98.31 356 PHE A N 1
ATOM 2816 C CA . PHE A 1 356 ? -22.826 -10.937 -18.533 1.00 98.31 356 PHE A CA 1
ATOM 2817 C C . PHE A 1 356 ? -22.446 -11.773 -19.764 1.00 98.31 356 PHE A C 1
ATOM 2819 O O . PHE A 1 356 ? -22.044 -12.930 -19.633 1.00 98.31 356 PHE A O 1
ATOM 2826 N N . VAL A 1 357 ? -22.632 -11.225 -20.967 1.00 98.31 357 VAL A N 1
ATOM 2827 C CA . VAL A 1 357 ? -22.393 -11.944 -22.230 1.00 98.31 357 VAL A CA 1
ATOM 2828 C C . VAL A 1 357 ? -21.216 -11.321 -22.970 1.00 98.31 357 VAL A C 1
ATOM 2830 O O . VAL A 1 357 ? -21.161 -10.103 -23.118 1.00 98.31 357 VAL A O 1
ATOM 2833 N N . VAL A 1 358 ? -20.310 -12.166 -23.457 1.00 98.50 358 VAL A N 1
ATOM 2834 C CA . VAL A 1 358 ? -19.129 -11.788 -24.240 1.00 98.50 358 VAL A CA 1
ATOM 2835 C C . VAL A 1 358 ? -19.249 -12.383 -25.641 1.00 98.50 358 VAL A C 1
ATOM 2837 O O . VAL A 1 358 ? -19.313 -13.602 -25.800 1.00 98.50 358 VAL A O 1
ATOM 2840 N N . ASN A 1 359 ? -19.279 -11.533 -26.668 1.00 97.38 359 ASN A N 1
ATOM 2841 C CA . ASN A 1 359 ? -19.400 -11.979 -28.062 1.00 97.38 359 ASN A CA 1
ATOM 2842 C C . ASN A 1 359 ? -18.032 -12.158 -28.738 1.00 97.38 359 ASN A C 1
ATOM 2844 O O . ASN A 1 359 ? -17.827 -13.147 -29.447 1.00 97.38 359 ASN A O 1
ATOM 2848 N N . ALA A 1 360 ? -17.105 -11.235 -28.476 1.00 96.75 360 ALA A N 1
ATOM 2849 C CA . ALA A 1 360 ? -15.701 -11.291 -28.872 1.00 96.75 360 ALA A CA 1
ATOM 2850 C C . ALA A 1 360 ? -14.830 -11.333 -27.610 1.00 96.75 360 ALA A C 1
ATOM 2852 O O . ALA A 1 360 ? -15.129 -10.648 -26.636 1.00 96.75 360 ALA A O 1
ATOM 2853 N N . ILE A 1 361 ? -13.790 -12.166 -27.591 1.00 97.69 361 ILE A N 1
ATOM 2854 C CA . ILE A 1 361 ? -12.920 -12.321 -26.418 1.00 97.69 361 ILE A CA 1
ATOM 2855 C C . ILE A 1 361 ? -11.799 -11.284 -26.512 1.00 97.69 361 ILE A C 1
ATOM 2857 O O . ILE A 1 361 ? -10.786 -11.520 -27.160 1.00 97.69 361 ILE A O 1
ATOM 2861 N N . GLU A 1 362 ? -12.014 -10.139 -25.873 1.00 98.06 362 GLU A N 1
ATOM 2862 C CA . GLU A 1 362 ? -11.074 -9.018 -25.770 1.00 98.06 362 GLU A CA 1
ATOM 2863 C C . GLU A 1 362 ? -11.022 -8.524 -24.319 1.00 98.06 362 GLU A C 1
ATOM 2865 O O . GLU A 1 362 ? -11.944 -8.804 -23.543 1.00 98.06 362 GLU A O 1
ATOM 2870 N N . ASN A 1 363 ? -9.964 -7.794 -23.951 1.00 98.38 363 ASN A N 1
ATOM 2871 C CA . ASN A 1 363 ? -9.821 -7.245 -22.600 1.00 98.38 363 ASN A CA 1
ATOM 2872 C C . ASN A 1 363 ? -10.941 -6.231 -22.311 1.00 98.38 363 ASN A C 1
ATOM 2874 O O . ASN A 1 363 ? -11.528 -5.634 -23.215 1.00 98.38 363 ASN A O 1
ATOM 2878 N N . THR A 1 364 ? -11.248 -6.006 -21.041 1.00 98.69 364 THR A N 1
ATOM 2879 C CA . THR A 1 364 ? -12.191 -4.961 -20.620 1.00 98.69 364 THR A CA 1
ATOM 2880 C C . THR A 1 364 ? -11.833 -4.481 -19.219 1.00 98.69 364 THR A C 1
ATOM 2882 O O . THR A 1 364 ? -11.024 -5.112 -18.541 1.00 98.69 364 THR A O 1
ATOM 2885 N N . TYR A 1 365 ? -12.441 -3.388 -18.776 1.00 98.75 365 TYR A N 1
ATOM 2886 C CA . TYR A 1 365 ? -12.303 -2.882 -17.418 1.00 98.75 365 TYR A CA 1
ATOM 2887 C C . TYR A 1 365 ? -13.650 -2.891 -16.706 1.00 98.75 365 TYR A C 1
ATOM 2889 O O . TYR A 1 365 ? -14.628 -2.359 -17.227 1.00 98.75 365 TYR A O 1
ATOM 2897 N N . LEU A 1 366 ? -13.718 -3.462 -15.506 1.00 98.56 366 LEU A N 1
ATOM 2898 C CA . LEU A 1 366 ? -14.895 -3.328 -14.647 1.00 98.56 366 LEU A CA 1
ATOM 2899 C C . LEU A 1 366 ? -14.888 -1.966 -13.969 1.00 98.56 366 LEU A C 1
ATOM 2901 O O . LEU A 1 366 ? -13.917 -1.640 -13.299 1.00 98.56 366 LEU A O 1
ATOM 2905 N N . ASN A 1 367 ? -15.972 -1.203 -14.091 1.00 98.06 367 ASN A N 1
ATOM 2906 C CA . ASN A 1 367 ? -16.127 0.085 -13.420 1.00 98.06 367 ASN A CA 1
ATOM 2907 C C . ASN A 1 367 ? -16.796 -0.087 -12.049 1.00 98.06 367 ASN A C 1
ATOM 2909 O O . ASN A 1 367 ? -17.975 -0.444 -11.959 1.00 98.06 367 ASN A O 1
ATOM 2913 N N . LEU A 1 368 ? -16.041 0.215 -10.992 1.00 96.44 368 LEU A N 1
ATOM 2914 C CA . LEU A 1 368 ? -16.436 0.044 -9.593 1.00 96.44 368 LEU A CA 1
ATOM 2915 C C . LEU A 1 368 ? -16.710 1.374 -8.873 1.00 96.44 368 LEU A C 1
ATOM 2917 O O . LEU A 1 368 ? -17.005 1.363 -7.683 1.00 96.44 368 LEU A O 1
ATOM 2921 N N . SER A 1 369 ? -16.736 2.500 -9.595 1.00 93.25 369 SER A N 1
ATOM 2922 C CA . SER A 1 369 ? -17.033 3.847 -9.057 1.00 93.25 369 SER A CA 1
ATOM 2923 C C . SER A 1 369 ? -18.366 3.975 -8.301 1.00 93.25 369 SER A C 1
ATOM 2925 O O . SER A 1 369 ? -18.545 4.891 -7.502 1.00 93.25 369 SER A O 1
ATOM 2927 N N . LYS A 1 370 ? -19.321 3.067 -8.544 1.00 92.06 370 LYS A N 1
ATOM 2928 C CA . LYS A 1 370 ? -20.635 3.016 -7.870 1.00 92.06 370 LYS A CA 1
ATOM 2929 C C . LYS A 1 370 ? -20.687 2.037 -6.689 1.00 92.06 370 LYS A C 1
ATOM 2931 O O . LYS A 1 370 ? -21.754 1.844 -6.104 1.00 92.06 370 LYS A O 1
ATOM 2936 N N . TRP A 1 371 ? -19.571 1.393 -6.367 1.00 94.44 371 TRP A N 1
ATOM 2937 C CA . TRP A 1 371 ? -19.433 0.433 -5.272 1.00 94.44 371 TRP A CA 1
ATOM 2938 C C . TRP A 1 371 ? -18.614 1.034 -4.129 1.00 94.44 371 TRP A C 1
ATOM 2940 O O . TRP A 1 371 ? -18.008 2.087 -4.295 1.00 94.44 371 TRP A O 1
ATOM 2950 N N . ASN A 1 372 ? -18.614 0.393 -2.953 1.00 94.25 372 ASN A N 1
ATOM 2951 C CA . ASN A 1 372 ? -17.966 0.942 -1.759 1.00 94.25 372 ASN A CA 1
ATOM 2952 C C . ASN A 1 372 ? -16.560 0.377 -1.547 1.00 94.25 372 ASN A C 1
ATOM 2954 O O . ASN A 1 372 ? -15.568 1.057 -1.782 1.00 94.25 372 ASN A O 1
ATOM 2958 N N . LYS A 1 373 ? -16.453 -0.857 -1.052 1.00 97.44 373 LYS A N 1
ATOM 2959 C CA . LYS A 1 373 ? -15.167 -1.502 -0.763 1.00 97.44 373 LYS A CA 1
ATOM 2960 C C . LYS A 1 373 ? -15.344 -3.009 -0.728 1.00 97.44 373 LYS A C 1
ATOM 2962 O O . LYS A 1 373 ? -16.270 -3.486 -0.069 1.00 97.44 373 LYS A O 1
ATOM 2967 N N . GLY A 1 374 ? -14.445 -3.746 -1.366 1.00 97.44 374 GLY A N 1
ATOM 2968 C CA . GLY A 1 374 ? -14.462 -5.202 -1.309 1.00 97.44 374 GLY A CA 1
ATOM 2969 C C . GLY A 1 374 ? -13.646 -5.859 -2.412 1.00 97.44 374 GLY A C 1
ATOM 2970 O O . GLY A 1 374 ? -12.581 -5.353 -2.748 1.00 97.44 374 GLY A O 1
ATOM 2971 N N . LEU A 1 375 ? -14.116 -6.995 -2.938 1.00 97.81 375 LEU A N 1
ATOM 2972 C CA . LEU A 1 375 ? -13.405 -7.811 -3.932 1.00 97.81 375 LEU A CA 1
ATOM 2973 C C . LEU A 1 375 ? -14.317 -8.256 -5.078 1.00 97.81 375 LEU A C 1
ATOM 2975 O O . LEU A 1 375 ? -15.532 -8.378 -4.905 1.00 97.81 375 LEU A O 1
ATOM 2979 N N . VAL A 1 376 ? -13.720 -8.550 -6.234 1.00 98.06 376 VAL A N 1
ATOM 2980 C CA . VAL A 1 376 ? -14.437 -9.031 -7.424 1.00 98.06 376 VAL A CA 1
ATOM 2981 C C . VAL A 1 376 ? -13.820 -10.320 -7.957 1.00 98.06 376 VAL A C 1
ATOM 2983 O O . VAL A 1 376 ? -12.602 -10.444 -8.018 1.00 98.06 376 VAL A O 1
ATOM 2986 N N . TRP A 1 377 ? -14.663 -11.248 -8.410 1.00 98.44 377 TRP A N 1
ATOM 2987 C CA . TRP A 1 377 ? -14.269 -12.452 -9.136 1.00 98.44 377 TRP A CA 1
ATOM 2988 C C . TRP A 1 377 ? -14.957 -12.509 -10.493 1.00 98.44 377 TRP A C 1
ATOM 2990 O O . TRP A 1 377 ? -16.159 -12.257 -10.582 1.00 98.44 377 TRP A O 1
ATOM 3000 N N . VAL A 1 378 ? -14.231 -12.922 -11.531 1.00 98.19 378 VAL A N 1
ATOM 3001 C CA . VAL A 1 378 ? -14.780 -13.206 -12.865 1.00 98.19 378 VAL A CA 1
ATOM 3002 C C . VAL A 1 378 ? -14.467 -14.650 -13.223 1.00 98.19 378 VAL A C 1
ATOM 3004 O O . VAL A 1 378 ? -13.313 -15.064 -13.204 1.00 98.19 378 VAL A O 1
ATOM 3007 N N . ASN A 1 379 ? -15.505 -15.436 -13.517 1.00 97.56 379 ASN A N 1
ATOM 3008 C CA . ASN A 1 379 ? -15.391 -16.868 -13.822 1.00 97.56 379 ASN A CA 1
ATOM 3009 C C . ASN A 1 379 ? -14.559 -17.672 -12.796 1.00 97.56 379 ASN A C 1
ATOM 3011 O O . ASN A 1 379 ? -13.907 -18.648 -13.151 1.00 97.56 379 ASN A O 1
ATOM 3015 N N . GLY A 1 380 ? -14.599 -17.271 -11.521 1.00 95.81 380 GLY A N 1
ATOM 3016 C CA . GLY A 1 380 ? -13.858 -17.912 -10.429 1.00 95.81 380 GLY A CA 1
ATOM 3017 C C . GLY A 1 380 ? -12.457 -17.347 -10.175 1.00 95.81 380 GLY A C 1
ATOM 3018 O O . GLY A 1 380 ? -11.906 -17.615 -9.113 1.00 95.81 380 GLY A O 1
ATOM 3019 N N . HIS A 1 381 ? -11.909 -16.524 -11.072 1.00 97.50 381 HIS A N 1
ATOM 3020 C CA . HIS A 1 381 ? -10.643 -15.824 -10.845 1.00 97.50 381 HIS A CA 1
ATOM 3021 C C . HIS A 1 381 ? -10.874 -14.599 -9.965 1.00 97.50 381 HIS A C 1
ATOM 3023 O O . HIS A 1 381 ? -11.691 -13.748 -10.325 1.00 97.50 381 HIS A O 1
ATOM 3029 N N . CYS A 1 382 ? -10.177 -14.497 -8.829 1.00 97.69 382 CYS A N 1
ATOM 3030 C CA . CYS A 1 382 ? -10.220 -13.298 -8.000 1.00 97.69 382 CYS A CA 1
ATOM 3031 C C . CYS A 1 382 ? -9.450 -12.186 -8.712 1.00 97.69 382 CYS A C 1
ATOM 3033 O O . CYS A 1 382 ? -8.238 -12.285 -8.869 1.00 97.69 382 CYS A O 1
ATOM 3035 N N . LEU A 1 383 ? -10.148 -11.131 -9.141 1.00 97.19 383 LEU A N 1
ATOM 3036 C CA . LEU A 1 383 ? -9.510 -9.970 -9.750 1.00 97.19 383 LEU A CA 1
ATOM 3037 C C . LEU A 1 383 ? -8.661 -9.274 -8.695 1.00 97.19 383 LEU A C 1
ATOM 3039 O O . LEU A 1 383 ? -7.476 -9.527 -8.626 1.00 97.19 383 LEU A O 1
ATOM 3043 N N . SER A 1 384 ? -9.237 -8.448 -7.829 1.00 96.06 384 SER A N 1
ATOM 3044 C CA . SER A 1 384 ? -8.517 -7.889 -6.682 1.00 96.06 384 SER A CA 1
ATOM 3045 C C . SER A 1 384 ? -9.490 -7.130 -5.774 1.00 96.06 384 SER A C 1
ATOM 3047 O O . SER A 1 384 ? -10.710 -7.337 -5.831 1.00 96.06 384 SER A O 1
ATOM 3049 N N . ARG A 1 385 ? -8.947 -6.233 -4.951 1.00 97.81 385 ARG A N 1
ATOM 3050 C CA . ARG A 1 385 ? -9.660 -5.289 -4.094 1.00 97.81 385 ARG A CA 1
ATOM 3051 C C . ARG A 1 385 ? -10.090 -4.037 -4.850 1.00 97.81 385 ARG A C 1
ATOM 3053 O O . ARG A 1 385 ? -9.358 -3.517 -5.680 1.00 97.81 385 ARG A O 1
ATOM 3060 N N . TYR A 1 386 ? -11.261 -3.505 -4.527 1.00 97.94 386 TYR A N 1
ATOM 3061 C CA . TYR A 1 386 ? -11.648 -2.152 -4.926 1.00 97.94 386 TYR A CA 1
ATOM 3062 C C . TYR A 1 386 ? -11.998 -1.327 -3.704 1.00 97.94 386 TYR A C 1
ATOM 3064 O O . TYR A 1 386 ? -12.455 -1.853 -2.682 1.00 97.94 386 TYR A O 1
ATOM 3072 N N . TRP A 1 387 ? -11.831 -0.018 -3.839 1.00 97.69 387 TRP A N 1
ATOM 3073 C CA . TRP A 1 387 ? -12.244 0.931 -2.829 1.00 97.69 387 TRP A CA 1
ATOM 3074 C C . TRP A 1 387 ? -12.640 2.251 -3.482 1.00 97.69 387 TRP A C 1
ATOM 3076 O O . TRP A 1 387 ? -11.866 2.862 -4.211 1.00 97.69 387 TRP A O 1
ATOM 3086 N N . SER A 1 388 ? -13.847 2.712 -3.170 1.00 95.69 388 SER A N 1
ATOM 3087 C CA . SER A 1 388 ? -14.473 3.918 -3.704 1.00 95.69 388 SER A CA 1
ATOM 3088 C C . SER A 1 388 ? -13.631 5.176 -3.553 1.00 95.69 388 SER A C 1
ATOM 3090 O O . SER A 1 388 ? -13.834 6.127 -4.297 1.00 95.69 388 SER A O 1
ATOM 3092 N N . ILE A 1 389 ? -12.693 5.207 -2.605 1.00 95.94 389 ILE A N 1
ATOM 3093 C CA . ILE A 1 389 ? -11.831 6.362 -2.353 1.00 95.94 389 ILE A CA 1
ATOM 3094 C C . ILE A 1 389 ? -10.807 6.615 -3.466 1.00 95.94 389 ILE A C 1
ATOM 3096 O O . ILE A 1 389 ? -10.329 7.742 -3.565 1.00 95.94 389 ILE A O 1
ATOM 3100 N N . GLY A 1 390 ? -10.529 5.628 -4.325 1.00 95.88 390 GLY A N 1
ATOM 3101 C CA . GLY A 1 390 ? -9.563 5.754 -5.418 1.00 95.88 390 GLY A CA 1
ATOM 3102 C C . GLY A 1 390 ? -8.104 5.619 -4.972 1.00 95.88 390 GLY A C 1
ATOM 3103 O O . GLY A 1 390 ? -7.858 5.233 -3.830 1.00 95.88 390 GLY A O 1
ATOM 3104 N N . PRO A 1 391 ? -7.132 5.913 -5.848 1.00 95.56 391 PRO A N 1
ATOM 3105 C CA . PRO A 1 391 ? -7.305 6.615 -7.123 1.00 95.56 391 PRO A CA 1
ATOM 3106 C C . PRO A 1 391 ? -7.832 5.717 -8.255 1.00 95.56 391 PRO A C 1
ATOM 3108 O O . PRO A 1 391 ? -8.559 6.190 -9.127 1.00 95.56 391 PRO A O 1
ATOM 3111 N N . THR A 1 392 ? -7.584 4.405 -8.188 1.00 96.56 392 THR A N 1
ATOM 3112 C CA . THR A 1 392 ? -8.149 3.455 -9.155 1.00 96.56 392 THR A CA 1
ATOM 3113 C C . THR A 1 392 ? -9.641 3.200 -8.916 1.00 96.56 392 THR A C 1
ATOM 3115 O O . THR A 1 392 ? -10.075 2.907 -7.800 1.00 96.56 392 THR A O 1
ATOM 3118 N N . GLN A 1 393 ? -10.442 3.315 -9.978 1.00 97.88 393 GLN A N 1
ATOM 3119 C CA . GLN A 1 393 ? -11.895 3.074 -9.987 1.00 97.88 393 GLN A CA 1
ATOM 3120 C C . GLN A 1 393 ? -12.293 1.912 -10.904 1.00 97.88 393 GLN A C 1
ATOM 3122 O O . GLN A 1 393 ? -13.478 1.574 -11.023 1.00 97.88 393 GLN A O 1
ATOM 3127 N N . THR A 1 394 ? -11.312 1.298 -11.564 1.00 98.44 394 THR A N 1
ATOM 3128 C CA . THR A 1 394 ? -11.517 0.212 -12.519 1.00 98.44 394 THR A CA 1
ATOM 3129 C C . THR A 1 394 ? -10.602 -0.970 -12.256 1.00 98.44 394 THR A C 1
ATOM 3131 O O . THR A 1 394 ? -9.489 -0.794 -11.781 1.00 98.44 394 THR A O 1
ATOM 3134 N N . MET A 1 395 ? -11.033 -2.170 -12.641 1.00 98.31 395 MET A N 1
ATOM 3135 C CA . MET A 1 395 ? -10.190 -3.371 -12.630 1.00 98.31 395 MET A CA 1
ATOM 3136 C C . MET A 1 395 ? -10.035 -3.943 -14.029 1.00 98.31 395 MET A C 1
ATOM 3138 O O . MET A 1 395 ? -11.046 -4.158 -14.703 1.00 98.31 395 MET A O 1
ATOM 3142 N N . LEU A 1 396 ? -8.803 -4.257 -14.429 1.00 98.44 396 LEU A N 1
ATOM 3143 C CA . LEU A 1 396 ? -8.544 -5.016 -15.647 1.00 98.44 396 LEU A CA 1
ATOM 3144 C C . LEU A 1 396 ? -9.177 -6.413 -15.550 1.00 98.44 396 LEU A C 1
ATOM 3146 O O . LEU A 1 396 ? -8.958 -7.160 -14.597 1.00 98.44 396 LEU A O 1
ATOM 3150 N N . VAL A 1 397 ? -9.942 -6.780 -16.576 1.00 98.56 397 VAL A N 1
ATOM 3151 C CA . VAL A 1 397 ? -10.396 -8.150 -16.816 1.00 98.56 397 VAL A CA 1
ATOM 3152 C C . VAL A 1 397 ? -9.665 -8.673 -18.048 1.00 98.56 397 VAL A C 1
ATOM 3154 O O . VAL A 1 397 ? -10.012 -8.295 -19.176 1.00 98.56 397 VAL A O 1
ATOM 3157 N N . PRO A 1 398 ? -8.649 -9.532 -17.867 1.00 97.94 398 PRO A N 1
ATOM 3158 C CA . PRO A 1 398 ? -7.889 -10.052 -18.987 1.00 97.94 398 PRO A CA 1
ATOM 3159 C C . PRO A 1 398 ? -8.753 -11.001 -19.820 1.00 97.94 398 PRO A C 1
ATOM 3161 O O . PRO A 1 398 ? -9.523 -11.815 -19.304 1.00 97.94 398 PRO A O 1
ATOM 3164 N N . LYS A 1 399 ? -8.589 -10.942 -21.141 1.00 97.31 399 LYS A N 1
ATOM 3165 C CA . LYS A 1 399 ? -9.336 -11.756 -22.107 1.00 97.31 399 LYS A CA 1
ATOM 3166 C C . LYS A 1 399 ? -9.162 -13.258 -21.880 1.00 97.31 399 LYS A C 1
ATOM 3168 O O . LYS A 1 399 ? -10.067 -14.025 -22.184 1.00 97.31 399 LYS A O 1
ATOM 3173 N N . SER A 1 400 ? -8.027 -13.673 -21.310 1.00 97.56 400 SER A N 1
ATOM 3174 C CA . SER A 1 400 ? -7.744 -15.064 -20.935 1.00 97.56 400 SER A CA 1
ATOM 3175 C C . SER A 1 400 ? -8.651 -15.588 -19.817 1.00 97.56 400 SER A C 1
ATOM 3177 O O . SER A 1 400 ? -8.789 -16.800 -19.682 1.00 97.56 400 SER A O 1
ATOM 3179 N N . TRP A 1 401 ? -9.285 -14.707 -19.037 1.00 98.00 401 TRP A N 1
ATOM 3180 C CA . TRP A 1 401 ? -10.239 -15.066 -17.978 1.00 98.00 401 TRP A CA 1
ATOM 3181 C C . TRP A 1 401 ? -11.697 -14.936 -18.428 1.00 98.00 401 TRP A C 1
ATOM 3183 O O . TRP A 1 401 ? -12.622 -15.171 -17.647 1.00 98.00 401 TRP A O 1
ATOM 3193 N N . LEU A 1 402 ? -11.923 -14.583 -19.695 1.00 98.50 402 LEU A N 1
ATOM 3194 C CA . LEU A 1 402 ? -13.237 -14.515 -20.320 1.00 98.50 402 LEU A CA 1
ATOM 3195 C C . LEU A 1 402 ? -13.478 -15.728 -21.218 1.00 98.50 402 LEU A C 1
ATOM 3197 O O . LEU A 1 402 ? -12.564 -16.333 -21.773 1.00 98.50 402 LEU A O 1
ATOM 3201 N N . ARG A 1 403 ? -14.755 -16.051 -21.419 1.00 98.19 403 ARG A N 1
ATOM 3202 C CA . ARG A 1 403 ? -15.201 -17.051 -22.396 1.00 98.19 403 ARG A CA 1
ATOM 3203 C C . ARG A 1 403 ? -16.287 -16.477 -23.292 1.00 98.19 403 ARG A C 1
ATOM 3205 O O . ARG A 1 403 ? -17.052 -15.616 -22.868 1.00 98.19 403 ARG A O 1
ATOM 3212 N N . LYS A 1 404 ? -16.400 -16.974 -24.524 1.00 98.19 404 LYS A N 1
ATOM 3213 C CA . LYS A 1 404 ? -17.506 -16.603 -25.417 1.00 98.19 404 LYS A CA 1
ATOM 3214 C C . LYS A 1 404 ? -18.845 -17.039 -24.806 1.00 98.19 404 LYS A C 1
ATOM 3216 O O . LYS A 1 404 ? -18.956 -18.136 -24.263 1.00 98.19 404 LYS A O 1
ATOM 3221 N N . GLY A 1 405 ? -19.868 -16.199 -24.919 1.00 98.31 405 GLY A N 1
ATOM 3222 C CA . GLY A 1 405 ? -21.181 -16.434 -24.329 1.00 98.31 405 GLY A CA 1
ATOM 3223 C C . GLY A 1 405 ? -21.263 -15.964 -22.876 1.00 98.31 405 GLY A C 1
ATOM 3224 O O . GLY A 1 405 ? -20.826 -14.864 -22.545 1.00 98.31 405 GLY A O 1
ATOM 3225 N N . LEU A 1 406 ? -21.897 -16.764 -22.017 1.00 98.19 406 LEU A N 1
ATOM 3226 C CA . LEU A 1 406 ? -22.258 -16.361 -20.657 1.00 98.19 406 LEU A CA 1
ATOM 3227 C C . LEU A 1 406 ? -21.073 -16.474 -19.683 1.00 98.19 406 LEU A C 1
ATOM 3229 O O . LEU A 1 406 ? -20.515 -17.554 -19.475 1.00 98.19 406 LEU A O 1
ATOM 3233 N N . ASN A 1 407 ? -20.750 -15.365 -19.027 1.00 98.69 407 ASN A N 1
ATOM 3234 C CA . ASN A 1 407 ? -19.718 -15.248 -18.000 1.00 98.69 407 ASN A CA 1
ATOM 3235 C C . ASN A 1 407 ? -20.364 -14.956 -16.644 1.00 98.69 407 ASN A C 1
ATOM 3237 O O . ASN A 1 407 ? -21.452 -14.376 -16.574 1.00 98.69 407 ASN A O 1
ATOM 3241 N N . GLU A 1 408 ? -19.688 -15.368 -15.578 1.00 97.94 408 GLU A N 1
ATOM 3242 C CA . GLU A 1 408 ? -20.096 -15.128 -14.197 1.00 97.94 408 GLU A CA 1
ATOM 3243 C C . GLU A 1 408 ? -19.233 -14.037 -13.565 1.00 97.94 408 GLU A C 1
ATOM 3245 O O . GLU A 1 408 ? -18.026 -13.979 -13.796 1.00 97.94 408 GLU A O 1
ATOM 3250 N N . VAL A 1 409 ? -19.856 -13.209 -12.728 1.00 97.94 409 VAL A N 1
ATOM 3251 C CA . VAL A 1 409 ? -19.160 -12.277 -11.842 1.00 97.94 409 VAL A CA 1
ATOM 3252 C C . VAL A 1 409 ? -19.721 -12.379 -10.430 1.00 97.94 409 VAL A C 1
ATOM 3254 O O . VAL A 1 409 ? -20.939 -12.488 -10.239 1.00 97.94 409 VAL A O 1
ATOM 3257 N N . VAL A 1 410 ? -18.830 -12.331 -9.445 1.00 97.44 410 VAL A N 1
ATOM 3258 C CA . VAL A 1 410 ? -19.168 -12.209 -8.027 1.00 97.44 410 VAL A CA 1
ATOM 3259 C C . VAL A 1 410 ? -18.518 -10.944 -7.483 1.00 97.44 410 VAL A C 1
ATOM 3261 O O . VAL A 1 410 ? -17.338 -10.720 -7.713 1.00 97.44 410 VAL A O 1
ATOM 3264 N N . VAL A 1 411 ? -19.276 -10.127 -6.758 1.00 97.25 411 VAL A N 1
ATOM 3265 C CA . VAL A 1 411 ? -18.771 -8.949 -6.041 1.00 97.25 411 VAL A CA 1
ATOM 3266 C C . VAL A 1 411 ? -19.042 -9.139 -4.559 1.00 97.25 411 VAL A C 1
ATOM 3268 O O . VAL A 1 411 ? -20.195 -9.288 -4.161 1.00 97.25 411 VAL A O 1
ATOM 3271 N N . PHE A 1 412 ? -17.998 -9.147 -3.741 1.00 97.44 412 PHE A N 1
ATOM 3272 C CA . PHE A 1 412 ? -18.125 -8.991 -2.298 1.00 97.44 412 PHE A CA 1
ATOM 3273 C C . PHE A 1 412 ? -18.023 -7.503 -1.974 1.00 97.44 412 PHE A C 1
ATOM 3275 O O . PHE A 1 412 ? -17.004 -6.908 -2.302 1.00 97.44 412 PHE A O 1
ATOM 3282 N N . ASP A 1 413 ? -19.037 -6.918 -1.334 1.00 96.81 413 ASP A N 1
ATOM 3283 C CA . ASP A 1 413 ? -19.014 -5.520 -0.878 1.00 96.81 413 ASP A CA 1
ATOM 3284 C C . ASP A 1 413 ? -19.253 -5.465 0.636 1.00 96.81 413 ASP A C 1
ATOM 3286 O O . ASP A 1 413 ? -20.167 -6.116 1.145 1.00 96.81 413 ASP A O 1
ATOM 3290 N N . LEU A 1 414 ? -18.434 -4.693 1.356 1.00 96.62 414 LEU A N 1
ATOM 3291 C CA . LEU A 1 414 ? -18.490 -4.565 2.817 1.00 96.62 414 LEU A CA 1
ATOM 3292 C C . LEU A 1 414 ? -19.713 -3.779 3.308 1.00 96.62 414 LEU A C 1
ATOM 3294 O O . LEU A 1 414 ? -20.221 -4.042 4.396 1.00 96.62 414 LEU A O 1
ATOM 3298 N N . TYR A 1 415 ? -20.187 -2.814 2.527 1.00 94.00 415 TYR A N 1
ATOM 3299 C CA . TYR A 1 415 ? -21.334 -1.974 2.878 1.00 94.00 415 TYR A CA 1
ATOM 3300 C C . TYR A 1 415 ? -22.634 -2.488 2.257 1.00 94.00 415 TYR A C 1
ATOM 3302 O O . TYR A 1 415 ? -23.720 -2.146 2.719 1.00 94.00 415 TYR A O 1
ATOM 3310 N N . GLY A 1 416 ? -22.520 -3.313 1.219 1.00 90.31 416 GLY A N 1
ATOM 3311 C CA . GLY A 1 416 ? -23.613 -3.671 0.339 1.00 90.31 416 GLY A CA 1
ATOM 3312 C C . GLY A 1 416 ? -23.988 -2.523 -0.601 1.00 90.31 416 GLY A C 1
ATOM 3313 O O . GLY A 1 416 ? -23.667 -1.353 -0.395 1.00 90.31 416 GLY A O 1
ATOM 3314 N N . SER A 1 417 ? -24.728 -2.862 -1.650 1.00 85.19 417 SER A N 1
ATOM 3315 C CA 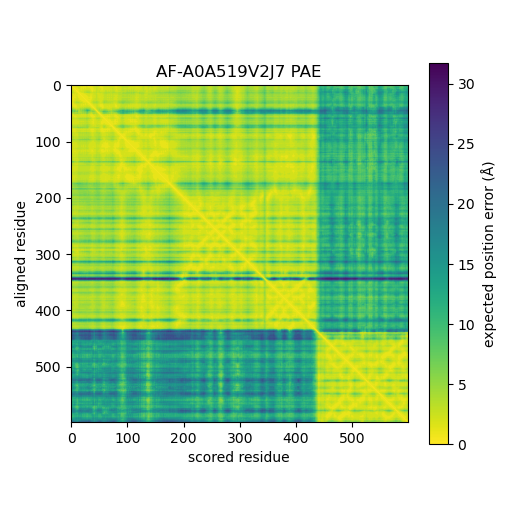. SER A 1 417 ? -25.323 -1.907 -2.577 1.00 85.19 417 SER A CA 1
ATOM 3316 C C . SER A 1 417 ? -26.830 -2.114 -2.675 1.00 85.19 417 SER A C 1
ATOM 3318 O O . SER A 1 417 ? -27.329 -3.214 -2.924 1.00 85.19 417 SER A O 1
ATOM 3320 N N . ALA A 1 418 ? -27.570 -1.017 -2.509 1.00 80.81 418 ALA A N 1
ATOM 3321 C CA . ALA A 1 418 ? -29.013 -0.974 -2.730 1.00 80.81 418 ALA A CA 1
ATOM 3322 C C . ALA A 1 418 ? -29.381 -0.983 -4.229 1.00 80.81 418 ALA A C 1
ATOM 3324 O O . ALA A 1 418 ? -30.530 -1.258 -4.583 1.00 80.81 418 ALA A O 1
ATOM 3325 N N . LYS A 1 419 ? -28.418 -0.663 -5.101 1.00 84.75 419 LYS A N 1
ATOM 3326 C CA . LYS A 1 419 ? -28.540 -0.644 -6.563 1.00 84.75 419 LYS A CA 1
ATOM 3327 C C . LYS A 1 419 ? -27.241 -1.207 -7.158 1.00 84.75 419 LYS A C 1
ATOM 3329 O O . LYS A 1 419 ? -26.406 -0.423 -7.602 1.00 84.75 419 LYS A O 1
ATOM 3334 N N . PRO A 1 420 ? -27.027 -2.536 -7.108 1.00 88.56 420 PRO A N 1
ATOM 3335 C CA . PRO A 1 420 ? -25.794 -3.131 -7.606 1.00 88.56 420 PRO A CA 1
ATOM 3336 C C . PRO A 1 420 ? -25.715 -2.929 -9.122 1.00 88.56 420 PRO A C 1
ATOM 3338 O O . PRO A 1 420 ? -26.441 -3.563 -9.887 1.00 88.56 420 PRO A O 1
ATOM 3341 N N . GLU A 1 421 ? -24.852 -2.011 -9.548 1.00 90.56 421 GLU A N 1
ATOM 3342 C CA . GLU A 1 421 ? -24.636 -1.656 -10.946 1.00 90.56 421 GLU A CA 1
ATOM 3343 C C . GLU A 1 421 ? -23.153 -1.815 -11.258 1.00 90.56 421 GLU A C 1
ATOM 3345 O O . GLU A 1 421 ? -22.315 -1.100 -10.716 1.00 90.56 421 GLU A O 1
ATOM 3350 N N . LEU A 1 422 ? -22.829 -2.775 -12.118 1.00 96.38 422 LEU A N 1
ATOM 3351 C CA . LEU A 1 422 ? -21.463 -3.040 -12.546 1.00 96.38 422 LEU A CA 1
ATOM 3352 C C . LEU A 1 422 ? -21.416 -2.936 -14.069 1.00 96.38 422 LEU A C 1
ATOM 3354 O O . LEU A 1 422 ? -22.112 -3.674 -14.774 1.00 96.38 422 LEU A O 1
ATOM 3358 N N . THR A 1 423 ? -20.651 -1.963 -14.554 1.00 98.00 423 THR A N 1
ATOM 3359 C CA . THR A 1 423 ? -20.511 -1.642 -15.978 1.00 98.00 423 THR A CA 1
ATOM 3360 C C . THR A 1 423 ? -19.092 -1.930 -16.453 1.00 98.00 423 THR A C 1
ATOM 3362 O O . THR A 1 423 ? -18.204 -2.221 -15.652 1.00 98.00 423 THR A O 1
ATOM 3365 N N . PHE A 1 424 ? -18.902 -1.888 -17.768 1.00 98.56 424 PHE A N 1
ATOM 3366 C CA . PHE A 1 424 ? -17.641 -2.204 -18.422 1.00 98.56 424 PHE A CA 1
ATOM 3367 C C . PHE A 1 424 ? -17.142 -0.993 -19.205 1.00 98.56 424 PHE A C 1
ATOM 3369 O O . PHE A 1 424 ? -17.950 -0.283 -19.805 1.00 98.56 424 PHE A O 1
ATOM 3376 N N . LEU A 1 425 ? -15.831 -0.781 -19.222 1.00 98.56 425 LEU A N 1
ATOM 3377 C CA . LEU A 1 425 ? -15.151 0.266 -19.979 1.00 98.56 425 LEU A CA 1
ATOM 3378 C C . LEU A 1 425 ? -14.072 -0.347 -20.876 1.00 98.56 425 LEU A C 1
ATOM 3380 O O . LEU A 1 425 ? -13.582 -1.450 -20.629 1.00 98.56 425 LEU A O 1
ATOM 3384 N N . ALA A 1 426 ? -13.687 0.400 -21.909 1.00 97.94 426 ALA A N 1
ATOM 3385 C CA . ALA A 1 426 ? -12.571 0.054 -22.788 1.00 97.94 426 ALA A CA 1
ATOM 3386 C C . ALA A 1 426 ? -11.237 0.705 -22.362 1.00 97.94 426 ALA A C 1
ATOM 3388 O O . ALA A 1 426 ? -10.225 0.474 -23.012 1.00 97.94 426 ALA A O 1
ATOM 3389 N N . HIS A 1 427 ? -11.238 1.516 -21.302 1.00 97.38 427 HIS A N 1
ATOM 3390 C CA . HIS A 1 427 ? -10.066 2.196 -20.746 1.00 97.38 427 HIS A CA 1
ATOM 3391 C C . HIS A 1 427 ? -10.116 2.163 -19.211 1.00 97.38 427 HIS A C 1
ATOM 3393 O O . HIS A 1 427 ? -11.219 2.088 -18.651 1.00 97.38 427 HIS A O 1
ATOM 3399 N N . PRO A 1 428 ? -8.957 2.214 -18.533 1.00 98.06 428 PRO A N 1
ATOM 3400 C CA . PRO A 1 428 ? -8.910 2.302 -17.084 1.00 98.06 428 PRO A CA 1
ATOM 3401 C C . PRO A 1 428 ? -9.235 3.721 -16.592 1.00 98.06 428 PRO A C 1
ATOM 3403 O O . PRO A 1 428 ? -9.127 4.699 -17.329 1.00 98.06 428 PRO A O 1
ATOM 3406 N N . ILE A 1 429 ? -9.601 3.819 -15.317 1.00 98.38 429 ILE A N 1
ATOM 3407 C CA . ILE A 1 429 ? -9.658 5.056 -14.535 1.00 98.38 429 ILE A CA 1
ATOM 3408 C C . ILE A 1 429 ? -8.741 4.828 -13.333 1.00 98.38 429 ILE A C 1
ATOM 3410 O O . ILE A 1 429 ? -9.134 4.142 -12.385 1.00 98.38 429 ILE A O 1
ATOM 3414 N N . LEU A 1 430 ? -7.515 5.349 -13.405 1.00 97.56 430 LEU A N 1
ATOM 3415 C CA . LEU A 1 430 ? -6.482 5.162 -12.377 1.00 97.56 430 LEU A CA 1
ATOM 3416 C C . LEU A 1 430 ? -6.278 6.394 -11.494 1.00 97.56 430 LEU A C 1
ATOM 3418 O O . LEU A 1 430 ? -5.623 6.276 -10.474 1.00 97.56 430 LEU A O 1
ATOM 3422 N N . ASP A 1 431 ? -6.847 7.546 -11.852 1.00 95.44 431 ASP A N 1
ATOM 3423 C CA . ASP A 1 431 ? -6.508 8.870 -11.320 1.00 95.44 431 ASP A CA 1
ATOM 3424 C C . ASP A 1 431 ? -7.694 9.610 -10.671 1.00 95.44 431 ASP A C 1
ATOM 3426 O O . ASP A 1 431 ? -7.644 10.821 -10.451 1.00 95.44 431 ASP A O 1
ATOM 3430 N N . GLN A 1 432 ? -8.763 8.894 -10.310 1.00 95.50 432 GLN A N 1
ATOM 3431 C CA . GLN A 1 432 ? -9.939 9.484 -9.673 1.00 95.50 432 GLN A CA 1
ATOM 3432 C C . GLN A 1 432 ? -9.961 9.201 -8.169 1.00 95.50 432 GLN A C 1
ATOM 3434 O O . GLN A 1 432 ? -10.408 8.146 -7.708 1.00 95.50 432 GLN A O 1
ATOM 3439 N N . VAL A 1 433 ? -9.571 10.203 -7.385 1.00 91.75 433 VAL A N 1
ATOM 3440 C CA . VAL A 1 433 ? -9.711 10.185 -5.927 1.00 91.75 433 VAL A CA 1
ATOM 3441 C C . VAL A 1 433 ? -11.061 10.782 -5.519 1.00 91.75 433 VAL A C 1
ATOM 3443 O O . VAL A 1 433 ? -11.353 11.937 -5.818 1.00 91.75 433 VAL A O 1
ATOM 3446 N N . ASN A 1 434 ? -11.874 10.006 -4.799 1.00 90.06 434 ASN A N 1
ATOM 3447 C CA . ASN A 1 434 ? -13.172 10.460 -4.273 1.00 90.06 434 ASN A CA 1
ATOM 3448 C C . ASN A 1 434 ? -13.145 10.761 -2.768 1.00 90.06 434 ASN A C 1
ATOM 3450 O O . ASN A 1 434 ? -14.092 11.330 -2.224 1.00 90.06 434 ASN A O 1
ATOM 3454 N N . GLU A 1 435 ? -12.090 10.344 -2.071 1.00 80.25 435 GLU A N 1
ATOM 3455 C CA . GLU A 1 435 ? -11.839 10.783 -0.705 1.00 80.25 435 GLU A CA 1
ATOM 3456 C C . GLU A 1 435 ? -11.269 12.200 -0.733 1.00 80.25 435 GLU A C 1
ATOM 3458 O O . GLU A 1 435 ? -10.427 12.525 -1.566 1.00 80.25 435 GLU A O 1
ATOM 3463 N N . ALA A 1 436 ? -11.732 13.060 0.175 1.00 64.62 436 ALA A N 1
ATOM 3464 C CA . ALA A 1 436 ? -11.071 14.339 0.369 1.00 64.62 436 ALA A CA 1
ATOM 3465 C C . ALA A 1 436 ? -9.612 14.052 0.738 1.00 64.62 436 ALA A C 1
ATOM 3467 O O . ALA A 1 436 ? -9.362 13.419 1.769 1.00 64.62 436 ALA A O 1
ATOM 3468 N N . GLN A 1 437 ? -8.677 14.495 -0.107 1.00 60.81 437 GLN A N 1
ATOM 3469 C CA . GLN A 1 437 ? -7.255 14.437 0.215 1.00 60.81 437 GLN A CA 1
ATOM 3470 C C . GLN A 1 437 ? -7.050 15.053 1.601 1.00 60.81 437 GLN A C 1
ATOM 3472 O O . GLN A 1 437 ? -7.754 16.024 1.927 1.00 60.81 437 GLN A O 1
ATOM 3477 N N . PRO A 1 438 ? -6.151 14.499 2.439 1.00 53.06 438 PRO A N 1
ATOM 3478 C CA . PRO A 1 438 ? -5.799 15.156 3.682 1.00 53.06 438 PRO A CA 1
ATOM 3479 C C . PRO A 1 438 ? -5.439 16.595 3.335 1.00 53.06 438 PRO A C 1
ATOM 3481 O O . PRO A 1 438 ? -4.550 16.863 2.529 1.00 53.06 438 PRO A O 1
ATOM 3484 N N . GLN A 1 439 ? -6.242 17.519 3.859 1.00 60.78 439 GLN A N 1
ATOM 3485 C CA . GLN A 1 439 ? -5.968 18.929 3.679 1.00 60.78 439 GLN A CA 1
ATOM 3486 C C . GLN A 1 439 ? -4.599 19.213 4.281 1.00 60.78 439 GLN A C 1
ATOM 3488 O O . GLN A 1 439 ? -4.180 18.501 5.198 1.00 60.78 439 GLN A O 1
ATOM 3493 N N . LYS A 1 440 ? -3.941 20.265 3.781 1.00 80.19 440 LYS A N 1
ATOM 3494 C CA . LYS A 1 440 ? -2.748 20.819 4.423 1.00 80.19 440 LYS A CA 1
ATOM 3495 C C . LYS A 1 440 ? -2.938 20.763 5.939 1.00 80.19 440 LYS A C 1
ATOM 3497 O O . LYS A 1 440 ? -4.000 21.138 6.444 1.00 80.19 440 LYS A O 1
ATOM 3502 N N . HIS A 1 441 ? -1.927 20.323 6.666 1.00 89.81 441 HIS A N 1
ATOM 3503 C CA . HIS A 1 441 ? -1.941 20.122 8.107 1.00 89.81 441 HIS A CA 1
ATOM 3504 C C . HIS A 1 441 ? -2.013 21.449 8.883 1.00 89.81 441 HIS A C 1
ATOM 3506 O O . HIS A 1 441 ? -1.768 21.481 10.080 1.00 89.81 441 HIS A O 1
ATOM 3512 N N . LYS A 1 442 ? -2.396 22.548 8.229 1.00 88.44 442 LYS A N 1
ATOM 3513 C CA . LYS A 1 442 ? -2.744 23.837 8.813 1.00 88.44 442 LYS A CA 1
ATOM 3514 C C . LYS A 1 442 ? -4.186 24.184 8.478 1.00 88.44 442 LYS A C 1
ATOM 3516 O O . LYS A 1 442 ? -4.523 24.515 7.341 1.00 88.44 442 LYS A O 1
ATOM 3521 N N . SER A 1 443 ? -5.026 24.183 9.506 1.00 81.62 443 SER A N 1
ATOM 3522 C CA . SER A 1 443 ? -6.367 24.763 9.424 1.00 81.62 443 SER A CA 1
ATOM 3523 C C . SER A 1 443 ? -6.319 26.297 9.466 1.00 81.62 443 SER A C 1
ATOM 3525 O O . SER A 1 443 ? -5.344 26.896 9.920 1.00 81.62 443 SER A O 1
ATOM 3527 N N . THR A 1 444 ? -7.400 26.959 9.039 1.00 78.62 444 THR A N 1
ATOM 3528 C CA . THR A 1 444 ? -7.496 28.434 9.009 1.00 78.62 444 THR A CA 1
ATOM 3529 C C . THR A 1 444 ? -7.340 29.099 10.377 1.00 78.62 444 THR A C 1
ATOM 3531 O O . THR A 1 444 ? -6.978 30.271 10.441 1.00 78.62 444 THR A O 1
ATOM 3534 N N . ASN A 1 445 ? -7.622 28.371 11.461 1.00 82.56 445 ASN A N 1
ATOM 3535 C CA . ASN A 1 445 ? -7.629 28.904 12.824 1.00 82.56 445 ASN A CA 1
ATOM 3536 C C . ASN A 1 445 ? -6.333 28.609 13.592 1.00 82.56 445 ASN A C 1
ATOM 3538 O O . ASN A 1 445 ? -6.155 29.135 14.688 1.00 82.56 445 ASN A O 1
ATOM 3542 N N . GLN A 1 446 ? -5.445 27.777 13.041 1.00 88.12 446 GLN A N 1
ATOM 3543 C CA . GLN A 1 446 ? -4.177 27.453 13.681 1.00 88.12 446 GLN A CA 1
ATOM 3544 C C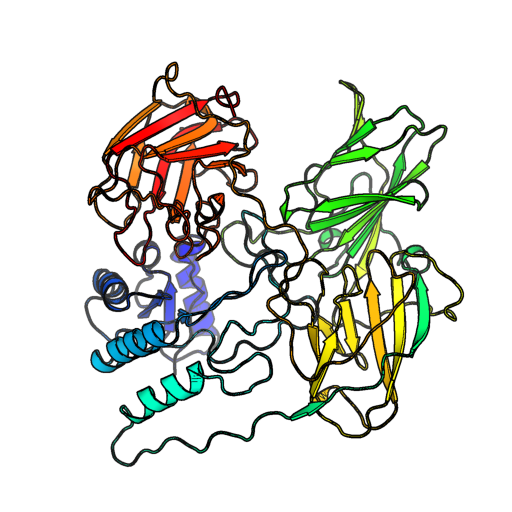 . GLN A 1 446 ? -3.134 28.526 13.392 1.00 88.12 446 GLN A C 1
ATOM 3546 O O . GLN A 1 446 ? -2.922 28.941 12.247 1.00 88.12 446 GLN A O 1
ATOM 3551 N N . LYS A 1 447 ? -2.438 28.944 14.446 1.00 85.94 447 LYS A N 1
ATOM 3552 C CA . LYS A 1 447 ? -1.324 29.879 14.358 1.00 85.94 447 LYS A CA 1
ATOM 3553 C C . LYS A 1 447 ? -0.230 29.437 15.313 1.00 85.94 447 LYS A C 1
ATOM 3555 O O . LYS A 1 447 ? -0.396 29.526 16.525 1.00 85.94 447 LYS A O 1
ATOM 3560 N N . TRP A 1 448 ? 0.891 29.011 14.742 1.00 87.94 448 TRP A N 1
ATOM 3561 C CA . TRP A 1 448 ? 2.115 28.784 15.495 1.00 87.94 448 TRP A CA 1
ATOM 3562 C C . TRP A 1 448 ? 2.549 30.074 16.202 1.00 87.94 448 TRP A C 1
ATOM 3564 O O . TRP A 1 448 ? 2.684 31.125 15.568 1.00 87.94 448 TRP A O 1
ATOM 3574 N N . ASP A 1 449 ? 2.741 29.992 17.518 1.00 85.25 449 ASP A N 1
ATOM 3575 C CA . ASP A 1 449 ? 3.235 31.082 18.356 1.00 85.25 449 ASP A CA 1
ATOM 3576 C C . ASP A 1 449 ? 4.408 30.590 19.213 1.00 85.25 449 ASP A C 1
ATOM 3578 O O . ASP A 1 449 ? 4.227 30.034 20.298 1.00 85.25 449 ASP A O 1
ATOM 3582 N N . ALA A 1 450 ? 5.626 30.815 18.716 1.00 81.06 450 ALA A N 1
ATOM 3583 C CA . ALA A 1 450 ? 6.856 30.488 19.429 1.00 81.06 450 ALA A CA 1
ATOM 3584 C C . ALA A 1 450 ? 7.347 31.598 20.374 1.00 81.06 450 ALA A C 1
ATOM 3586 O O . ALA A 1 450 ? 8.394 31.431 20.995 1.00 81.06 450 ALA A O 1
ATOM 3587 N N . THR A 1 451 ? 6.634 32.725 20.522 1.00 79.06 451 THR A N 1
ATOM 3588 C CA . THR A 1 451 ? 7.156 33.898 21.259 1.00 79.06 451 THR A CA 1
ATOM 3589 C C . THR A 1 451 ? 7.466 33.623 22.731 1.00 79.06 451 THR A C 1
ATOM 3591 O O . THR A 1 451 ? 8.367 34.241 23.291 1.00 79.06 451 THR A O 1
ATOM 3594 N N . ALA A 1 452 ? 6.751 32.680 23.348 1.00 80.75 452 ALA A N 1
ATOM 3595 C CA . ALA A 1 452 ? 6.959 32.258 24.733 1.00 80.75 452 ALA A CA 1
ATOM 3596 C C . ALA A 1 452 ? 7.655 30.889 24.860 1.00 80.75 452 ALA A C 1
ATOM 3598 O O . ALA A 1 452 ? 7.742 30.354 25.966 1.00 80.75 452 ALA A O 1
ATOM 3599 N N . LEU A 1 453 ? 8.110 30.293 23.751 1.00 89.69 453 LEU A N 1
ATOM 3600 C CA . LEU A 1 453 ? 8.753 28.981 23.754 1.00 89.69 453 LEU A CA 1
ATOM 3601 C C . LEU A 1 453 ? 10.274 29.124 23.826 1.00 89.69 453 LEU A C 1
ATOM 3603 O O . LEU A 1 453 ? 10.891 29.797 23.001 1.00 89.69 453 LEU A O 1
ATOM 3607 N N . THR A 1 454 ? 10.891 28.414 24.766 1.00 93.00 454 THR A N 1
ATOM 3608 C CA . THR A 1 454 ? 12.347 28.241 24.795 1.00 93.00 454 THR A CA 1
ATOM 3609 C C . THR A 1 454 ? 12.717 27.032 23.933 1.00 93.00 454 THR A C 1
ATOM 3611 O O . THR A 1 454 ? 12.197 25.943 24.197 1.00 93.00 454 THR A O 1
ATOM 3614 N N . PRO A 1 455 ? 13.588 27.178 22.916 1.00 96.06 455 PRO A N 1
ATOM 3615 C CA . PRO A 1 455 ? 14.018 26.045 22.110 1.00 96.06 455 PRO A CA 1
ATOM 3616 C C . PRO A 1 455 ? 14.795 25.046 22.968 1.00 96.06 455 PRO A C 1
ATOM 3618 O O . PRO A 1 455 ? 15.641 25.411 23.783 1.00 96.06 455 PRO A O 1
ATOM 3621 N N . THR A 1 456 ? 14.499 23.764 22.781 1.00 97.06 456 THR A N 1
ATOM 3622 C CA . THR A 1 456 ? 15.244 22.654 23.381 1.00 97.06 456 THR A CA 1
ATOM 3623 C C . THR A 1 456 ? 16.607 22.476 22.707 1.00 97.06 456 THR A C 1
ATOM 3625 O O . THR A 1 456 ? 17.571 22.084 23.362 1.00 97.06 456 THR A O 1
ATOM 3628 N N . ALA A 1 457 ? 16.688 22.793 21.414 1.00 97.75 457 ALA A N 1
ATOM 3629 C CA . ALA A 1 457 ? 17.930 22.930 20.664 1.00 97.75 457 ALA A CA 1
ATOM 3630 C C . ALA A 1 457 ? 17.768 23.981 19.566 1.00 97.75 457 ALA A C 1
ATOM 3632 O O . ALA A 1 457 ? 16.674 24.178 19.038 1.00 97.75 457 ALA A O 1
ATOM 3633 N N . GLU A 1 458 ? 18.866 24.622 19.196 1.00 97.94 458 GLU A N 1
ATOM 3634 C CA . GLU A 1 458 ? 18.956 25.506 18.040 1.00 97.94 458 GLU A CA 1
ATOM 3635 C C . GLU A 1 458 ? 20.340 25.364 17.411 1.00 97.94 458 GLU A C 1
ATOM 3637 O O . GLU A 1 458 ? 21.308 25.017 18.093 1.00 97.94 458 GLU A O 1
ATOM 3642 N N . GLY A 1 459 ? 20.436 25.590 16.107 1.00 98.06 459 GLY A N 1
ATOM 3643 C CA . GLY A 1 459 ? 21.701 25.445 15.401 1.00 98.06 459 GLY A CA 1
ATOM 3644 C C . GLY A 1 459 ? 21.555 25.590 13.898 1.00 98.06 459 GLY A C 1
ATOM 3645 O O . GLY A 1 459 ? 20.537 26.073 13.401 1.00 98.06 459 GLY A O 1
ATOM 3646 N N . SER A 1 460 ? 22.585 25.139 13.186 1.00 98.38 460 SER A N 1
ATOM 3647 C CA . SER A 1 460 ? 22.612 25.128 11.728 1.00 98.38 460 SER A CA 1
ATOM 3648 C C . SER A 1 460 ? 22.956 23.733 11.216 1.00 98.38 460 SER A C 1
ATOM 3650 O O . SER A 1 460 ? 23.898 23.101 11.693 1.00 98.38 460 SER A O 1
ATOM 3652 N N . PHE A 1 461 ? 22.196 23.260 10.237 1.00 98.38 461 PHE A N 1
ATOM 3653 C CA . PHE A 1 461 ? 22.483 22.056 9.475 1.00 98.38 461 PHE A CA 1
ATOM 3654 C C . PHE A 1 461 ? 23.557 22.320 8.410 1.00 98.38 461 PHE A C 1
ATOM 3656 O O . PHE A 1 461 ? 23.676 23.419 7.859 1.00 98.38 461 PHE A O 1
ATOM 3663 N N . GLU A 1 462 ? 24.336 21.293 8.092 1.00 97.06 462 GLU A N 1
ATOM 3664 C CA . GLU A 1 462 ? 25.285 21.297 6.984 1.00 97.06 462 GLU A CA 1
ATOM 3665 C C . GLU A 1 462 ? 24.560 21.213 5.632 1.00 97.06 462 GLU A C 1
ATOM 3667 O O . GLU A 1 462 ? 23.517 20.568 5.495 1.00 97.06 462 GLU A O 1
ATOM 3672 N N . ASN A 1 463 ? 25.142 21.815 4.591 1.00 95.94 463 ASN A N 1
ATOM 3673 C CA . ASN A 1 463 ? 24.600 21.743 3.233 1.00 95.94 463 ASN A CA 1
ATOM 3674 C C . ASN A 1 463 ? 24.995 20.437 2.523 1.00 95.94 463 ASN A C 1
ATOM 3676 O O . ASN A 1 463 ? 25.804 20.426 1.594 1.00 95.94 463 ASN A O 1
ATOM 3680 N N . ASN A 1 464 ? 24.421 19.322 2.955 1.00 91.50 464 ASN A N 1
ATOM 3681 C CA . ASN A 1 464 ? 24.572 18.023 2.305 1.00 91.50 464 ASN A CA 1
ATOM 3682 C C . ASN A 1 464 ? 23.238 17.251 2.330 1.00 91.50 464 ASN A C 1
ATOM 3684 O O . ASN A 1 464 ? 22.224 17.775 2.779 1.00 91.50 464 ASN A O 1
ATOM 3688 N N . ASN A 1 465 ? 23.217 16.040 1.776 1.00 83.94 465 ASN A N 1
ATOM 3689 C CA . ASN A 1 465 ? 22.053 15.144 1.756 1.00 83.94 465 ASN A CA 1
ATOM 3690 C C . ASN A 1 465 ? 22.161 14.002 2.783 1.00 83.94 465 ASN A C 1
ATOM 3692 O O . ASN A 1 465 ? 21.455 13.006 2.670 1.00 83.94 465 ASN A O 1
ATOM 3696 N N . LYS A 1 466 ? 23.061 14.104 3.765 1.00 88.75 466 LYS A N 1
ATOM 3697 C CA . LYS A 1 466 ? 23.275 13.056 4.769 1.00 88.75 466 LYS A CA 1
ATOM 3698 C C . LYS A 1 466 ? 22.369 13.280 5.975 1.00 88.75 466 LYS A C 1
ATOM 3700 O O . LYS A 1 466 ? 21.939 14.400 6.238 1.00 88.75 466 LYS A O 1
ATOM 3705 N N . TRP A 1 467 ? 22.132 12.214 6.736 1.00 92.50 467 TRP A N 1
ATOM 3706 C CA . TRP A 1 467 ? 21.505 12.301 8.053 1.00 92.50 467 TRP A CA 1
ATOM 3707 C C . TRP A 1 467 ? 22.251 13.279 8.961 1.00 92.50 467 TRP A C 1
ATOM 3709 O O . TRP A 1 467 ? 23.464 13.160 9.144 1.00 92.50 467 TRP A O 1
ATOM 3719 N N . GLN A 1 468 ? 21.511 14.198 9.574 1.00 97.06 468 GLN A N 1
ATOM 3720 C CA . GLN A 1 468 ? 22.051 15.192 10.497 1.00 97.06 468 GLN A CA 1
ATOM 3721 C C . GLN A 1 468 ? 21.455 14.973 11.880 1.00 97.06 468 GLN A C 1
ATOM 3723 O O . GLN A 1 468 ? 20.237 14.937 12.032 1.00 97.06 468 GLN A O 1
ATOM 3728 N N . THR A 1 469 ? 22.313 14.782 12.883 1.00 97.62 469 THR A N 1
ATOM 3729 C CA . THR A 1 469 ? 21.886 14.483 14.257 1.00 97.62 469 THR A CA 1
ATOM 3730 C C . THR A 1 469 ? 21.934 15.743 15.104 1.00 97.62 469 THR A C 1
ATOM 3732 O O . THR A 1 469 ? 22.956 16.425 15.140 1.00 97.62 469 THR A O 1
ATOM 3735 N N . VAL A 1 470 ? 20.853 16.014 15.829 1.00 98.06 470 VAL A N 1
ATOM 3736 C CA . VAL A 1 470 ? 20.785 17.060 16.847 1.00 98.06 470 VAL A CA 1
ATOM 3737 C C . VAL A 1 470 ? 20.522 16.406 18.191 1.00 98.06 470 VAL A C 1
ATOM 3739 O O . VAL A 1 470 ? 19.463 15.817 18.411 1.00 98.06 470 VAL A O 1
ATOM 3742 N N . THR A 1 471 ? 21.491 16.517 19.091 1.00 97.50 471 THR A N 1
ATOM 3743 C CA . THR A 1 471 ? 21.380 16.022 20.465 1.00 97.50 471 THR A CA 1
ATOM 3744 C C . THR A 1 471 ? 20.989 17.163 21.388 1.00 97.50 471 THR A C 1
ATOM 3746 O O . THR A 1 471 ? 21.480 18.282 21.254 1.00 97.50 471 THR A O 1
ATOM 3749 N N . PHE A 1 472 ? 20.130 16.874 22.355 1.00 96.44 472 PHE A N 1
ATOM 3750 C CA . PHE A 1 472 ? 19.697 17.830 23.364 1.00 96.44 472 PHE A CA 1
ATOM 3751 C C . PHE A 1 472 ? 19.583 17.164 24.732 1.00 96.44 472 PHE A C 1
ATOM 3753 O O . PHE A 1 472 ? 19.683 15.946 24.872 1.00 96.44 472 PHE A O 1
ATOM 3760 N N . LYS A 1 473 ? 19.397 17.977 25.776 1.00 95.31 473 LYS A N 1
ATOM 3761 C CA . LYS A 1 473 ? 19.196 17.458 27.129 1.00 95.31 473 LYS A CA 1
ATOM 3762 C C . LYS A 1 473 ? 17.932 16.579 27.161 1.00 95.31 473 LYS A C 1
ATOM 3764 O O . LYS A 1 473 ? 16.869 17.086 26.782 1.00 95.31 473 LYS A O 1
ATOM 3769 N N . PRO A 1 474 ? 18.018 15.328 27.661 1.00 96.75 474 PRO A N 1
ATOM 3770 C CA . PRO A 1 474 ? 16.867 14.447 27.779 1.00 96.75 474 PRO A CA 1
ATOM 3771 C C . PRO A 1 474 ? 15.658 15.129 28.415 1.00 96.75 474 PRO A C 1
ATOM 3773 O O . PRO A 1 474 ? 15.775 15.733 29.484 1.00 96.75 474 PRO A O 1
ATOM 3776 N N . SER A 1 475 ? 14.519 15.080 27.728 1.00 96.56 475 SER A N 1
ATOM 3777 C CA . SER A 1 475 ? 13.293 15.773 28.133 1.00 96.56 475 SER A CA 1
ATOM 3778 C C . SER A 1 475 ? 12.062 14.936 27.801 1.00 96.56 475 SER A C 1
ATOM 3780 O O . SER A 1 475 ? 11.974 14.327 26.736 1.00 96.56 475 SER A O 1
ATOM 3782 N N . THR A 1 476 ? 11.087 14.908 28.712 1.00 97.94 476 THR A N 1
ATOM 3783 C CA . THR A 1 476 ? 9.806 14.235 28.461 1.00 97.94 476 THR A CA 1
ATOM 3784 C C . THR A 1 476 ? 8.965 15.050 27.485 1.00 97.94 476 THR A C 1
ATOM 3786 O O . THR A 1 476 ? 8.684 16.221 27.740 1.00 97.94 476 THR A O 1
ATOM 3789 N N . ALA A 1 477 ? 8.525 14.427 26.395 1.00 97.69 477 ALA A N 1
ATOM 3790 C CA . ALA A 1 477 ? 7.747 15.077 25.352 1.00 97.69 477 ALA A CA 1
ATOM 3791 C C . ALA A 1 477 ? 6.706 14.133 24.748 1.00 97.69 477 ALA A C 1
ATOM 3793 O O . ALA A 1 477 ? 6.952 12.940 24.575 1.00 97.69 477 ALA A O 1
ATOM 3794 N N . ARG A 1 478 ? 5.557 14.699 24.384 1.00 97.88 478 ARG A N 1
ATOM 3795 C CA . ARG A 1 478 ? 4.571 14.091 23.483 1.00 97.88 478 ARG A CA 1
ATOM 3796 C C . ARG A 1 478 ? 4.541 14.789 22.128 1.00 97.88 478 ARG A C 1
ATOM 3798 O O . ARG A 1 478 ? 4.186 14.157 21.147 1.00 97.88 478 ARG A O 1
ATOM 3805 N N . TYR A 1 479 ? 4.903 16.064 22.074 1.00 98.12 479 TYR A N 1
ATOM 3806 C CA . TYR A 1 479 ? 4.922 16.862 20.858 1.00 98.12 479 TYR A CA 1
ATOM 3807 C C . TYR A 1 479 ? 6.354 17.282 20.551 1.00 98.12 479 TYR A C 1
ATOM 3809 O O . TYR A 1 479 ? 7.044 17.832 21.415 1.00 98.12 479 TYR A O 1
ATOM 3817 N N . PHE A 1 480 ? 6.772 17.025 19.317 1.00 98.19 480 PHE A N 1
ATOM 3818 C CA . PHE A 1 480 ? 8.023 17.497 18.736 1.00 98.19 480 PHE A CA 1
ATOM 3819 C C . PHE A 1 480 ? 7.703 18.564 17.692 1.00 98.19 480 PHE A C 1
ATOM 3821 O O . PHE A 1 480 ? 6.805 18.365 16.874 1.00 98.19 480 PHE A O 1
ATOM 3828 N N . ALA A 1 481 ? 8.431 19.676 17.703 1.00 98.19 481 ALA A N 1
ATOM 3829 C CA . ALA A 1 481 ? 8.368 20.671 16.644 1.00 98.19 481 ALA A CA 1
ATOM 3830 C C . ALA A 1 481 ? 9.763 21.001 16.120 1.00 98.19 481 ALA A C 1
ATOM 3832 O O . ALA A 1 481 ? 10.693 21.197 16.907 1.00 98.19 481 ALA A O 1
ATOM 3833 N N . LEU A 1 482 ? 9.872 21.116 14.798 1.00 98.44 482 LEU A N 1
ATOM 3834 C CA . LEU A 1 482 ? 11.032 21.666 14.111 1.00 98.44 482 LEU A CA 1
ATOM 3835 C C . LEU A 1 482 ? 10.600 22.946 13.400 1.00 98.44 482 LEU A C 1
ATOM 3837 O O . LEU A 1 482 ? 9.670 22.933 12.595 1.00 98.44 482 LEU A O 1
ATOM 3841 N N . GLU A 1 483 ? 11.291 24.040 13.697 1.00 98.00 483 GLU A N 1
ATOM 3842 C CA . GLU A 1 483 ? 11.149 25.329 13.032 1.00 98.00 483 GLU A CA 1
ATOM 3843 C C . GLU A 1 483 ? 12.397 25.598 12.181 1.00 98.00 483 GLU A C 1
ATOM 3845 O O . GLU A 1 483 ? 13.488 25.808 12.709 1.00 98.00 483 GLU A O 1
ATOM 3850 N N . ALA A 1 484 ? 12.240 25.578 10.860 1.00 98.19 484 ALA A N 1
ATOM 3851 C CA . ALA A 1 484 ? 13.264 25.944 9.894 1.00 98.19 484 ALA A CA 1
ATOM 3852 C C . ALA A 1 484 ? 13.271 27.467 9.711 1.00 98.19 484 ALA A C 1
ATOM 3854 O O . ALA A 1 484 ? 12.318 28.052 9.199 1.00 98.19 484 ALA A O 1
ATOM 3855 N N . LEU A 1 485 ? 14.349 28.120 10.135 1.00 98.12 485 LEU A N 1
ATOM 3856 C CA . LEU A 1 485 ? 14.499 29.575 10.097 1.00 98.12 485 LEU A CA 1
ATOM 3857 C C . LEU A 1 485 ? 15.022 30.072 8.746 1.00 98.12 485 LEU A C 1
ATOM 3859 O O . LEU A 1 485 ? 14.731 31.201 8.351 1.00 98.12 485 LEU A O 1
ATOM 3863 N N . SER A 1 486 ? 15.818 29.258 8.052 1.00 98.12 486 SER A N 1
ATOM 3864 C CA . SER A 1 486 ? 16.450 29.626 6.785 1.00 98.12 486 SER A CA 1
ATOM 3865 C C . SER A 1 486 ? 16.774 28.404 5.918 1.00 98.12 486 SER A C 1
ATOM 3867 O O . SER A 1 486 ? 16.835 27.269 6.395 1.00 98.12 486 SER A O 1
ATOM 3869 N N . GLU A 1 487 ? 17.006 28.651 4.629 1.00 97.88 487 GLU A N 1
ATOM 3870 C CA . GLU A 1 487 ? 17.402 27.661 3.620 1.00 97.88 487 GLU A CA 1
ATOM 3871 C C . GLU A 1 487 ? 18.852 27.921 3.173 1.00 97.88 487 GLU A C 1
ATOM 3873 O O . GLU A 1 487 ? 19.313 29.067 3.166 1.00 97.88 487 GLU A O 1
ATOM 3878 N N . GLN A 1 488 ? 19.585 26.869 2.798 1.00 97.31 488 GLN A N 1
ATOM 3879 C CA . GLN A 1 488 ? 21.026 26.921 2.492 1.00 97.31 488 GLN A CA 1
ATOM 3880 C C . GLN A 1 488 ? 21.419 27.932 1.399 1.00 97.31 488 GLN A C 1
ATOM 3882 O O . GLN A 1 488 ? 22.518 28.487 1.441 1.00 97.31 488 GLN A O 1
ATOM 3887 N N . LYS A 1 489 ? 20.544 28.191 0.426 1.00 95.50 489 LYS A N 1
ATOM 3888 C CA . LYS A 1 489 ? 20.717 29.159 -0.669 1.00 95.50 489 LYS A CA 1
ATOM 3889 C C . LYS A 1 489 ? 19.848 30.416 -0.498 1.00 95.50 489 LYS A C 1
ATOM 3891 O O . LYS A 1 489 ? 19.762 31.220 -1.426 1.00 95.50 489 LYS A O 1
ATOM 3896 N N . GLY A 1 490 ? 19.213 30.608 0.661 1.00 94.62 490 GLY A N 1
ATOM 3897 C CA . GLY A 1 490 ? 18.326 31.741 0.944 1.00 94.62 490 GLY A CA 1
ATOM 3898 C C . GLY A 1 490 ? 16.989 31.704 0.193 1.00 94.62 490 GLY A C 1
ATOM 3899 O O . GLY A 1 490 ? 16.318 32.732 0.087 1.00 94.62 490 GLY A O 1
ATOM 3900 N N . GLN A 1 491 ? 16.607 30.550 -0.353 1.00 95.81 491 GLN A N 1
ATOM 3901 C CA . GLN A 1 491 ? 15.323 30.360 -1.023 1.00 95.81 491 GLN A CA 1
ATOM 3902 C C . GLN A 1 491 ? 14.178 30.247 0.001 1.00 95.81 491 GLN A C 1
ATOM 3904 O O . GLN A 1 491 ? 14.418 29.941 1.168 1.00 95.81 491 GLN A O 1
ATOM 3909 N N . PRO A 1 492 ? 12.914 30.483 -0.395 1.00 96.81 492 PRO A N 1
ATOM 3910 C CA . PRO A 1 492 ? 11.790 30.473 0.539 1.00 96.81 492 PRO A CA 1
ATOM 3911 C C . PRO A 1 492 ? 11.299 29.057 0.892 1.00 96.81 492 PRO A C 1
ATOM 3913 O O . PRO A 1 492 ? 10.154 28.895 1.278 1.00 96.81 492 PRO A O 1
ATOM 3916 N N . PHE A 1 493 ? 12.108 28.017 0.699 1.00 97.19 493 PHE A N 1
ATOM 3917 C CA . PHE A 1 493 ? 11.625 26.638 0.733 1.00 97.19 493 PHE A CA 1
ATOM 3918 C C . PHE A 1 493 ? 12.189 25.863 1.917 1.00 97.19 493 PHE A C 1
ATOM 3920 O O . PHE A 1 493 ? 13.290 26.129 2.395 1.00 97.19 493 PHE A O 1
ATOM 3927 N N . THR A 1 494 ? 11.442 24.869 2.378 1.00 98.00 494 THR A N 1
ATOM 3928 C CA . THR A 1 494 ? 11.901 23.886 3.359 1.00 98.00 494 THR A CA 1
ATOM 3929 C C . THR A 1 494 ? 11.495 22.501 2.897 1.00 98.00 494 THR A C 1
ATOM 3931 O O . THR A 1 494 ? 10.361 22.293 2.472 1.00 98.00 494 THR A O 1
ATOM 3934 N N . THR A 1 495 ? 12.446 21.573 2.978 1.00 97.38 495 THR A N 1
ATOM 3935 C CA . THR A 1 495 ? 12.254 20.163 2.655 1.00 97.38 495 THR A CA 1
ATOM 3936 C C . THR A 1 495 ? 12.860 19.266 3.711 1.00 97.38 495 THR A C 1
ATOM 3938 O O . THR A 1 495 ? 13.956 19.549 4.205 1.00 97.38 495 THR A O 1
ATOM 3941 N N . ILE A 1 496 ? 12.180 18.161 3.996 1.00 98.00 496 ILE A N 1
ATOM 3942 C CA . ILE A 1 496 ? 12.678 17.081 4.845 1.00 98.00 496 ILE A CA 1
ATOM 3943 C C . ILE A 1 496 ? 12.230 15.762 4.220 1.00 98.00 496 ILE A C 1
ATOM 3945 O O . ILE A 1 496 ? 11.048 15.610 3.934 1.00 98.00 496 ILE A O 1
ATOM 3949 N N . ALA A 1 497 ? 13.168 14.840 4.005 1.00 89.94 497 ALA A N 1
ATOM 3950 C CA . ALA A 1 497 ? 12.857 13.480 3.579 1.00 89.94 497 ALA A CA 1
ATOM 3951 C C . ALA A 1 497 ? 12.403 12.638 4.771 1.00 89.94 497 ALA A C 1
ATOM 3953 O O . ALA A 1 497 ? 11.319 12.097 4.740 1.00 89.94 497 ALA A O 1
ATOM 3954 N N . GLU A 1 498 ? 13.181 12.593 5.858 1.00 93.50 498 GLU A N 1
ATOM 3955 C CA . GLU A 1 498 ? 12.859 11.757 7.024 1.00 93.50 498 GLU A CA 1
ATOM 3956 C C . GLU A 1 498 ? 13.256 12.424 8.355 1.00 93.50 498 GLU A C 1
ATOM 3958 O O . GLU A 1 498 ? 14.224 13.187 8.436 1.00 93.50 498 GLU A O 1
ATOM 3963 N N . ILE A 1 499 ? 12.525 12.098 9.422 1.00 97.25 499 ILE A N 1
ATOM 3964 C CA . ILE A 1 499 ? 12.764 12.482 10.815 1.00 97.25 499 ILE A CA 1
ATOM 3965 C C . ILE A 1 499 ? 12.694 11.231 11.691 1.00 97.25 499 ILE A C 1
ATOM 3967 O O . ILE A 1 499 ? 11.639 10.612 11.826 1.00 97.25 499 ILE A O 1
ATOM 3971 N N . ASN A 1 500 ? 13.787 10.947 12.403 1.00 95.19 500 ASN A N 1
ATOM 3972 C CA . ASN A 1 500 ? 13.826 9.905 13.430 1.00 95.19 500 ASN A CA 1
ATOM 3973 C C . ASN A 1 500 ? 14.101 10.540 14.792 1.00 95.19 500 ASN A C 1
ATOM 3975 O O . ASN A 1 500 ? 15.053 11.304 14.948 1.00 95.19 500 ASN A O 1
ATOM 3979 N N . LEU A 1 501 ? 13.295 10.208 15.799 1.00 97.31 501 LEU A N 1
ATOM 3980 C CA . LEU A 1 501 ? 13.531 10.623 17.182 1.00 97.31 501 LEU A CA 1
ATOM 3981 C C . LEU A 1 501 ? 14.091 9.459 17.986 1.00 97.31 501 LEU A C 1
ATOM 3983 O O . LEU A 1 501 ? 13.695 8.312 17.789 1.00 97.31 501 LEU A O 1
ATOM 3987 N N . TYR A 1 502 ? 14.983 9.772 18.918 1.00 97.62 502 TYR A N 1
ATOM 3988 C CA . TYR A 1 502 ? 15.633 8.786 19.769 1.00 97.62 502 TYR A CA 1
ATOM 3989 C C . TYR A 1 502 ? 15.390 9.112 21.238 1.00 97.62 502 TYR A C 1
ATOM 3991 O O . TYR A 1 502 ? 15.422 10.279 21.652 1.00 97.62 502 TYR A O 1
ATOM 3999 N N . ASP A 1 503 ? 15.150 8.070 22.027 1.00 96.44 503 ASP A N 1
ATOM 4000 C CA . ASP A 1 503 ? 15.006 8.180 23.470 1.00 96.44 503 ASP A CA 1
ATOM 4001 C C . ASP A 1 503 ? 16.336 8.567 24.149 1.00 96.44 503 ASP A C 1
ATOM 4003 O O . ASP A 1 503 ? 17.401 8.626 23.528 1.00 96.44 503 ASP A O 1
ATOM 4007 N N . ALA A 1 504 ? 16.291 8.840 25.452 1.00 94.38 504 ALA A N 1
ATOM 4008 C CA . ALA A 1 504 ? 17.467 9.193 26.250 1.00 94.38 504 ALA A CA 1
ATOM 4009 C C . ALA A 1 504 ? 18.561 8.105 26.282 1.00 94.38 504 ALA A C 1
ATOM 4011 O O . ALA A 1 504 ? 19.694 8.387 26.669 1.00 94.38 504 ALA A O 1
ATOM 4012 N N . LYS A 1 505 ? 18.233 6.868 25.890 1.00 94.00 505 LYS A N 1
ATOM 4013 C CA . LYS A 1 505 ? 19.161 5.734 25.805 1.00 94.00 505 LYS A CA 1
ATOM 4014 C C . LYS A 1 505 ? 19.726 5.553 24.392 1.00 94.00 505 LYS A C 1
ATOM 4016 O O . LYS A 1 505 ? 20.559 4.674 24.195 1.00 94.00 505 LYS A O 1
ATOM 4021 N N . GLY A 1 506 ? 19.302 6.375 23.431 1.00 90.00 506 GLY A N 1
ATOM 4022 C CA . GLY A 1 506 ? 19.731 6.305 22.039 1.00 90.00 506 GLY A CA 1
ATOM 4023 C C . GLY A 1 506 ? 18.968 5.282 21.196 1.00 90.00 506 GLY A C 1
ATOM 4024 O O . GLY A 1 506 ? 19.413 4.982 20.091 1.00 90.00 506 GLY A O 1
ATOM 4025 N N . ASN A 1 507 ? 17.834 4.759 21.672 1.00 88.69 507 ASN A N 1
ATOM 4026 C CA . ASN A 1 507 ? 16.974 3.890 20.866 1.00 88.69 507 ASN A CA 1
ATOM 4027 C C . ASN A 1 507 ? 16.015 4.737 20.032 1.00 88.69 507 ASN A C 1
ATOM 4029 O O . ASN A 1 507 ? 15.422 5.682 20.551 1.00 88.69 507 ASN A O 1
ATOM 4033 N N . GLU A 1 508 ? 15.826 4.392 18.759 1.00 89.31 508 GLU A N 1
ATOM 4034 C CA . GLU A 1 508 ? 14.809 5.040 17.925 1.00 89.31 508 GLU A CA 1
ATOM 4035 C C . GLU A 1 508 ? 13.415 4.768 18.500 1.00 89.31 508 GLU A C 1
ATOM 4037 O O . GLU A 1 508 ? 13.085 3.627 18.837 1.00 89.31 508 GLU A O 1
ATOM 4042 N N . ILE A 1 509 ? 12.590 5.809 18.633 1.00 91.94 509 ILE A N 1
ATOM 4043 C CA . ILE A 1 509 ? 11.215 5.629 19.098 1.00 91.94 509 ILE A CA 1
ATOM 4044 C C . ILE A 1 509 ? 10.310 5.181 17.940 1.00 91.94 509 ILE A C 1
ATOM 4046 O O . ILE A 1 509 ? 10.468 5.653 16.812 1.00 91.94 509 ILE A O 1
ATOM 4050 N N . PRO A 1 510 ? 9.310 4.319 18.196 1.00 84.88 510 PRO A N 1
ATOM 4051 C CA . PRO A 1 510 ? 8.364 3.917 17.165 1.00 84.88 510 PRO A CA 1
ATOM 4052 C C . PRO A 1 510 ? 7.578 5.108 16.608 1.00 84.88 510 PRO A C 1
ATOM 4054 O O . PRO A 1 510 ? 7.038 5.926 17.361 1.00 84.88 510 PRO A O 1
ATOM 4057 N N . ARG A 1 511 ? 7.453 5.147 15.280 1.00 84.69 511 ARG A N 1
ATOM 4058 C CA . ARG A 1 511 ? 6.688 6.154 14.528 1.00 84.69 511 ARG A CA 1
ATOM 4059 C C . ARG A 1 511 ? 5.226 5.772 14.285 1.00 84.69 511 ARG A C 1
ATOM 4061 O O . ARG A 1 511 ? 4.456 6.563 13.758 1.00 84.69 511 ARG A O 1
ATOM 4068 N N . THR A 1 512 ? 4.813 4.582 14.721 1.00 74.50 512 THR A N 1
ATOM 4069 C CA . THR A 1 512 ? 3.483 3.994 14.475 1.00 74.50 512 THR A CA 1
ATOM 4070 C C . THR A 1 512 ? 2.326 4.920 14.854 1.00 74.50 512 THR A C 1
ATOM 4072 O O . THR A 1 512 ? 1.335 4.999 14.137 1.00 74.50 512 THR A O 1
ATOM 4075 N N . ASN A 1 513 ? 2.475 5.651 15.962 1.00 81.88 513 ASN A N 1
ATOM 4076 C CA . ASN A 1 513 ? 1.449 6.553 16.489 1.00 81.88 513 ASN A CA 1
ATOM 4077 C C . ASN A 1 513 ? 1.711 8.029 16.176 1.00 81.88 513 ASN A C 1
ATOM 4079 O O . ASN A 1 513 ? 1.049 8.897 16.748 1.00 81.88 513 ASN A O 1
ATOM 4083 N N . TRP A 1 514 ? 2.688 8.326 15.317 1.00 90.31 514 TRP A N 1
ATOM 4084 C CA . TRP A 1 514 ? 2.991 9.703 14.968 1.00 90.31 514 TRP A CA 1
ATOM 4085 C C . TRP A 1 514 ? 1.883 10.306 14.115 1.00 90.31 514 TRP A C 1
ATOM 4087 O O . TRP A 1 514 ? 1.263 9.646 13.278 1.00 90.31 514 TRP A O 1
ATOM 4097 N N . LYS A 1 515 ? 1.639 11.594 14.330 1.00 89.62 515 LYS A N 1
ATOM 4098 C CA . LYS A 1 515 ? 0.702 12.377 13.537 1.00 89.62 515 LYS A CA 1
ATOM 4099 C C . LYS A 1 515 ? 1.239 13.783 13.351 1.00 89.62 515 LYS A C 1
ATOM 4101 O O . LYS A 1 515 ? 1.514 14.464 14.336 1.00 89.62 515 LYS A O 1
ATOM 4106 N N . VAL A 1 516 ? 1.296 14.252 12.106 1.00 92.31 516 VAL A N 1
ATOM 4107 C CA . VAL A 1 516 ? 1.469 15.684 11.847 1.00 92.31 516 VAL A CA 1
ATOM 4108 C C . VAL A 1 516 ? 0.218 16.406 12.341 1.00 92.31 516 VAL A C 1
ATOM 4110 O O . VAL A 1 516 ? -0.889 16.176 11.853 1.00 92.31 516 VAL A O 1
ATOM 4113 N N . VAL A 1 517 ? 0.386 17.254 13.351 1.00 92.88 517 VAL A N 1
ATOM 4114 C CA . VAL A 1 517 ? -0.690 18.102 13.889 1.00 92.88 517 VAL A CA 1
ATOM 4115 C C . VAL A 1 517 ? -0.627 19.521 13.339 1.00 92.88 517 VAL A C 1
ATOM 4117 O O . VAL A 1 517 ? -1.629 20.232 13.392 1.00 92.88 517 VAL A O 1
ATOM 4120 N N . PHE A 1 518 ? 0.535 19.915 12.809 1.00 95.19 518 PHE A N 1
ATOM 4121 C CA . PHE A 1 518 ? 0.721 21.185 12.128 1.00 95.19 518 PHE A CA 1
ATOM 4122 C C . PHE A 1 518 ? 1.854 21.122 11.103 1.00 95.19 518 PHE A C 1
ATOM 4124 O O . PHE A 1 518 ? 2.926 20.606 11.412 1.00 95.19 518 PHE A O 1
ATOM 4131 N N . ALA A 1 519 ? 1.632 21.697 9.924 1.00 96.31 519 ALA A N 1
ATOM 4132 C CA . ALA A 1 519 ? 2.680 22.091 8.988 1.00 96.31 519 ALA A CA 1
ATOM 4133 C C . ALA A 1 519 ? 2.300 23.447 8.388 1.00 96.31 519 ALA A C 1
ATOM 4135 O O . ALA A 1 519 ? 1.178 23.610 7.907 1.00 96.31 519 ALA A O 1
ATOM 4136 N N . ASP A 1 520 ? 3.177 24.450 8.448 1.00 95.19 520 ASP A N 1
ATOM 4137 C CA . ASP A 1 520 ? 2.785 25.820 8.090 1.00 95.19 520 ASP A CA 1
ATOM 4138 C C . ASP A 1 520 ? 2.442 25.989 6.597 1.00 95.19 520 ASP A C 1
ATOM 4140 O O . ASP A 1 520 ? 1.625 26.855 6.240 1.00 95.19 520 ASP A O 1
ATOM 4144 N N . SER A 1 521 ? 3.076 25.157 5.763 1.00 95.00 521 SER A N 1
ATOM 4145 C CA . SER A 1 521 ? 2.996 25.120 4.309 1.00 95.00 521 SER A CA 1
ATOM 4146 C C . SER A 1 521 ? 3.347 23.723 3.779 1.00 95.00 521 SER A C 1
ATOM 4148 O O . SER A 1 521 ? 4.256 23.069 4.287 1.00 95.00 521 SER A O 1
ATOM 4150 N N . GLU A 1 522 ? 2.654 23.292 2.726 1.00 94.38 522 GLU A N 1
ATOM 4151 C CA . GLU A 1 522 ? 2.858 22.016 2.029 1.00 94.38 522 GLU A CA 1
ATOM 4152 C C . GLU A 1 522 ? 2.584 22.209 0.533 1.00 94.38 522 GLU A C 1
ATOM 4154 O O . GLU A 1 522 ? 1.607 22.880 0.167 1.00 94.38 522 GLU A O 1
ATOM 4159 N N . GLU A 1 523 ? 3.427 21.620 -0.312 1.00 91.44 523 GLU A N 1
ATOM 4160 C CA . GLU A 1 523 ? 3.153 21.422 -1.730 1.00 91.44 523 GLU A CA 1
ATOM 4161 C C . GLU A 1 523 ? 2.261 20.191 -1.898 1.00 91.44 523 GLU A C 1
ATOM 4163 O O . GLU A 1 523 ? 2.625 19.100 -1.480 1.00 91.44 523 GLU A O 1
ATOM 4168 N N . ILE A 1 524 ? 1.073 20.386 -2.464 1.00 81.75 524 ILE A N 1
ATOM 4169 C CA . ILE A 1 524 ? 0.094 19.312 -2.708 1.00 81.75 524 ILE A CA 1
ATOM 4170 C C . ILE A 1 524 ? -0.589 19.451 -4.076 1.00 81.75 524 ILE A C 1
ATOM 4172 O O . ILE A 1 524 ? -1.500 18.684 -4.381 1.00 81.75 524 ILE A O 1
ATOM 4176 N N . GLY A 1 525 ? -0.246 20.489 -4.849 1.00 72.50 525 GLY A N 1
ATOM 4177 C CA . GLY A 1 525 ? -0.821 20.754 -6.167 1.00 72.50 525 GLY A CA 1
ATOM 4178 C C . GLY A 1 525 ? 0.084 20.242 -7.282 1.00 72.50 525 GLY A C 1
ATOM 4179 O O . GLY A 1 525 ? -0.375 19.489 -8.140 1.00 72.50 525 GLY A O 1
ATOM 4180 N N . GLY A 1 526 ? 1.368 20.603 -7.214 1.00 71.19 526 GLY A N 1
ATOM 4181 C CA . GLY A 1 526 ? 2.361 20.287 -8.237 1.00 71.19 526 GLY A CA 1
ATOM 4182 C C . GLY A 1 526 ? 3.137 18.997 -7.979 1.00 71.19 526 GLY A C 1
ATOM 4183 O O . GLY A 1 526 ? 3.709 18.442 -8.914 1.00 71.19 526 GLY A O 1
ATOM 4184 N N . ASP A 1 527 ? 3.172 18.528 -6.729 1.00 74.19 527 ASP A N 1
ATOM 4185 C CA . ASP A 1 527 ? 3.848 17.296 -6.302 1.00 74.19 527 ASP A CA 1
ATOM 4186 C C . ASP A 1 527 ? 3.262 16.786 -4.966 1.00 74.19 527 ASP A C 1
ATOM 4188 O O . ASP A 1 527 ? 2.522 17.518 -4.298 1.00 74.19 527 ASP A O 1
ATOM 4192 N N . ASP A 1 528 ? 3.606 15.564 -4.545 1.00 80.44 528 ASP A N 1
ATOM 4193 C CA . ASP A 1 528 ? 3.319 15.068 -3.188 1.00 80.44 528 ASP A CA 1
ATOM 4194 C C . ASP A 1 528 ? 4.394 15.544 -2.197 1.00 80.44 528 ASP A C 1
ATOM 4196 O O . ASP A 1 528 ? 5.308 14.816 -1.812 1.00 80.44 528 ASP A O 1
ATOM 4200 N N . GLY A 1 529 ? 4.284 16.806 -1.783 1.00 86.88 529 GLY A N 1
ATOM 4201 C CA . GLY A 1 529 ? 5.115 17.422 -0.751 1.00 86.88 529 GLY A CA 1
ATOM 4202 C C . GLY A 1 529 ? 4.490 17.375 0.644 1.00 86.88 529 GLY A C 1
ATOM 4203 O O . GLY A 1 529 ? 4.745 18.287 1.438 1.00 86.88 529 GLY A O 1
ATOM 4204 N N . SER A 1 530 ? 3.636 16.391 0.954 1.00 89.88 530 SER A N 1
ATOM 4205 C CA . SER A 1 530 ? 2.919 16.346 2.233 1.00 89.88 530 SER A CA 1
ATOM 4206 C C . SER A 1 530 ? 3.853 16.192 3.440 1.00 89.88 530 SER A C 1
ATOM 4208 O O . SER A 1 530 ? 4.835 15.458 3.426 1.00 89.88 530 SER A O 1
ATOM 4210 N N . ALA A 1 531 ? 3.508 16.842 4.551 1.00 93.31 531 ALA A N 1
ATOM 4211 C CA . ALA A 1 531 ? 4.278 16.807 5.790 1.00 93.31 531 ALA A CA 1
ATOM 4212 C C . ALA A 1 531 ? 4.355 15.416 6.439 1.00 93.31 531 ALA A C 1
ATOM 4214 O O . ALA A 1 531 ? 5.240 15.174 7.256 1.00 93.31 531 ALA A O 1
ATOM 4215 N N . VAL A 1 532 ? 3.442 14.497 6.108 1.00 88.75 532 VAL A N 1
ATOM 4216 C CA . VAL A 1 532 ? 3.495 13.114 6.621 1.00 88.75 532 VAL A CA 1
ATOM 4217 C C . VAL A 1 532 ? 4.639 12.303 6.021 1.00 88.75 532 VAL A C 1
ATOM 4219 O O . VAL A 1 532 ? 5.025 11.302 6.616 1.00 88.75 532 VAL A O 1
ATOM 4222 N N . ASN A 1 533 ? 5.195 12.755 4.894 1.00 88.06 533 ASN A N 1
ATOM 4223 C CA . ASN A 1 533 ? 6.282 12.074 4.199 1.00 88.06 533 ASN A CA 1
ATOM 4224 C C . ASN A 1 533 ? 7.562 12.056 5.047 1.00 88.06 533 ASN A C 1
ATOM 4226 O O . ASN A 1 533 ? 8.388 11.185 4.871 1.00 88.06 533 ASN A O 1
ATOM 4230 N N . VAL A 1 534 ? 7.696 12.938 6.052 1.00 93.88 534 VAL A N 1
ATOM 4231 C CA . VAL A 1 534 ? 8.886 12.976 6.925 1.00 93.88 534 VAL A CA 1
ATOM 4232 C C . VAL A 1 534 ? 9.047 11.762 7.844 1.00 93.88 534 VAL A C 1
ATOM 4234 O O . VAL A 1 534 ? 9.976 11.734 8.646 1.00 93.88 534 VAL A O 1
ATOM 4237 N N . PHE A 1 535 ? 8.107 10.825 7.864 1.00 88.31 535 PHE A N 1
ATOM 4238 C CA . PHE A 1 535 ? 8.219 9.628 8.692 1.00 88.31 535 PHE A CA 1
ATOM 4239 C C . PHE A 1 535 ? 7.655 8.388 8.002 1.00 88.31 535 PHE A C 1
ATOM 4241 O O . PHE A 1 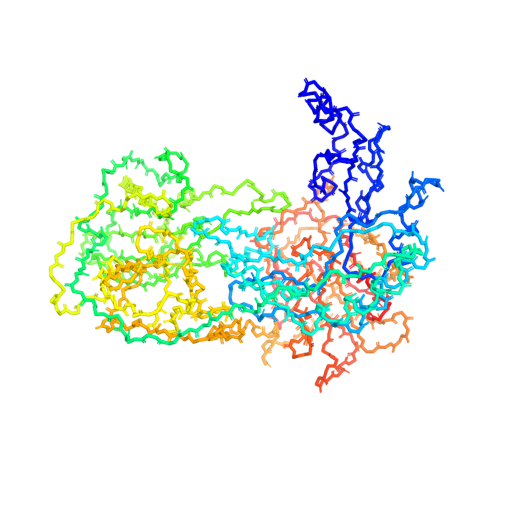535 ? 7.268 7.445 8.700 1.00 88.31 535 PHE A O 1
ATOM 4248 N N . ASP A 1 536 ? 7.615 8.391 6.668 1.00 77.62 536 ASP A N 1
ATOM 4249 C CA . ASP A 1 536 ? 7.018 7.327 5.863 1.00 77.62 536 ASP A CA 1
ATOM 4250 C C . ASP A 1 536 ? 7.977 6.164 5.526 1.00 77.62 536 ASP A C 1
ATOM 4252 O O . ASP A 1 536 ? 7.570 5.178 4.901 1.00 77.62 536 ASP A O 1
ATOM 4256 N N . LEU A 1 537 ? 9.235 6.262 5.990 1.00 75.81 537 LEU A N 1
ATOM 4257 C CA . LEU A 1 537 ? 10.346 5.343 5.710 1.00 75.81 537 LEU A CA 1
ATOM 4258 C C . LEU A 1 537 ? 10.832 5.359 4.250 1.00 75.81 537 LEU A C 1
ATOM 4260 O O . LEU A 1 537 ? 11.637 4.504 3.863 1.00 75.81 537 LEU A O 1
ATOM 4264 N N . GLN A 1 538 ? 10.401 6.327 3.442 1.00 73.62 538 GLN A N 1
ATOM 4265 C CA . GLN A 1 538 ? 10.808 6.487 2.053 1.00 73.62 538 GLN A CA 1
ATOM 4266 C C . GLN A 1 538 ? 11.701 7.718 1.899 1.00 73.62 538 GLN A C 1
ATOM 4268 O O . GLN A 1 538 ? 11.256 8.845 1.770 1.00 73.62 538 GLN A O 1
ATOM 4273 N N . PHE A 1 539 ? 13.012 7.506 1.796 1.00 79.25 539 PHE A N 1
ATOM 4274 C CA . PHE A 1 539 ? 13.964 8.610 1.604 1.00 79.25 539 PHE A CA 1
ATOM 4275 C C . PHE A 1 539 ? 13.796 9.368 0.268 1.00 79.25 539 PHE A C 1
ATOM 4277 O O . PHE A 1 539 ? 14.463 10.385 0.048 1.00 79.25 539 PHE A O 1
ATOM 4284 N N . THR A 1 540 ? 12.983 8.840 -0.651 1.00 73.56 540 THR A N 1
ATOM 4285 C CA . THR A 1 540 ? 12.648 9.449 -1.943 1.00 73.56 540 THR A CA 1
ATOM 4286 C C . THR A 1 540 ? 11.397 10.323 -1.897 1.00 73.56 540 THR A C 1
ATOM 4288 O O . THR A 1 540 ? 11.257 11.169 -2.780 1.00 73.56 540 THR A O 1
ATOM 4291 N N . SER A 1 541 ? 10.522 10.162 -0.899 1.00 80.75 541 SER A N 1
ATOM 4292 C CA . SER A 1 541 ? 9.430 11.097 -0.635 1.00 80.75 541 SER A CA 1
ATOM 4293 C C . SER A 1 541 ? 9.943 12.240 0.249 1.00 80.75 541 SER A C 1
ATOM 4295 O O . SER A 1 541 ? 10.984 12.137 0.907 1.00 80.75 541 SER A O 1
ATOM 4297 N N . ILE A 1 542 ? 9.266 13.389 0.206 1.00 91.00 542 ILE A N 1
ATOM 4298 C CA . ILE A 1 542 ? 9.653 14.562 0.994 1.00 91.00 542 ILE A CA 1
ATOM 4299 C C . ILE A 1 542 ? 8.427 15.328 1.476 1.00 91.00 542 ILE A C 1
ATOM 4301 O O . ILE A 1 542 ? 7.433 15.448 0.764 1.00 91.00 542 ILE A O 1
ATOM 4305 N N . TRP A 1 543 ? 8.528 15.943 2.653 1.00 95.88 543 TRP A N 1
ATOM 4306 C CA . TRP A 1 543 ? 7.789 17.175 2.913 1.00 95.88 543 TRP A CA 1
ATOM 4307 C C . TRP A 1 543 ? 8.444 18.299 2.122 1.00 95.88 543 TRP A C 1
ATOM 4309 O O . TRP A 1 543 ? 9.669 18.438 2.150 1.00 95.88 543 TRP A O 1
ATOM 4319 N N . HIS A 1 544 ? 7.639 19.121 1.455 1.00 96.00 544 HIS A N 1
ATOM 4320 C CA . HIS A 1 544 ? 8.093 20.330 0.781 1.00 96.00 544 HIS A CA 1
ATOM 4321 C C . HIS A 1 544 ? 7.113 21.467 1.057 1.00 96.00 544 HIS A C 1
ATOM 4323 O O . HIS A 1 544 ? 5.905 21.292 0.925 1.00 96.00 544 HIS A O 1
ATOM 4329 N N . THR A 1 545 ? 7.604 22.656 1.404 1.00 96.62 545 THR A N 1
ATOM 4330 C CA . THR A 1 545 ? 6.734 23.838 1.503 1.00 96.62 545 THR A CA 1
ATOM 4331 C C . THR A 1 545 ? 6.239 24.272 0.122 1.00 96.62 545 THR A C 1
ATOM 4333 O O . THR A 1 545 ? 6.955 24.143 -0.863 1.00 96.62 545 THR A O 1
ATOM 4336 N N . GLU A 1 546 ? 5.010 24.777 0.037 1.00 94.25 546 GLU A N 1
ATOM 4337 C CA . GLU A 1 546 ? 4.354 25.141 -1.229 1.00 94.25 546 GLU A CA 1
ATOM 4338 C C . GLU A 1 546 ? 5.264 25.970 -2.155 1.00 94.25 546 GLU A C 1
ATOM 4340 O O . GLU A 1 546 ? 5.857 26.961 -1.715 1.00 94.25 546 GLU A O 1
ATOM 4345 N N . TRP A 1 547 ? 5.354 25.563 -3.423 1.00 92.25 547 TRP A N 1
ATOM 4346 C CA . TRP A 1 547 ? 6.117 26.241 -4.472 1.00 92.25 547 TRP A CA 1
ATOM 4347 C C . TRP A 1 547 ? 5.308 26.485 -5.750 1.00 92.25 547 TRP A C 1
ATOM 4349 O O . TRP A 1 547 ? 5.616 27.437 -6.465 1.00 92.25 547 TRP A O 1
ATOM 4359 N N . GLU A 1 548 ? 4.280 25.679 -6.040 1.00 86.31 548 GLU A N 1
ATOM 4360 C CA . GLU A 1 548 ? 3.506 25.794 -7.282 1.00 86.31 548 GLU A CA 1
ATOM 4361 C C . GLU A 1 548 ? 2.585 27.022 -7.258 1.00 86.31 548 GLU A C 1
ATOM 4363 O O . GLU A 1 548 ? 2.642 27.882 -8.136 1.00 86.31 548 GLU A O 1
ATOM 4368 N N . ASN A 1 549 ? 1.738 27.124 -6.229 1.00 85.25 549 ASN A N 1
ATOM 4369 C CA . ASN A 1 549 ? 0.714 28.173 -6.144 1.00 85.25 549 ASN A CA 1
ATOM 4370 C C . ASN A 1 549 ? 1.170 29.387 -5.325 1.00 85.25 549 ASN A C 1
ATOM 4372 O O . ASN A 1 549 ? 0.754 30.522 -5.567 1.00 85.25 549 ASN A O 1
ATOM 4376 N N . ARG A 1 550 ? 2.005 29.153 -4.310 1.00 89.38 550 ARG A N 1
ATOM 4377 C CA . ARG A 1 550 ? 2.600 30.178 -3.443 1.00 89.38 550 ARG A CA 1
ATOM 4378 C C . ARG A 1 550 ? 4.052 29.808 -3.166 1.00 89.38 550 ARG A C 1
ATOM 4380 O O . ARG A 1 550 ? 4.487 28.719 -3.497 1.00 89.38 550 ARG A O 1
ATOM 4387 N N . SER A 1 551 ? 4.796 30.712 -2.538 1.00 93.44 551 SER A N 1
ATOM 4388 C CA . SER A 1 551 ? 6.137 30.436 -2.002 1.00 93.44 551 SER A CA 1
ATOM 4389 C C . SER A 1 551 ? 6.314 31.207 -0.690 1.00 93.44 551 SER A C 1
ATOM 4391 O O . SER A 1 551 ? 6.974 32.253 -0.672 1.00 93.44 551 SER A O 1
ATOM 4393 N N . PRO A 1 552 ? 5.604 30.803 0.385 1.00 95.00 552 PRO A N 1
ATOM 4394 C CA . PRO A 1 552 ? 5.682 31.500 1.665 1.00 95.00 552 PRO A CA 1
ATOM 4395 C C . PRO A 1 552 ? 7.132 31.517 2.151 1.00 95.00 552 PRO A C 1
ATOM 4397 O O . PRO A 1 552 ? 7.844 30.544 1.970 1.00 95.00 552 PRO A O 1
ATOM 4400 N N . LYS A 1 553 ? 7.580 32.629 2.736 1.00 96.31 553 LYS A N 1
ATOM 4401 C CA . LYS A 1 553 ? 8.958 32.750 3.232 1.00 96.31 553 LYS A CA 1
ATOM 4402 C C . LYS A 1 553 ? 9.101 32.098 4.617 1.00 96.31 553 LYS A C 1
ATOM 4404 O O . LYS A 1 553 ? 8.127 32.141 5.371 1.00 96.31 553 LYS A O 1
ATOM 4409 N N . PRO A 1 554 ? 10.308 31.619 4.979 1.00 94.44 554 PRO A N 1
ATOM 4410 C CA . PRO A 1 554 ? 10.632 31.191 6.334 1.00 94.44 554 PRO A CA 1
ATOM 4411 C C . PRO A 1 554 ? 10.291 32.263 7.392 1.00 94.44 554 PRO A C 1
ATOM 4413 O O . PRO A 1 554 ? 10.289 33.461 7.075 1.00 94.44 554 PRO A O 1
ATOM 4416 N N . PRO A 1 555 ? 10.051 31.867 8.654 1.00 96.31 555 PRO A N 1
ATOM 4417 C CA . PRO A 1 555 ? 10.263 30.521 9.183 1.00 96.31 555 PRO A CA 1
ATOM 4418 C C . PRO A 1 555 ? 9.148 29.533 8.807 1.00 96.31 555 PRO A C 1
ATOM 4420 O O . PRO A 1 555 ? 7.978 29.912 8.759 1.00 96.31 555 PRO A O 1
ATOM 4423 N N . HIS A 1 556 ? 9.520 28.268 8.606 1.00 97.88 556 HIS A N 1
ATOM 4424 C CA . HIS A 1 556 ? 8.606 27.146 8.365 1.00 97.88 556 HIS A CA 1
ATOM 4425 C C . HIS A 1 556 ? 8.589 26.188 9.546 1.00 97.88 556 HIS A C 1
ATOM 4427 O O . HIS A 1 556 ? 9.600 26.038 10.228 1.00 97.88 556 HIS A O 1
ATOM 4433 N N . GLN A 1 557 ? 7.458 25.539 9.807 1.00 97.06 557 GLN A N 1
ATOM 4434 C CA . GLN A 1 557 ? 7.291 24.684 10.979 1.00 97.06 557 GLN A CA 1
ATOM 4435 C C . GLN A 1 557 ? 6.564 23.394 10.647 1.00 97.06 557 GLN A C 1
ATOM 4437 O O . GLN A 1 557 ? 5.562 23.403 9.933 1.00 97.06 557 GLN A O 1
ATOM 4442 N N . ILE A 1 558 ? 7.013 22.319 11.287 1.00 98.00 558 ILE A N 1
ATOM 4443 C CA . ILE A 1 558 ? 6.294 21.054 11.388 1.00 98.00 558 ILE A CA 1
ATOM 4444 C C . ILE A 1 558 ? 6.174 20.650 12.856 1.00 98.00 558 ILE A C 1
ATOM 4446 O O . ILE A 1 558 ? 7.124 20.789 13.628 1.00 98.00 558 ILE A O 1
ATOM 4450 N N . VAL A 1 559 ? 4.999 20.153 13.243 1.00 97.50 559 VAL A N 1
ATOM 4451 C CA . VAL A 1 559 ? 4.706 19.660 14.591 1.00 97.50 559 VAL A CA 1
ATOM 4452 C C . VAL A 1 559 ? 4.108 18.268 14.512 1.00 97.50 559 VAL A C 1
ATOM 4454 O O . VAL A 1 559 ? 3.121 18.036 13.809 1.00 97.50 559 VAL A O 1
ATOM 4457 N N . ILE A 1 560 ? 4.687 17.358 15.287 1.00 97.44 560 ILE A N 1
ATOM 4458 C CA . ILE A 1 560 ? 4.342 15.942 15.323 1.00 97.44 560 ILE A CA 1
ATOM 4459 C C . ILE A 1 560 ? 3.881 15.578 16.741 1.00 97.44 560 ILE A C 1
ATOM 4461 O O . ILE A 1 560 ? 4.618 15.783 17.706 1.00 97.44 560 ILE A O 1
ATOM 4465 N N . ASP A 1 561 ? 2.666 15.036 16.872 1.00 96.25 561 ASP A N 1
ATOM 4466 C CA . ASP A 1 561 ? 2.220 14.305 18.068 1.00 96.25 561 ASP A CA 1
ATOM 4467 C C . ASP A 1 561 ? 2.776 12.883 17.992 1.00 96.25 561 ASP A C 1
ATOM 4469 O O . ASP A 1 561 ? 2.512 12.170 17.030 1.00 96.25 561 ASP A O 1
ATOM 4473 N N . LEU A 1 562 ? 3.532 12.470 19.005 1.00 95.75 562 LEU A N 1
ATOM 4474 C CA . LEU A 1 562 ? 4.167 11.154 19.105 1.00 95.75 562 LEU A CA 1
ATOM 4475 C C . LEU A 1 562 ? 3.196 10.072 19.618 1.00 95.75 562 LEU A C 1
ATOM 4477 O O . LEU A 1 562 ? 3.569 8.908 19.781 1.00 95.75 562 LEU A O 1
ATOM 4481 N N . GLY A 1 563 ? 1.959 10.459 19.946 1.00 90.00 563 GLY A N 1
ATOM 4482 C CA . GLY A 1 563 ? 0.878 9.598 20.429 1.00 90.00 563 GLY A CA 1
ATOM 4483 C C . GLY A 1 563 ? 0.937 9.302 21.930 1.00 90.00 563 GLY A C 1
ATOM 4484 O O . GLY A 1 563 ? -0.098 9.093 22.564 1.00 90.00 563 GLY A O 1
ATOM 4485 N N . LYS A 1 564 ? 2.130 9.340 22.532 1.00 90.62 564 LYS A N 1
ATOM 4486 C CA . LYS A 1 564 ? 2.359 9.229 23.981 1.00 90.62 564 LYS A CA 1
ATOM 4487 C C . LYS A 1 564 ? 3.613 9.997 24.400 1.00 90.62 564 LYS A C 1
ATOM 4489 O O . LYS A 1 564 ? 4.364 10.479 23.559 1.00 90.62 564 LYS A O 1
ATOM 4494 N N . ASN A 1 565 ? 3.832 10.098 25.709 1.00 96.81 565 ASN A N 1
ATOM 4495 C CA . ASN A 1 565 ? 5.059 10.676 26.246 1.00 96.81 565 ASN A CA 1
ATOM 4496 C C . ASN A 1 565 ? 6.248 9.730 26.018 1.00 96.81 565 ASN A C 1
ATOM 4498 O O . ASN A 1 565 ? 6.168 8.545 26.350 1.00 96.81 565 ASN A O 1
ATOM 4502 N N . TYR A 1 566 ? 7.355 10.287 25.539 1.00 97.25 566 TYR A N 1
ATOM 4503 C CA . TYR A 1 566 ? 8.675 9.665 25.485 1.00 97.25 566 TYR A CA 1
ATOM 4504 C C . TYR A 1 566 ? 9.692 10.559 26.191 1.00 97.25 566 TYR A C 1
ATOM 4506 O O . TYR A 1 566 ? 9.526 11.776 26.247 1.00 97.25 566 TYR A O 1
ATOM 4514 N N . GLU A 1 567 ? 10.759 9.968 26.713 1.00 97.88 567 GLU A N 1
ATOM 4515 C CA . GLU A 1 567 ? 11.923 10.712 27.189 1.00 97.88 567 GLU A CA 1
ATOM 4516 C C . GLU A 1 567 ? 12.928 10.828 26.039 1.00 97.88 567 GLU A C 1
ATOM 4518 O O . GLU A 1 567 ? 13.641 9.873 25.747 1.00 97.88 567 GLU A O 1
ATOM 4523 N N . LEU A 1 568 ? 12.934 11.963 25.339 1.00 98.19 568 LEU A N 1
ATOM 4524 C CA . LEU A 1 568 ? 13.692 12.158 24.098 1.00 98.19 568 LEU A CA 1
ATOM 4525 C C . LEU A 1 568 ? 15.071 12.746 24.367 1.00 98.19 568 LEU A C 1
ATOM 4527 O O . LEU A 1 568 ? 15.173 13.681 25.158 1.00 98.19 568 LEU A O 1
ATOM 4531 N N . GLY A 1 569 ? 16.096 12.264 23.660 1.00 97.69 569 GLY A N 1
ATOM 4532 C CA . GLY A 1 569 ? 17.473 12.768 23.758 1.00 97.69 569 GLY A CA 1
ATOM 4533 C C . GLY A 1 569 ? 18.068 13.301 22.450 1.00 97.69 569 GLY A C 1
ATOM 4534 O O . GLY A 1 569 ? 18.993 14.112 22.489 1.00 97.69 569 GLY A O 1
ATOM 4535 N N . SER A 1 570 ? 17.566 12.874 21.287 1.00 98.19 570 SER A N 1
ATOM 4536 C CA . SER A 1 570 ? 18.036 13.411 20.004 1.00 98.19 570 SER A CA 1
ATOM 4537 C C . SER A 1 570 ? 17.017 13.262 18.878 1.00 98.19 570 SER A C 1
ATOM 4539 O O . SER A 1 570 ? 16.060 12.489 18.974 1.00 98.19 570 SER A O 1
ATOM 4541 N N . VAL A 1 571 ? 17.247 14.009 17.800 1.00 98.38 571 VAL A N 1
ATOM 4542 C CA . VAL A 1 571 ? 16.568 13.856 16.512 1.00 98.38 571 VAL A CA 1
ATOM 4543 C C . VAL A 1 571 ? 17.600 13.675 15.406 1.00 98.38 571 VAL A C 1
ATOM 4545 O O . VAL A 1 571 ? 18.667 14.288 15.435 1.00 98.38 571 VAL A O 1
ATOM 4548 N N . LYS A 1 572 ? 17.274 12.858 14.412 1.00 97.88 572 LYS A N 1
ATOM 4549 C CA . LYS A 1 572 ? 17.945 12.840 13.119 1.00 97.88 572 LYS A CA 1
ATOM 4550 C C . LYS A 1 572 ? 17.008 13.389 12.059 1.00 97.88 572 LYS A C 1
ATOM 4552 O O . LYS A 1 572 ? 15.839 13.020 12.036 1.00 97.88 572 LYS A O 1
ATOM 4557 N N . VAL A 1 573 ? 17.536 14.242 11.190 1.00 98.00 573 VAL A N 1
ATOM 4558 C CA . VAL A 1 573 ? 16.815 14.827 10.055 1.00 98.00 573 VAL A CA 1
ATOM 4559 C C . VAL A 1 573 ? 17.564 14.474 8.776 1.00 98.00 573 VAL A C 1
ATOM 4561 O O . VAL A 1 573 ? 18.776 14.688 8.687 1.00 98.00 573 VAL A O 1
ATOM 4564 N N . LEU A 1 574 ? 16.856 13.913 7.801 1.00 94.88 574 LEU A N 1
ATOM 4565 C CA . LEU A 1 574 ? 17.369 13.603 6.474 1.00 94.88 574 LEU A CA 1
ATOM 4566 C C . LEU A 1 574 ? 16.869 14.666 5.485 1.00 94.88 574 LEU A C 1
ATOM 4568 O O . LEU A 1 574 ? 15.660 14.801 5.300 1.00 94.88 574 LEU A O 1
ATOM 4572 N N . PRO A 1 575 ? 17.759 15.435 4.839 1.00 95.31 575 PRO A N 1
ATOM 4573 C CA . PRO A 1 575 ? 17.373 16.323 3.743 1.00 95.31 575 PRO A CA 1
ATOM 4574 C C . PRO A 1 575 ? 16.904 15.533 2.509 1.00 95.31 575 PRO A C 1
ATOM 4576 O O . PRO A 1 575 ? 17.169 14.339 2.402 1.00 95.31 575 PRO A O 1
ATOM 4579 N N . ARG A 1 576 ? 16.268 16.193 1.532 1.00 90.50 576 ARG A N 1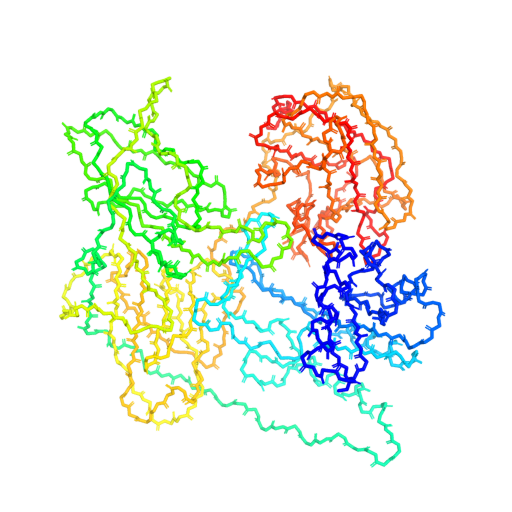
ATOM 4580 C CA . ARG A 1 576 ? 15.926 15.563 0.241 1.00 90.50 576 ARG A CA 1
ATOM 4581 C C . ARG A 1 576 ? 17.158 14.984 -0.475 1.00 90.50 576 ARG A C 1
ATOM 4583 O O . ARG A 1 576 ? 18.253 15.556 -0.401 1.00 90.50 576 ARG A O 1
ATOM 4590 N N . GLN A 1 577 ? 16.971 13.872 -1.186 1.00 84.38 577 GLN A N 1
ATOM 4591 C CA . GLN A 1 577 ? 18.073 13.095 -1.777 1.00 84.38 577 GLN A CA 1
ATOM 4592 C C . GLN A 1 577 ? 18.385 13.444 -3.236 1.00 84.38 577 GLN A C 1
ATOM 4594 O O . GLN A 1 577 ? 19.512 13.255 -3.692 1.00 84.38 577 GLN A O 1
ATOM 4599 N N . ASP A 1 578 ? 17.417 14.000 -3.953 1.00 73.69 578 ASP A N 1
ATOM 4600 C CA . ASP A 1 578 ? 17.483 14.276 -5.386 1.00 73.69 578 ASP A CA 1
ATOM 4601 C C . ASP A 1 578 ? 18.226 15.585 -5.715 1.00 73.69 578 ASP A C 1
ATOM 4603 O O . ASP A 1 578 ? 18.995 15.634 -6.677 1.00 73.69 578 ASP A O 1
ATOM 4607 N N . ASN A 1 579 ? 18.048 16.650 -4.918 1.00 84.12 579 ASN A N 1
ATOM 4608 C CA . ASN A 1 579 ? 18.705 17.944 -5.138 1.00 84.12 579 ASN A CA 1
ATOM 4609 C C . ASN A 1 579 ? 18.937 18.763 -3.841 1.00 84.12 579 ASN A C 1
ATOM 4611 O O . ASN A 1 579 ? 18.904 18.227 -2.734 1.00 84.12 579 ASN A O 1
ATOM 4615 N N . ALA A 1 580 ? 19.292 20.051 -3.968 1.00 88.12 580 ALA A N 1
ATOM 4616 C CA . ALA A 1 580 ? 19.662 20.927 -2.846 1.00 88.12 580 ALA A CA 1
ATOM 4617 C C . ALA A 1 580 ? 18.645 22.025 -2.488 1.00 88.12 580 ALA A C 1
ATOM 4619 O O . ALA A 1 580 ? 18.901 22.789 -1.564 1.00 88.12 580 ALA A O 1
ATOM 4620 N N . ASN A 1 581 ? 17.540 22.142 -3.220 1.00 92.25 581 ASN A N 1
ATOM 4621 C CA . ASN A 1 581 ? 16.489 23.118 -2.946 1.00 92.25 581 ASN A CA 1
ATOM 4622 C C . ASN A 1 581 ? 15.759 22.780 -1.638 1.00 92.25 581 ASN A C 1
ATOM 4624 O O . ASN A 1 581 ? 15.438 21.622 -1.392 1.00 92.25 581 ASN A O 1
ATOM 4628 N N . GLY A 1 582 ? 15.506 23.791 -0.805 1.00 94.75 582 GLY A N 1
ATOM 4629 C CA . GLY A 1 582 ? 14.757 23.623 0.441 1.00 94.75 582 GLY A CA 1
ATOM 4630 C C . GLY A 1 582 ? 15.541 22.953 1.570 1.00 94.75 582 GLY A C 1
ATOM 4631 O O . GLY A 1 582 ? 14.970 22.656 2.620 1.00 94.75 582 GLY A O 1
ATOM 4632 N N . ARG A 1 583 ? 16.850 22.720 1.408 1.00 97.44 583 ARG A N 1
ATOM 4633 C CA . ARG A 1 583 ? 17.674 22.210 2.508 1.00 97.44 583 ARG A CA 1
ATOM 4634 C C . ARG A 1 583 ? 17.718 23.248 3.619 1.00 97.44 583 ARG A C 1
ATOM 4636 O O . ARG A 1 583 ? 18.139 24.385 3.406 1.00 97.44 583 ARG A O 1
ATOM 4643 N N . ILE A 1 584 ? 17.299 22.839 4.809 1.00 98.38 584 ILE A N 1
ATOM 4644 C CA . ILE A 1 584 ? 17.291 23.701 5.987 1.00 98.38 584 ILE A CA 1
ATOM 4645 C C . ILE A 1 584 ? 18.736 24.083 6.323 1.00 98.38 584 ILE A C 1
ATOM 4647 O O . ILE A 1 584 ? 19.647 23.253 6.241 1.00 98.38 584 ILE A O 1
ATOM 4651 N N . LYS A 1 585 ? 18.942 25.348 6.684 1.00 98.31 585 LYS A N 1
ATOM 4652 C CA . LYS A 1 585 ? 20.180 25.827 7.289 1.00 98.31 585 LYS A CA 1
ATOM 4653 C C . LYS A 1 585 ? 19.954 26.037 8.776 1.00 98.31 585 LYS A C 1
ATOM 4655 O O . LYS A 1 585 ? 20.271 25.140 9.544 1.00 98.31 585 LYS A O 1
ATOM 4660 N N . ASP A 1 586 ? 19.389 27.165 9.186 1.00 98.62 586 ASP A N 1
ATOM 4661 C CA . ASP A 1 586 ? 19.212 27.481 10.604 1.00 98.62 586 ASP A CA 1
ATOM 4662 C C . ASP A 1 586 ? 17.882 26.911 11.111 1.00 98.62 586 ASP A C 1
ATOM 4664 O O . ASP A 1 586 ? 16.867 26.992 10.414 1.00 98.62 586 ASP A O 1
ATOM 4668 N N . TYR A 1 587 ? 17.870 26.330 12.310 1.00 98.56 587 TYR A N 1
ATOM 4669 C CA . TYR A 1 587 ? 16.687 25.683 12.878 1.00 98.56 587 TYR A CA 1
ATOM 4670 C C . TYR A 1 587 ? 16.542 25.908 14.385 1.00 98.56 587 TYR A C 1
ATOM 4672 O O . TYR A 1 587 ? 17.508 26.192 15.098 1.00 98.56 587 TYR A O 1
ATOM 4680 N N . LYS A 1 588 ? 15.320 25.684 14.871 1.00 98.44 588 LYS A N 1
ATOM 4681 C CA . LYS A 1 588 ? 14.984 25.497 16.285 1.00 98.44 588 LYS A CA 1
ATOM 4682 C C . LYS A 1 588 ? 14.158 24.232 16.474 1.00 98.44 588 LYS A C 1
ATOM 4684 O O . LYS A 1 588 ? 13.326 23.893 15.638 1.00 98.44 588 LYS A O 1
ATOM 4689 N N . ILE A 1 589 ? 14.387 23.540 17.582 1.00 98.25 589 ILE A N 1
ATOM 4690 C CA . ILE A 1 589 ? 13.630 22.362 18.008 1.00 98.25 589 ILE A CA 1
ATOM 4691 C C . ILE A 1 589 ? 12.938 22.677 19.323 1.00 98.25 589 ILE A C 1
ATOM 4693 O O . ILE A 1 589 ? 13.558 23.202 20.249 1.00 98.25 589 ILE A O 1
ATOM 4697 N N . TYR A 1 590 ? 11.672 22.288 19.425 1.00 97.94 590 TYR A N 1
ATOM 4698 C CA . TYR A 1 590 ? 10.872 22.437 20.631 1.00 97.94 590 TYR A CA 1
ATOM 4699 C C . TYR A 1 590 ? 10.252 21.104 21.030 1.00 97.94 590 TYR A C 1
ATOM 4701 O O . TYR A 1 590 ? 9.750 20.359 20.188 1.00 97.94 590 TYR A O 1
ATOM 4709 N N . LEU A 1 591 ? 10.241 20.839 22.334 1.00 97.38 591 LEU A N 1
ATOM 4710 C CA . LEU A 1 591 ? 9.598 19.680 22.937 1.00 97.38 591 LEU A CA 1
ATOM 4711 C C . LEU A 1 591 ? 8.530 20.121 23.938 1.00 97.38 591 LEU A C 1
ATOM 4713 O O . LEU A 1 591 ? 8.740 21.059 24.706 1.00 97.38 591 LEU A O 1
ATOM 4717 N N . SER A 1 592 ? 7.393 19.427 23.954 1.00 96.62 592 SER A N 1
ATOM 4718 C CA . SER A 1 592 ? 6.318 19.699 24.913 1.00 96.62 592 SER A CA 1
ATOM 4719 C C . SER A 1 592 ? 5.519 18.443 25.257 1.00 96.62 592 SER A C 1
ATOM 4721 O O . SER A 1 592 ? 5.364 17.535 24.443 1.00 96.62 592 SER A O 1
ATOM 4723 N N . THR A 1 593 ? 4.970 18.378 26.469 1.00 97.31 593 THR A N 1
ATOM 4724 C CA . THR A 1 593 ? 4.002 17.345 26.888 1.00 97.31 593 THR A CA 1
ATOM 4725 C C . THR A 1 593 ? 2.559 17.704 26.522 1.00 97.31 593 THR A C 1
ATOM 4727 O O . THR A 1 593 ? 1.680 16.843 26.535 1.00 97.31 593 THR A O 1
ATOM 4730 N N . THR A 1 594 ? 2.309 18.964 26.164 1.00 94.75 594 THR A N 1
ATOM 4731 C CA . THR A 1 594 ? 1.004 19.487 25.732 1.00 94.75 594 THR A CA 1
ATOM 4732 C C . THR A 1 594 ? 1.118 20.122 24.351 1.00 94.75 594 THR A C 1
ATOM 4734 O O . THR A 1 594 ? 2.205 20.539 23.949 1.00 94.75 594 THR A O 1
ATOM 4737 N N . LEU A 1 595 ? 0.015 20.167 23.602 1.00 93.62 595 LEU A N 1
ATOM 4738 C CA . LEU A 1 595 ? 0.026 20.749 22.263 1.00 93.62 595 LEU A CA 1
ATOM 4739 C C . LEU A 1 595 ? 0.438 22.228 22.344 1.00 93.62 595 LEU A C 1
ATOM 4741 O O . LEU A 1 595 ? 0.019 22.939 23.261 1.00 93.62 595 LEU A O 1
ATOM 4745 N N . PHE A 1 596 ? 1.290 22.672 21.418 1.00 93.44 596 PHE A N 1
ATOM 4746 C CA . PHE A 1 596 ? 1.791 24.045 21.412 1.00 93.44 596 PHE A CA 1
ATOM 4747 C C . PHE A 1 596 ? 0.644 25.048 21.267 1.00 93.44 596 PHE A C 1
ATOM 4749 O O . PHE A 1 596 ? -0.350 24.801 20.586 1.00 93.44 596 PHE A O 1
ATOM 4756 N N . LYS A 1 597 ? 0.782 26.197 21.931 1.00 88.25 597 LYS A N 1
ATOM 4757 C CA . LYS A 1 597 ? -0.259 27.222 21.970 1.00 88.25 597 LYS A CA 1
ATOM 4758 C C . LYS A 1 597 ? -0.618 27.680 20.552 1.00 88.25 597 LYS A C 1
ATOM 4760 O O . LYS A 1 597 ? 0.259 28.043 19.776 1.00 88.25 597 LYS A O 1
ATOM 4765 N N . GLY A 1 598 ? -1.918 27.712 20.263 1.00 84.62 598 GLY A N 1
ATOM 4766 C CA . GLY A 1 598 ? -2.448 28.135 18.965 1.00 84.62 598 GLY A CA 1
ATOM 4767 C C . GLY A 1 598 ? -2.559 27.018 17.925 1.00 84.62 598 GLY A C 1
ATOM 4768 O O . GLY A 1 598 ? -3.006 27.307 16.812 1.00 84.62 598 GLY A O 1
ATOM 4769 N N . LEU A 1 599 ? -2.191 25.779 18.278 1.00 88.44 599 LEU A N 1
ATOM 4770 C CA . LEU A 1 599 ? -2.365 24.584 17.449 1.00 88.44 599 LEU A CA 1
ATOM 4771 C C . LEU A 1 599 ? -3.533 23.700 17.878 1.00 88.44 599 LEU A C 1
ATOM 4773 O O . LEU A 1 599 ? -3.892 23.712 19.079 1.00 88.44 599 LEU A O 1
#

Secondary structure (DSSP, 8-state):
--EESSSSGGGT---HHHHHHHHHHHHHTT--SPEEEEE-TTTHHHH--TT-EEEEEESS-HHHHHHHHHTT--SS--EEEEE-SS---BTTSPPP---HHHHHHHHHHHHHTT-EEEETTSB--B--TT---EETTTTEEBPSB--TT-SB-TTS-B-HHHHHHHHHHHTSPPTT--PPPPPPPPPB---PPPEEEEEEEGGGS--PPEEESSPPPTGGGT--SSEEEEEEEE--BSSEEEE-SEEESEEEEEETTEEEEEEEGGGTB-EEEEPPBSS-EEEEEEEE----B-SGGG-----EEES-EEEEETTEEEEE--EEEEEE--SSS------EE--S----SEEEEEEEEESS--BEEEE-TT--EEEEEETTEEEEEEETT-S--EEEE-GGG--SEEEEEEEEESS--SS---EEESS---S---SPPPP-S--TT-----TTPPPSEEEE--SSSS-EEEEEEEEEEEEEEEEE--BTTS-S--EESEEEEEETTSPBPP-TT-EEEEES--B-SSS-B-GGGGGSS-TT--EE---SS--PPSPEEEEEEEEEEEEEEEEEEEPPSS-STTBB-EEEEEEESSPPTT-

Radius of gyration: 26.28 Å; Cα contacts (8 Å, |Δi|>4): 1512; chains: 1; bounding box: 72×59×70 Å

Nearest PDB structures (foldseek):
  6eon-assembly1_A  TM=9.514E-01  e=1.531E-69  Bacteroides thetaiotaomicron VPI-5482
  3d3a-assembly1_A  TM=9.330E-01  e=1.533E-48  Bacteroides thetaiotaomicron VPI-5482
  8fa5-assembly2_A  TM=9.448E-01  e=1.640E-44  Xanthomonas campestris pv. campestris
  4mad-assembly2_B  TM=9.223E-01  e=6.352E-43  Niallia circulans
  4e8c-assembly1_B  TM=8.985E-01  e=3.199E-40  Streptococcus pneumoniae TIGR4

Solvent-accessible surface area (backbone atoms only — not comparable to full-atom values): 31711 Å² total; per-residue (Å²): 128,66,45,73,43,77,72,36,49,39,66,62,50,61,61,49,68,59,54,51,48,51,43,47,52,44,44,74,74,62,56,85,54,57,52,26,34,40,19,41,59,85,27,41,76,75,36,69,51,89,95,49,47,78,27,35,34,46,66,64,57,60,70,65,42,53,51,45,46,37,78,79,46,79,66,82,84,52,40,32,59,34,32,31,55,31,39,75,35,32,62,45,36,75,56,48,75,40,64,53,68,61,46,49,53,48,54,47,51,36,53,76,69,71,33,47,71,35,61,45,43,50,59,49,24,62,38,45,25,63,68,27,34,16,44,36,30,64,53,40,41,39,41,32,61,26,24,26,52,18,30,18,33,46,83,69,31,80,35,76,47,29,56,54,47,50,59,54,51,66,75,70,54,58,94,92,60,75,82,76,83,79,76,83,69,75,58,57,39,67,52,70,59,46,49,70,51,28,35,24,53,40,87,84,50,61,58,79,62,49,78,37,61,48,60,64,36,36,59,82,69,76,43,91,52,31,33,38,40,37,35,30,68,42,73,46,42,67,61,29,38,40,37,42,72,41,50,31,31,37,32,43,36,22,52,75,86,41,79,73,51,73,34,36,40,70,71,73,36,41,63,48,78,40,73,61,34,96,46,73,41,44,39,37,38,42,25,33,48,67,36,50,30,74,41,49,84,47,43,84,48,80,34,30,44,43,67,68,36,31,40,36,48,91,89,48,76,44,78,58,47,60,23,35,38,23,68,42,76,51,39,92,60,86,79,91,60,72,71,38,78,64,70,82,73,63,61,44,34,25,39,43,34,27,39,36,66,32,88,69,84,46,23,31,16,43,42,43,71,81,46,61,35,39,38,39,27,41,69,82,45,34,44,23,56,50,43,44,33,10,10,44,36,43,43,80,43,59,32,89,63,56,54,74,41,82,37,44,37,39,37,38,28,63,52,37,56,71,70,78,64,44,40,45,28,62,60,81,44,53,68,52,56,67,40,82,59,84,65,69,46,50,58,97,84,51,44,91,58,62,89,87,59,76,63,62,39,70,53,69,52,72,97,63,58,56,78,43,77,48,75,42,78,66,42,69,22,22,28,45,33,46,36,36,56,38,19,72,84,72,52,51,34,43,33,32,4,35,56,49,46,19,28,65,86,69,46,74,57,80,57,76,53,50,40,67,68,31,27,78,55,45,19,72,84,81,48,79,12,42,67,64,27,23,52,42,86,40,63,87,42,26,17,27,36,28,64,77,92,47,62,65,59,58,68,41,42,42,29,34,36,47,75,48,78,43,49,36,20,34,38,35,41,24,32,40,69,80,63,75,79,22,30,46,22,34,38,37,31,38,70,26,76,57,80,59,62,50,103

Foldseek 3Di:
DEEEQDAQCLLADAPLVNSVVSVVVCVVVPDPHAYAYEHALQSQVRRPHPPHHYAYEDQADLPVSQVSVCVVVVDDAYEHEEHQQFAFAFFLAFGIHHDLVRVLVRVLVCVVVVHYYDYVVLAQAFQFWLAFAFFDVVTTTTDGARLRNHCAGNQGHGDPSVVSVQVSVQVNDDPPDDDDDDDDDFFFDWFDWWDWWKWFFCVVFFDAWDKWFADDFLVSVVADFWKKKKKFKDFADAKWKKFAPDAQAKKFKDKQQHTQDIAGSSVVRGMGIDHGGPGTIMIIIIGHHRHQHDGYPRNVRTHGTDDWIWTGDPPDTDTTTTMTMGNQHTTLDDRPTDIDTDDADDQAWIKTKTKTADADQGKKKKFQLQAAWFWKDKQSTTQYIDHNQAQWRITIDGSVSDDHTMIMMMTGGHRHDRDDIITIHRDTRHGHGPDDRPPALDDPQFDDDCPVFDFQDWFWDDQDQHKDKDFGDWDKFQKKKKWFAAAPVRFQKAKFQAKWWAAPVRHTDDQHQKDWNHWPFFADPPDHLHPSNHHSSDLQHMNMGHDPPDRHHDGIMIMMGSNAIGGTTMMIIGGRDRDRPNHGTIMTMGGDHDDGPRD

Mean predicted aligned error: 7.59 Å

pLDDT: mean 93.69, std 6.68, range [53.06, 98.88]

Sequence (599 aa):
LMVQVENEYGSYGNDKAYMNIIKSNLQEAGFTVPLFHCDGPSQLKADHPEGLFAVVNFGSNPEANFKALRDIQPTGPLMCGEYYPGWFDSWGRPHHKGDTKRIVNELKYMLDQKASFSIYMVHGGTTFATYTGANSPPYLPQTSSYDYDAPIDEAGNPTEKFYALRELFGKYLQEGEELTAIPASQKFQTLAPVKFKFFAALNQNLPKAALSEMPMLMEDLNQDFGCVMYKANIPAGAKTTLTFEEIHDYALVYIDNKLIGSLDRRKNKFNIELPARSKTTQLSVLVEATGRVNYGGHMHDRKGIHGSVFLIDGTKKTEVKNWKNYPVRLGDVTIPVKYQTFSTQRPEAGFYKGTFVVNAIENTYLNLSKWNKGLVWVNGHCLSRYWSIGPTQTMLVPKSWLRKGLNEVVVFDLYGSAKPELTFLAHPILDQVNEAQPQKHKSTNQKWDATALTPTAEGSFENNNKWQTVTFKPSTARYFALEALSEQKGQPFTTIAEINLYDAKGNEIPRTNWKVVFADSEEIGGDDGSAVNVFDLQFTSIWHTEWENRSPKPPHQIVIDLGKNYELGSVKVLPRQDNANGRIKDYKIYLSTTLFKGL